Protein AF-A0A0J7K045-F1 (afdb_monomer_lite)

Secondary structure (DSSP, 8-state):
--GGGS-HHHHHHHHHHHHHHHHHHHHHHHHHH-HHHHTTEEEEEEE--TTTT----GGGTTT-EEEEEEEE-HHHHHHH--B-B-TTSPBPPTTPPPEEEEETTEEEEES-THHHH-SS-EEEEETTEEEEE-HHHHHHHH-HHHHHT---S-GGGTEEEETTEEEE-HHHHHHTT-EEETTTTEEE--HHHHHHHHHH-HHHHHHHHTT----------HHHHTTS-----------------------SS----TT---------HHHHHHHHHHHHHHTT----HHHHHHHHHHHGGGTGGG--------SSSTTSSTTSSSSSSTTTGGG----TTHHHHHHHHHHHHHHHHHHH-TT-TT----HHHHHHHHHHHHHHHHS-SS-S--B--HHHHHHHH-S-THHHHHHHHHHHHHHHHHHHTTS-TT--GGGT-TT---HHHHHHHHHHHHHHHHHHHHHHHHHHHHHHHHHHHHHHHHHHHHHHT--

InterPro domains:
  IPR007663 Baculoviridae p74 [PF04583] (315-430)
  IPR013613 Baculoviridae p74 N-terminal [PF08404] (12-98)

pLDDT: mean 71.39, std 24.17, range [26.16, 98.06]

Structure (mmCIF, N/CA/C/O backbone):
data_AF-A0A0J7K045-F1
#
_entry.id   AF-A0A0J7K045-F1
#
loop_
_atom_site.group_PDB
_atom_site.id
_atom_site.type_symbol
_atom_site.label_atom_id
_atom_site.label_alt_id
_atom_site.label_comp_id
_atom_site.label_asym_id
_atom_site.label_entity_id
_atom_site.label_seq_id
_atom_site.pdbx_PDB_ins_code
_atom_site.Cartn_x
_atom_site.Cartn_y
_atom_site.Cartn_z
_atom_site.occupancy
_atom_site.B_iso_or_equiv
_atom_site.auth_seq_id
_atom_site.auth_comp_id
_atom_site.auth_asym_id
_atom_site.auth_atom_id
_atom_site.pdbx_PDB_model_num
ATOM 1 N N . MET A 1 1 ? 31.722 3.099 -23.965 1.00 69.88 1 MET A N 1
ATOM 2 C CA . MET A 1 1 ? 31.176 4.437 -23.670 1.00 69.88 1 MET A CA 1
ATOM 3 C C . MET A 1 1 ? 31.045 4.581 -22.161 1.00 69.88 1 MET A C 1
ATOM 5 O O . MET A 1 1 ? 30.665 3.606 -21.520 1.00 69.88 1 MET A O 1
ATOM 9 N N . ARG A 1 2 ? 31.405 5.721 -21.565 1.00 79.38 2 ARG A N 1
ATOM 10 C CA . ARG A 1 2 ? 31.095 5.982 -20.143 1.00 79.38 2 ARG A CA 1
ATOM 11 C C . ARG A 1 2 ? 29.697 6.593 -20.050 1.00 79.38 2 ARG A C 1
ATOM 13 O O . ARG A 1 2 ? 29.350 7.416 -20.883 1.00 79.38 2 ARG A O 1
ATOM 20 N N . ILE A 1 3 ? 28.917 6.256 -19.019 1.00 79.62 3 ILE A N 1
ATOM 21 C CA . ILE A 1 3 ? 27.563 6.821 -18.803 1.00 79.62 3 ILE A CA 1
ATOM 22 C C . ILE A 1 3 ? 27.592 8.363 -18.779 1.00 79.62 3 ILE A C 1
ATOM 24 O O . ILE A 1 3 ? 26.658 9.019 -19.233 1.00 79.62 3 ILE A O 1
ATOM 28 N N . GLU A 1 4 ? 28.696 8.943 -18.305 1.00 86.31 4 GLU A N 1
ATOM 29 C CA . GLU A 1 4 ? 28.942 10.390 -18.260 1.00 86.31 4 GLU A CA 1
ATOM 30 C C . GLU A 1 4 ? 29.028 11.058 -19.645 1.00 86.31 4 GLU A C 1
ATOM 32 O O . GLU A 1 4 ? 28.893 12.276 -19.740 1.00 86.31 4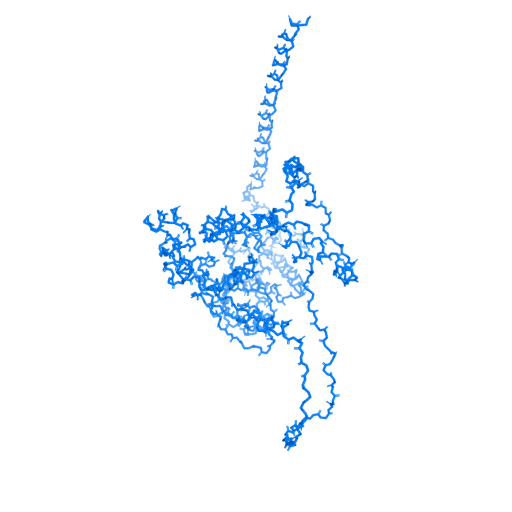 GLU A O 1
ATOM 37 N N . GLU A 1 5 ? 29.244 10.285 -20.713 1.00 88.50 5 GLU A N 1
ATOM 38 C CA . GLU A 1 5 ? 29.321 10.778 -22.095 1.00 88.50 5 GLU A CA 1
ATOM 39 C C . GLU A 1 5 ? 27.931 10.938 -22.734 1.00 88.50 5 GLU A C 1
ATOM 41 O O . GLU A 1 5 ? 27.800 11.648 -23.732 1.00 88.50 5 GLU A O 1
ATOM 46 N N . LEU A 1 6 ? 26.890 10.331 -22.148 1.00 88.00 6 LEU A N 1
ATOM 47 C CA . LEU A 1 6 ? 25.505 10.469 -22.598 1.00 88.00 6 LEU A CA 1
ATOM 48 C C . LEU A 1 6 ? 24.945 11.844 -22.223 1.00 88.00 6 LEU A C 1
ATOM 50 O O . LEU A 1 6 ? 25.118 12.328 -21.099 1.00 88.00 6 LEU A O 1
ATOM 54 N N . THR A 1 7 ? 24.191 12.451 -23.137 1.00 90.56 7 THR A N 1
ATOM 55 C CA . THR A 1 7 ? 23.413 13.657 -22.837 1.00 90.56 7 THR A CA 1
ATOM 56 C C . THR A 1 7 ? 22.345 13.363 -21.772 1.00 90.56 7 THR A C 1
ATOM 58 O O . THR A 1 7 ? 21.896 12.223 -21.644 1.00 90.56 7 THR A O 1
ATOM 61 N N . PRO A 1 8 ? 21.861 14.367 -21.014 1.00 90.94 8 PRO A N 1
ATOM 62 C CA . PRO A 1 8 ? 20.823 14.145 -20.001 1.00 90.94 8 PRO A CA 1
ATOM 63 C C . PRO A 1 8 ? 19.558 13.451 -20.533 1.00 90.94 8 PRO A C 1
ATOM 65 O O . PRO A 1 8 ? 18.974 12.630 -19.835 1.00 90.94 8 PRO A O 1
ATOM 68 N N . TYR A 1 9 ? 19.171 13.745 -21.778 1.00 88.88 9 TYR A N 1
ATOM 69 C CA . TYR A 1 9 ? 18.052 13.092 -22.462 1.00 88.88 9 TYR A CA 1
ATOM 70 C C . TYR A 1 9 ? 18.327 11.603 -22.711 1.00 88.88 9 TYR A C 1
ATOM 72 O O . TYR A 1 9 ? 17.506 10.748 -22.394 1.00 88.88 9 TYR A O 1
ATOM 80 N N . GLU A 1 10 ? 19.512 11.269 -23.226 1.00 91.25 10 GLU A N 1
ATOM 81 C CA . GLU A 1 10 ? 19.906 9.875 -23.448 1.00 91.25 10 GLU A CA 1
ATOM 82 C C . GLU A 1 10 ? 20.012 9.102 -22.129 1.00 91.25 10 GLU A C 1
ATOM 84 O O . GLU A 1 10 ? 19.608 7.945 -22.080 1.00 91.25 10 GLU A O 1
ATOM 89 N N . GLN A 1 11 ? 20.479 9.739 -21.049 1.00 92.44 11 GLN A N 1
ATOM 90 C CA . GLN A 1 11 ? 20.508 9.132 -19.714 1.00 92.44 11 GLN A CA 1
ATOM 91 C C . GLN A 1 11 ? 19.104 8.816 -19.188 1.00 92.44 11 GLN A C 1
ATOM 93 O O . GLN A 1 11 ? 18.902 7.764 -18.584 1.00 92.44 11 GLN A O 1
ATOM 98 N N . GLU A 1 12 ? 18.132 9.704 -19.402 1.00 94.38 12 GLU A N 1
ATOM 99 C CA . GLU A 1 12 ? 16.739 9.479 -19.007 1.00 94.38 12 GLU A CA 1
ATOM 100 C C . GLU A 1 12 ? 16.144 8.267 -19.737 1.00 94.38 12 GLU A C 1
ATOM 102 O O . GLU A 1 12 ? 15.612 7.358 -19.097 1.00 94.38 12 GLU A O 1
ATOM 107 N N . HIS A 1 13 ? 16.324 8.190 -21.057 1.00 95.25 13 HIS A N 1
ATOM 108 C CA . HIS A 1 13 ? 15.851 7.057 -21.853 1.00 95.25 13 HIS A CA 1
ATOM 109 C C . HIS A 1 13 ? 16.590 5.749 -21.545 1.00 95.25 13 HIS A C 1
ATOM 111 O O . HIS A 1 13 ? 15.953 4.699 -21.454 1.00 95.25 13 HIS A O 1
ATOM 117 N N . ALA A 1 14 ? 17.902 5.807 -21.299 1.00 95.94 14 ALA A N 1
ATOM 118 C CA . ALA A 1 14 ? 18.683 4.650 -20.869 1.00 95.94 14 ALA A CA 1
ATOM 119 C C . ALA A 1 14 ? 18.175 4.098 -19.530 1.00 95.94 14 ALA A C 1
ATOM 121 O O . ALA A 1 14 ? 18.025 2.887 -19.374 1.00 95.94 14 ALA A O 1
ATOM 122 N N . ARG A 1 15 ? 17.856 4.980 -18.571 1.00 96.31 15 ARG A N 1
ATOM 123 C CA . ARG A 1 15 ? 17.271 4.590 -17.279 1.00 96.31 15 ARG A CA 1
ATOM 124 C C . ARG A 1 15 ? 15.879 3.992 -17.446 1.00 96.31 15 ARG A C 1
ATOM 126 O O . ARG A 1 15 ? 15.588 2.992 -16.801 1.00 96.31 15 ARG A O 1
ATOM 133 N N . ALA A 1 16 ? 15.034 4.557 -18.308 1.00 96.19 16 ALA A N 1
ATOM 134 C CA . ALA A 1 16 ? 13.713 3.996 -18.595 1.00 96.19 16 ALA A CA 1
ATOM 135 C C . ALA A 1 16 ? 13.817 2.573 -19.177 1.00 96.19 16 ALA A C 1
ATOM 137 O O . ALA A 1 16 ? 13.195 1.646 -18.652 1.00 96.19 16 ALA A O 1
ATOM 138 N N . TYR A 1 17 ? 14.676 2.375 -20.185 1.00 97.31 17 TYR A N 1
ATOM 139 C CA . TYR A 1 17 ? 14.977 1.057 -20.752 1.00 97.31 17 TYR A CA 1
ATOM 140 C C . TYR A 1 17 ? 15.480 0.068 -19.692 1.00 97.31 17 TYR A C 1
ATOM 142 O O . TYR A 1 17 ? 14.975 -1.057 -19.587 1.00 97.31 17 TYR A O 1
ATOM 150 N N . ALA A 1 18 ? 16.456 0.491 -18.885 1.00 97.06 18 ALA A N 1
ATOM 151 C CA . ALA A 1 18 ? 17.042 -0.342 -17.847 1.00 97.06 18 ALA A CA 1
ATOM 152 C C . ALA A 1 18 ? 16.017 -0.718 -16.769 1.00 97.06 18 ALA A C 1
ATOM 154 O O . ALA A 1 18 ? 15.952 -1.881 -16.386 1.00 97.06 18 ALA A O 1
ATOM 155 N N . ASN A 1 19 ? 15.154 0.212 -16.354 1.00 96.75 19 ASN A N 1
ATOM 156 C CA . ASN A 1 19 ? 14.104 -0.040 -15.368 1.00 96.75 19 ASN A CA 1
ATOM 157 C C . ASN A 1 19 ? 13.070 -1.061 -15.858 1.00 96.75 19 ASN A C 1
ATOM 159 O O . ASN A 1 19 ? 12.736 -1.988 -15.123 1.00 96.75 19 ASN A O 1
ATOM 163 N N . HIS A 1 20 ? 12.572 -0.948 -17.095 1.00 97.31 20 HIS A N 1
ATOM 164 C CA . HIS A 1 20 ? 11.640 -1.951 -17.630 1.00 97.31 20 HIS A CA 1
ATOM 165 C C . HIS A 1 20 ? 12.305 -3.319 -17.801 1.00 97.31 20 HIS A C 1
ATOM 167 O O . HIS A 1 20 ? 11.707 -4.349 -17.478 1.00 97.31 20 HIS A O 1
ATOM 173 N N . SER A 1 21 ? 13.564 -3.329 -18.238 1.00 97.19 21 SER A N 1
ATOM 174 C CA . SER A 1 21 ? 14.359 -4.553 -18.329 1.00 97.19 21 SER A CA 1
ATOM 175 C C . SER A 1 21 ? 14.575 -5.196 -16.958 1.00 97.19 21 SER A C 1
ATOM 177 O O . SER A 1 21 ? 14.526 -6.422 -16.852 1.00 97.19 21 SER A O 1
ATOM 179 N N . LEU A 1 22 ? 14.815 -4.384 -15.922 1.00 96.31 22 LEU A N 1
ATOM 180 C CA . LEU A 1 22 ? 15.009 -4.826 -14.543 1.00 96.31 22 LEU A CA 1
ATOM 181 C C . LEU A 1 22 ? 13.713 -5.408 -13.981 1.00 96.31 22 LEU A C 1
ATOM 183 O O . LEU A 1 22 ? 13.735 -6.511 -13.453 1.00 96.31 22 LEU A O 1
ATOM 187 N N . ARG A 1 23 ? 12.569 -4.738 -14.172 1.00 96.56 23 ARG A N 1
ATOM 188 C CA . ARG A 1 23 ? 11.254 -5.252 -13.744 1.00 96.56 23 ARG A CA 1
ATOM 189 C C . ARG A 1 23 ? 10.963 -6.635 -14.316 1.00 96.56 23 ARG A C 1
ATOM 191 O O . ARG A 1 23 ? 10.557 -7.525 -13.576 1.00 96.56 23 ARG A O 1
ATOM 198 N N . LYS A 1 24 ? 11.214 -6.832 -15.616 1.00 97.25 24 LYS A N 1
ATOM 199 C CA . LYS A 1 24 ? 11.070 -8.148 -16.253 1.00 97.25 24 LYS A CA 1
ATOM 200 C C . LYS A 1 24 ? 12.034 -9.175 -15.653 1.00 97.25 24 LYS A C 1
ATOM 202 O O . LYS A 1 24 ? 11.608 -10.277 -15.330 1.00 97.25 24 LYS A O 1
ATOM 207 N N . TYR A 1 25 ? 13.311 -8.822 -15.503 1.00 96.94 25 TYR A N 1
ATOM 208 C CA . TYR A 1 25 ? 14.317 -9.712 -14.919 1.00 96.94 25 TYR A CA 1
ATOM 209 C C . TYR A 1 25 ? 13.951 -10.150 -13.499 1.00 96.94 25 TYR A C 1
ATOM 211 O O . TYR A 1 25 ? 13.992 -11.341 -13.195 1.00 96.94 25 TYR A O 1
ATOM 219 N N . LEU A 1 26 ? 13.545 -9.204 -12.650 1.00 96.06 26 LEU A N 1
ATOM 220 C CA . LEU A 1 26 ? 13.122 -9.490 -11.287 1.00 96.06 26 LEU A CA 1
ATOM 221 C C . LEU A 1 26 ? 11.875 -10.366 -11.281 1.00 96.06 26 LEU A C 1
ATOM 223 O O . LEU A 1 26 ? 11.870 -11.389 -10.603 1.00 96.06 26 LEU A O 1
ATOM 227 N N . PHE A 1 27 ? 10.866 -10.052 -12.093 1.00 96.81 27 PHE A N 1
ATOM 228 C CA . PHE A 1 27 ? 9.684 -10.901 -12.195 1.00 96.81 27 PHE A CA 1
ATOM 229 C C . PHE A 1 27 ? 10.041 -12.341 -12.603 1.00 96.81 27 PHE A C 1
ATOM 231 O O . PHE A 1 27 ? 9.611 -13.285 -11.940 1.00 96.81 27 PHE A O 1
ATOM 238 N N . ASP A 1 28 ? 10.881 -12.530 -13.625 1.00 97.00 28 ASP A N 1
ATOM 239 C CA . ASP A 1 28 ? 11.336 -13.855 -14.069 1.00 97.00 28 ASP A CA 1
ATOM 240 C C . ASP A 1 28 ? 12.111 -14.592 -12.946 1.00 97.00 28 ASP A C 1
ATOM 242 O O . ASP A 1 28 ? 11.863 -15.770 -12.677 1.00 97.00 28 ASP A O 1
ATOM 246 N N . LYS A 1 29 ? 13.006 -13.892 -12.229 1.00 95.81 29 LYS A N 1
ATOM 247 C CA . LYS A 1 29 ? 13.792 -14.427 -11.097 1.00 95.81 29 LYS A CA 1
ATOM 248 C C . LYS A 1 29 ? 12.892 -14.861 -9.933 1.00 95.81 29 LYS A C 1
ATOM 250 O O . LYS A 1 29 ? 13.032 -15.971 -9.412 1.00 95.81 29 LYS A O 1
ATOM 255 N N . TYR A 1 30 ? 11.970 -13.998 -9.514 1.00 95.06 30 TYR A N 1
ATOM 256 C CA . TYR A 1 30 ? 11.124 -14.217 -8.340 1.00 95.06 30 TYR A CA 1
ATOM 257 C C . TYR A 1 30 ? 9.970 -15.178 -8.604 1.00 95.06 30 TYR A C 1
ATOM 259 O O . TYR A 1 30 ? 9.670 -15.998 -7.737 1.00 95.06 30 TYR A O 1
ATOM 267 N N . SER A 1 31 ? 9.380 -15.160 -9.799 1.00 96.12 31 SER A N 1
ATOM 268 C CA . SER A 1 31 ? 8.350 -16.131 -10.179 1.00 96.12 31 SER A CA 1
ATOM 269 C C . SER A 1 31 ? 8.894 -17.559 -10.248 1.00 96.12 31 SER A C 1
ATOM 271 O O . SER A 1 31 ? 8.217 -18.492 -9.819 1.00 96.12 31 SER A O 1
ATOM 273 N N . ALA A 1 32 ? 10.146 -17.738 -10.685 1.00 96.44 32 ALA A N 1
ATOM 274 C CA . ALA A 1 32 ? 10.815 -19.035 -10.645 1.00 96.44 32 ALA A CA 1
ATOM 275 C C . ALA A 1 32 ? 11.120 -19.499 -9.209 1.00 96.44 32 ALA A C 1
ATOM 277 O O . ALA A 1 32 ? 11.005 -20.687 -8.902 1.00 96.44 32 ALA A O 1
ATOM 278 N N . ARG A 1 33 ? 11.508 -18.574 -8.320 1.00 94.38 33 ARG A N 1
ATOM 279 C CA . ARG A 1 33 ? 11.880 -18.885 -6.930 1.00 94.38 33 ARG A CA 1
ATOM 280 C C . ARG A 1 33 ? 10.673 -19.111 -6.014 1.00 94.38 33 ARG A C 1
ATOM 282 O O . ARG A 1 33 ? 10.738 -19.972 -5.139 1.00 94.38 33 ARG A O 1
ATOM 289 N N . TYR A 1 34 ? 9.591 -18.361 -6.213 1.00 93.56 34 TYR A N 1
ATOM 290 C CA . TYR A 1 34 ? 8.379 -18.384 -5.389 1.00 93.56 34 TYR A CA 1
ATOM 291 C C . TYR A 1 34 ? 7.119 -18.551 -6.257 1.00 93.56 34 TYR A C 1
ATOM 293 O O . TYR A 1 34 ? 6.263 -17.663 -6.293 1.00 93.56 34 TYR A O 1
ATOM 301 N N . PRO A 1 35 ? 6.964 -19.692 -6.951 1.00 94.62 35 PRO A N 1
ATOM 302 C CA . PRO A 1 35 ? 5.896 -19.875 -7.931 1.00 94.62 35 PRO A CA 1
ATOM 303 C C . PRO A 1 35 ? 4.499 -19.725 -7.325 1.00 94.62 35 PRO A C 1
ATOM 305 O O . PRO A 1 35 ? 3.609 -19.206 -7.987 1.00 94.62 35 PRO A O 1
ATOM 308 N N . SER A 1 36 ? 4.297 -20.108 -6.060 1.00 90.69 36 SER A N 1
ATOM 309 C CA . SER A 1 36 ? 3.005 -19.945 -5.383 1.00 90.69 36 SER A CA 1
ATOM 310 C C . SER A 1 36 ? 2.608 -18.480 -5.179 1.00 90.69 36 SER A C 1
ATOM 312 O O . SER A 1 36 ? 1.433 -18.160 -5.321 1.00 90.69 36 SER A O 1
ATOM 314 N N . LEU A 1 37 ? 3.563 -17.585 -4.898 1.00 90.44 37 LEU A N 1
ATOM 315 C CA . LEU A 1 37 ? 3.289 -16.160 -4.667 1.00 90.44 37 LEU A CA 1
ATOM 316 C C . LEU A 1 37 ? 3.034 -15.399 -5.975 1.00 90.44 37 LEU A C 1
ATOM 318 O O . LEU A 1 37 ? 2.211 -14.489 -6.008 1.00 90.44 37 LEU A O 1
ATOM 322 N N . PHE A 1 38 ? 3.719 -15.783 -7.055 1.00 95.69 38 PHE A N 1
ATOM 323 C CA . PHE A 1 38 ? 3.664 -15.081 -8.343 1.00 95.69 38 PHE A CA 1
ATOM 324 C C . PHE A 1 38 ? 2.751 -15.753 -9.383 1.00 95.69 38 PHE A C 1
ATOM 326 O O . PHE A 1 38 ? 2.586 -15.213 -10.474 1.00 95.69 38 PHE A O 1
ATOM 333 N N . ALA A 1 39 ? 2.116 -16.889 -9.062 1.00 95.62 39 ALA A N 1
ATOM 334 C CA . ALA A 1 39 ? 1.203 -17.599 -9.971 1.00 95.62 39 ALA A CA 1
ATOM 335 C C . ALA A 1 39 ? 0.018 -16.745 -10.448 1.00 95.62 39 ALA A C 1
ATOM 337 O O . ALA A 1 39 ? -0.501 -16.967 -11.537 1.00 95.62 39 ALA A O 1
ATOM 338 N N . ASN A 1 40 ? -0.400 -15.782 -9.627 1.00 96.62 40 ASN A N 1
ATOM 339 C CA . ASN A 1 40 ? -1.580 -14.948 -9.844 1.00 96.62 40 ASN A CA 1
ATOM 340 C C . ASN A 1 40 ? -1.193 -13.466 -10.036 1.00 96.62 40 ASN A C 1
ATOM 342 O O . ASN A 1 40 ? -1.850 -12.545 -9.540 1.00 96.62 40 ASN A O 1
ATOM 346 N N . VAL A 1 41 ? -0.056 -13.242 -10.701 1.00 97.56 41 VAL A N 1
ATOM 347 C CA . VAL A 1 41 ? 0.413 -11.917 -11.114 1.00 97.56 41 VAL A CA 1
ATOM 348 C C . VAL A 1 41 ? 0.059 -11.692 -12.577 1.00 97.56 41 VAL A C 1
ATOM 350 O O . VAL A 1 41 ? 0.415 -12.479 -13.452 1.00 97.56 41 VAL A O 1
ATOM 353 N N . ILE A 1 42 ? -0.604 -10.573 -12.845 1.00 97.81 42 ILE A N 1
ATOM 354 C CA . ILE A 1 42 ? -0.833 -10.059 -14.188 1.00 97.81 42 ILE A CA 1
ATOM 355 C C . ILE A 1 42 ? 0.458 -9.370 -14.628 1.00 97.81 42 ILE A C 1
ATOM 357 O O . ILE A 1 42 ? 0.776 -8.282 -14.147 1.00 97.81 42 ILE A O 1
ATOM 361 N N . PHE A 1 43 ? 1.201 -10.024 -15.520 1.00 97.81 43 PHE A N 1
ATOM 362 C CA . PHE A 1 43 ? 2.427 -9.501 -16.117 1.00 97.81 43 PHE A CA 1
ATOM 363 C C . PHE A 1 43 ? 2.242 -9.316 -17.622 1.00 97.81 43 PHE A C 1
ATOM 365 O O . PHE A 1 43 ? 2.336 -10.264 -18.403 1.00 97.81 43 PHE A O 1
ATOM 372 N N . GLU A 1 44 ? 1.964 -8.081 -18.029 1.00 98.06 44 GLU A N 1
ATOM 373 C CA . GLU A 1 44 ? 1.753 -7.723 -19.428 1.00 98.06 44 GLU A CA 1
ATOM 374 C C . GLU A 1 44 ? 2.940 -6.906 -19.930 1.00 98.06 44 GLU A C 1
ATOM 376 O O . GLU A 1 44 ? 3.353 -5.906 -19.333 1.00 98.06 44 GLU A O 1
ATOM 381 N N . THR A 1 45 ? 3.495 -7.343 -21.058 1.00 97.88 45 THR A N 1
ATOM 382 C CA . THR A 1 45 ? 4.588 -6.649 -21.734 1.00 97.88 45 THR A CA 1
ATOM 383 C C . THR A 1 45 ? 4.187 -6.303 -23.155 1.00 97.88 45 THR A C 1
ATOM 385 O O . THR A 1 45 ? 3.401 -7.007 -23.791 1.00 97.88 45 THR A O 1
ATOM 388 N N . ARG A 1 46 ? 4.752 -5.215 -23.668 1.00 97.38 46 ARG A N 1
ATOM 389 C CA . ARG A 1 46 ? 4.605 -4.802 -25.063 1.00 97.38 46 ARG A CA 1
ATOM 390 C C . ARG A 1 46 ? 5.936 -4.292 -25.613 1.00 97.38 46 ARG A C 1
ATOM 392 O O . ARG A 1 46 ? 6.786 -3.874 -24.826 1.00 97.38 46 ARG A O 1
ATOM 399 N N . PRO A 1 47 ? 6.138 -4.298 -26.940 1.00 97.75 47 PRO A N 1
ATOM 400 C CA . PRO A 1 47 ? 7.276 -3.615 -27.542 1.00 97.75 47 PRO A CA 1
ATOM 401 C C . PRO A 1 47 ? 7.288 -2.130 -27.156 1.00 97.75 47 PRO A C 1
ATOM 403 O O . PRO A 1 47 ? 6.227 -1.503 -27.071 1.00 97.75 47 PRO A O 1
ATOM 406 N N . ALA A 1 48 ? 8.479 -1.581 -26.923 1.00 97.12 48 ALA A N 1
ATOM 407 C CA . ALA A 1 48 ? 8.645 -0.160 -26.640 1.00 97.12 48 ALA A CA 1
ATOM 408 C C . ALA A 1 48 ? 8.366 0.694 -27.890 1.00 97.12 48 ALA A C 1
ATOM 410 O O . ALA A 1 48 ? 8.779 0.352 -29.002 1.00 97.12 48 ALA A O 1
ATOM 411 N N . ASP A 1 49 ? 7.688 1.819 -27.692 1.00 95.25 49 ASP A N 1
ATOM 412 C CA . ASP A 1 49 ? 7.365 2.805 -28.718 1.00 95.25 49 ASP A CA 1
ATOM 413 C C . ASP A 1 49 ? 8.158 4.096 -28.463 1.00 95.25 49 ASP A C 1
ATOM 415 O O . ASP A 1 49 ? 8.008 4.734 -27.418 1.00 95.25 49 ASP A O 1
ATOM 419 N N . THR A 1 50 ? 8.988 4.492 -29.435 1.00 92.69 50 THR A N 1
ATOM 420 C CA . THR A 1 50 ? 9.829 5.701 -29.370 1.00 92.69 50 THR A CA 1
ATOM 421 C C . THR A 1 50 ? 9.025 6.965 -29.076 1.00 92.69 50 THR A C 1
ATOM 423 O O . THR A 1 50 ? 9.536 7.866 -28.414 1.00 92.69 50 THR A O 1
ATOM 426 N N . ASP A 1 51 ? 7.779 7.033 -29.544 1.00 90.75 51 ASP A N 1
ATOM 427 C CA . ASP A 1 51 ? 6.957 8.234 -29.411 1.00 90.75 51 ASP A CA 1
ATOM 428 C C . ASP A 1 51 ? 6.228 8.314 -28.057 1.00 90.75 51 ASP A C 1
ATOM 430 O O . ASP A 1 51 ? 5.742 9.385 -27.689 1.00 90.75 51 ASP A O 1
ATOM 434 N N . LYS A 1 52 ? 6.130 7.200 -27.315 1.00 93.50 52 LYS A N 1
ATOM 435 C CA . LYS A 1 52 ? 5.328 7.107 -26.079 1.00 93.50 52 LYS A CA 1
ATOM 436 C C . LYS A 1 52 ? 6.132 6.791 -24.828 1.00 93.50 52 LYS A C 1
ATOM 438 O O . LYS A 1 52 ? 5.788 7.302 -23.768 1.00 93.50 52 LYS A O 1
ATOM 443 N N . ASP A 1 53 ? 7.151 5.943 -24.943 1.00 95.31 53 ASP A N 1
ATOM 444 C CA . ASP A 1 53 ? 7.836 5.364 -23.787 1.00 95.31 53 ASP A CA 1
ATOM 445 C C . ASP A 1 53 ? 9.210 6.000 -23.594 1.00 95.31 53 ASP A C 1
ATOM 447 O O . ASP A 1 53 ? 9.446 6.784 -22.677 1.00 95.31 53 ASP A O 1
ATOM 451 N N . PHE A 1 54 ? 10.135 5.659 -24.484 1.00 95.06 54 PHE A N 1
ATOM 452 C CA . PHE A 1 54 ? 11.487 6.179 -24.511 1.00 95.06 54 PHE A CA 1
ATOM 453 C C . PHE A 1 54 ? 12.086 5.974 -25.895 1.00 95.06 54 PHE A C 1
ATOM 455 O O . PHE A 1 54 ? 11.665 5.076 -26.618 1.00 95.06 54 PHE A O 1
ATOM 462 N N . PHE A 1 55 ? 13.083 6.779 -26.269 1.00 95.06 55 PHE A N 1
ATOM 463 C CA . PHE A 1 55 ? 13.763 6.603 -27.546 1.00 95.06 55 PHE A CA 1
ATOM 464 C C . PHE A 1 55 ? 14.335 5.185 -27.662 1.00 95.06 55 PHE A C 1
ATOM 466 O O . PHE A 1 55 ? 15.103 4.755 -26.809 1.00 95.06 55 PHE A O 1
ATOM 473 N N . VAL A 1 56 ? 13.962 4.454 -28.714 1.00 95.50 56 VAL A N 1
ATOM 474 C CA . VAL A 1 56 ? 14.424 3.079 -28.932 1.00 95.50 56 VAL A CA 1
ATOM 475 C C . VAL A 1 56 ? 15.484 3.059 -30.039 1.00 95.50 56 VAL A C 1
ATOM 477 O O . VAL A 1 56 ? 15.140 3.269 -31.210 1.00 95.50 56 VAL A O 1
ATOM 480 N N . PRO A 1 57 ? 16.766 2.784 -29.722 1.00 95.19 57 PRO A N 1
ATOM 481 C CA . PRO A 1 57 ? 17.794 2.569 -30.735 1.00 95.19 57 PRO A CA 1
ATOM 482 C C . PRO A 1 57 ? 17.393 1.442 -31.690 1.00 95.19 57 PRO A C 1
ATOM 484 O O . PRO A 1 57 ? 16.794 0.449 -31.269 1.00 95.19 57 PRO A O 1
ATOM 487 N N . LYS A 1 58 ? 17.734 1.558 -32.980 1.00 94.12 58 LYS A N 1
ATOM 488 C CA . LYS A 1 58 ? 17.298 0.573 -33.990 1.00 94.12 58 LYS A CA 1
ATOM 489 C C . LYS A 1 58 ? 17.756 -0.843 -33.645 1.00 94.12 58 LYS A C 1
ATOM 491 O O . LYS A 1 58 ? 16.993 -1.782 -33.838 1.00 94.12 58 LYS A O 1
ATOM 496 N N . ASP A 1 59 ? 18.947 -0.965 -33.069 1.00 95.56 59 ASP A N 1
ATOM 497 C CA . ASP A 1 59 ? 19.581 -2.238 -32.701 1.00 95.56 59 ASP A CA 1
ATOM 498 C C . ASP A 1 59 ? 18.919 -2.900 -31.478 1.00 95.56 59 ASP A C 1
ATOM 500 O O . ASP A 1 59 ? 19.119 -4.087 -31.205 1.00 95.56 59 ASP A O 1
ATOM 504 N N . LEU A 1 60 ? 18.118 -2.134 -30.731 1.00 96.12 60 LEU A N 1
ATOM 505 C CA . LEU A 1 60 ? 17.336 -2.613 -29.594 1.00 96.12 60 LEU A CA 1
ATOM 506 C C . LEU A 1 60 ? 15.845 -2.732 -29.900 1.00 96.12 60 LEU A C 1
ATOM 508 O O . LEU A 1 60 ? 15.106 -3.230 -29.057 1.00 96.12 60 LEU A O 1
ATOM 512 N N . LYS A 1 61 ? 15.388 -2.347 -31.096 1.00 94.62 61 LYS A N 1
ATOM 513 C CA . LYS A 1 61 ? 13.959 -2.275 -31.426 1.00 94.62 61 LYS A CA 1
ATOM 514 C C . LYS A 1 61 ? 13.193 -3.570 -31.146 1.00 94.62 61 LYS A C 1
ATOM 516 O O . LYS A 1 61 ? 12.099 -3.514 -30.597 1.00 94.62 61 LYS A O 1
ATOM 521 N N . ASP A 1 62 ? 13.787 -4.717 -31.461 1.00 95.00 62 ASP A N 1
ATOM 522 C CA . ASP A 1 62 ? 13.140 -6.024 -31.284 1.00 95.00 62 ASP A CA 1
ATOM 523 C C . ASP A 1 62 ? 13.308 -6.601 -29.865 1.00 95.00 62 ASP A C 1
ATOM 525 O O . ASP A 1 62 ? 12.705 -7.618 -29.530 1.00 95.00 62 ASP A O 1
ATOM 529 N N . ARG A 1 63 ? 14.143 -5.972 -29.025 1.00 94.62 63 ARG A N 1
ATOM 530 C CA . ARG A 1 63 ? 14.473 -6.425 -27.661 1.00 94.62 63 ARG A CA 1
ATOM 531 C C . ARG A 1 63 ? 13.919 -5.507 -26.572 1.00 94.62 63 ARG A C 1
ATOM 533 O O . ARG A 1 63 ? 13.764 -5.946 -25.435 1.00 94.62 63 ARG A O 1
ATOM 540 N N . CYS A 1 64 ? 13.615 -4.254 -26.904 1.00 95.94 64 CYS A N 1
ATOM 541 C CA . CYS A 1 64 ? 13.035 -3.294 -25.980 1.00 95.94 64 CYS A CA 1
ATOM 542 C C . CYS A 1 64 ? 11.586 -3.657 -25.665 1.00 95.94 64 CYS A C 1
ATOM 544 O O . CYS A 1 64 ? 10.696 -3.559 -26.512 1.00 95.94 64 CYS A O 1
ATOM 546 N N . VAL A 1 65 ? 11.360 -4.018 -24.408 1.00 96.75 65 VAL A N 1
ATOM 547 C CA . VAL A 1 65 ? 10.038 -4.303 -23.861 1.00 96.75 65 VAL A CA 1
ATOM 548 C C . VAL A 1 65 ? 9.695 -3.291 -22.782 1.00 96.75 65 VAL A C 1
ATOM 550 O O . VAL A 1 65 ? 10.540 -2.903 -21.977 1.00 96.75 65 VAL A O 1
ATOM 553 N N . VAL A 1 66 ? 8.434 -2.888 -22.766 1.00 97.94 66 VAL A N 1
ATOM 554 C CA . VAL A 1 66 ? 7.818 -2.107 -21.701 1.00 97.94 66 VAL A CA 1
ATOM 555 C C . VAL A 1 66 ? 6.930 -3.049 -20.910 1.00 97.94 66 VAL A C 1
ATOM 557 O O . VAL A 1 66 ? 6.105 -3.765 -21.478 1.00 97.94 66 VAL A O 1
ATOM 560 N N . VAL A 1 67 ? 7.127 -3.056 -19.596 1.00 97.56 67 VAL A N 1
ATOM 561 C CA . VAL A 1 67 ? 6.213 -3.697 -18.646 1.00 97.56 67 VAL A CA 1
ATOM 562 C C . VAL A 1 67 ? 5.045 -2.737 -18.447 1.00 97.56 67 VAL A C 1
ATOM 564 O O . VAL A 1 67 ? 5.200 -1.733 -17.754 1.00 97.56 67 VAL A O 1
ATOM 567 N N . ASP A 1 68 ? 3.930 -3.012 -19.123 1.00 96.44 68 ASP A N 1
ATOM 568 C CA . ASP A 1 68 ? 2.743 -2.146 -19.148 1.00 96.44 68 ASP A CA 1
ATOM 569 C C . ASP A 1 68 ? 1.915 -2.336 -17.876 1.00 96.44 68 ASP A C 1
ATOM 571 O O . ASP A 1 68 ? 1.430 -1.374 -17.280 1.00 96.44 68 ASP A O 1
ATOM 575 N N . ARG A 1 69 ? 1.825 -3.591 -17.419 1.00 96.56 69 ARG A N 1
ATOM 576 C CA . ARG A 1 69 ? 1.085 -3.971 -16.221 1.00 96.56 69 ARG A CA 1
ATOM 577 C C . ARG A 1 69 ? 1.843 -5.024 -15.426 1.00 96.56 69 ARG A C 1
ATOM 579 O O . ARG A 1 69 ? 2.275 -6.036 -15.976 1.00 96.56 69 ARG A O 1
ATOM 586 N N . LEU A 1 70 ? 1.994 -4.769 -14.130 1.00 97.06 70 LEU A N 1
ATOM 587 C CA . LEU A 1 70 ? 2.574 -5.692 -13.160 1.00 97.06 70 LEU A CA 1
ATOM 588 C C . LEU A 1 70 ? 1.790 -5.559 -11.852 1.00 97.06 70 LEU A C 1
ATOM 590 O O . LEU A 1 70 ? 2.074 -4.701 -11.023 1.00 97.06 70 LEU A O 1
ATOM 594 N N . GLU A 1 71 ? 0.744 -6.368 -11.707 1.00 97.56 71 GLU A N 1
ATOM 595 C CA . GLU A 1 71 ? -0.228 -6.262 -10.612 1.00 97.56 71 GLU A CA 1
ATOM 596 C C . GLU A 1 71 ? -0.658 -7.646 -10.122 1.00 97.56 71 GLU A C 1
ATOM 598 O O . GLU A 1 71 ? -0.661 -8.607 -10.886 1.00 97.56 71 GLU A O 1
ATOM 603 N N . PHE A 1 72 ? -1.073 -7.756 -8.861 1.00 97.00 72 PHE A N 1
ATOM 604 C CA . PHE A 1 72 ? -1.763 -8.954 -8.381 1.00 97.00 72 PHE A CA 1
ATOM 605 C C . PHE A 1 72 ? -3.236 -8.934 -8.800 1.00 97.00 72 PHE A C 1
ATOM 607 O O . PHE A 1 72 ? -3.909 -7.908 -8.656 1.00 97.00 72 PHE A O 1
ATOM 614 N N . ASP A 1 73 ? -3.754 -10.075 -9.262 1.00 96.75 73 ASP A N 1
ATOM 615 C CA . ASP A 1 73 ? -5.202 -10.270 -9.369 1.00 96.75 73 ASP A CA 1
ATOM 616 C C . ASP A 1 73 ? -5.838 -10.499 -7.977 1.00 96.75 73 ASP A C 1
ATOM 618 O O . ASP A 1 73 ? -5.163 -10.421 -6.948 1.00 96.75 73 ASP A O 1
ATOM 622 N N . GLU A 1 74 ? -7.144 -10.770 -7.913 1.00 95.44 74 GLU A N 1
ATOM 623 C CA . GLU A 1 74 ? -7.833 -11.031 -6.639 1.00 95.44 74 GLU A CA 1
ATOM 624 C C . GLU A 1 74 ? -7.227 -12.213 -5.861 1.00 95.44 74 GLU A C 1
ATOM 626 O O . GLU A 1 74 ? -7.060 -12.150 -4.640 1.00 95.44 74 GLU A O 1
ATOM 631 N N . THR A 1 75 ? -6.868 -13.290 -6.560 1.00 94.50 75 THR A N 1
ATOM 632 C CA . THR A 1 75 ? -6.280 -14.496 -5.966 1.00 94.50 75 THR A CA 1
ATOM 633 C C . THR A 1 75 ? -4.848 -14.230 -5.522 1.00 94.50 75 THR A C 1
ATOM 635 O O . THR A 1 75 ? -4.465 -14.607 -4.412 1.00 94.50 75 THR A O 1
ATOM 638 N N . GLY A 1 76 ? -4.063 -13.537 -6.347 1.00 94.31 76 GLY A N 1
ATOM 639 C CA . GLY A 1 76 ? -2.711 -13.103 -6.021 1.00 94.31 76 GLY A CA 1
ATOM 640 C C . GLY A 1 76 ? -2.706 -12.209 -4.799 1.00 94.31 76 GLY A C 1
ATOM 641 O O . GLY A 1 76 ? -1.944 -12.460 -3.871 1.00 94.31 76 GLY A O 1
ATOM 642 N N . CYS A 1 77 ? -3.638 -11.260 -4.736 1.00 94.62 77 CYS A N 1
ATOM 643 C CA . CYS A 1 77 ? -3.756 -10.345 -3.616 1.00 94.62 77 CYS A CA 1
ATOM 644 C C . CYS A 1 77 ? -4.005 -11.075 -2.297 1.00 94.62 77 CYS A C 1
ATOM 646 O O . CYS A 1 77 ? -3.338 -10.790 -1.308 1.00 94.62 77 CYS A O 1
ATOM 648 N N . ARG A 1 78 ? -4.906 -12.066 -2.289 1.00 90.88 78 ARG A N 1
ATOM 649 C CA . ARG A 1 78 ? -5.136 -12.919 -1.112 1.00 90.88 78 ARG A CA 1
ATOM 650 C C . ARG A 1 78 ? -3.921 -13.769 -0.757 1.00 90.88 78 ARG A C 1
ATOM 652 O O . ARG A 1 78 ? -3.613 -13.931 0.416 1.00 90.88 78 ARG A O 1
ATOM 659 N N . THR A 1 79 ? -3.222 -14.286 -1.766 1.00 90.00 79 THR A N 1
ATOM 660 C CA . THR A 1 79 ? -2.053 -15.159 -1.579 1.00 90.00 79 THR A CA 1
ATOM 661 C C . THR A 1 79 ? -0.885 -14.417 -0.931 1.00 90.00 79 THR A C 1
ATOM 663 O O . THR A 1 79 ? -0.174 -14.996 -0.112 1.00 90.00 79 THR A O 1
ATOM 666 N N . VAL A 1 80 ? -0.692 -13.141 -1.280 1.00 90.88 80 VAL A N 1
ATOM 667 C CA . VAL A 1 80 ? 0.366 -12.295 -0.706 1.00 90.88 80 VAL A CA 1
ATOM 668 C C . VAL A 1 80 ? -0.038 -11.625 0.604 1.00 90.88 80 VAL A C 1
ATOM 670 O O . VAL A 1 80 ? 0.823 -11.072 1.284 1.00 90.88 80 VAL A O 1
ATOM 673 N N . SER A 1 81 ? -1.320 -11.697 0.977 1.00 90.81 81 SER A N 1
ATOM 674 C CA . SER A 1 81 ? -1.795 -11.229 2.275 1.00 90.81 81 SER A CA 1
ATOM 675 C C . SER A 1 81 ? -1.199 -12.096 3.375 1.00 90.81 81 SER A C 1
ATOM 677 O O . SER A 1 81 ? -1.356 -13.314 3.400 1.00 90.81 81 SER A O 1
ATOM 679 N N . CYS A 1 82 ? -0.514 -11.466 4.309 1.00 85.75 82 CYS A N 1
ATOM 680 C CA . CYS A 1 82 ? -0.005 -12.058 5.520 1.00 85.75 82 CYS A CA 1
ATOM 681 C C . CYS A 1 82 ? -0.517 -11.304 6.746 1.00 85.75 82 CYS A C 1
ATOM 683 O O . CYS A 1 82 ? 0.050 -10.301 7.186 1.00 85.75 82 CYS A O 1
ATOM 685 N N . PHE A 1 83 ? -1.542 -11.871 7.374 1.00 86.69 83 PHE A N 1
ATOM 686 C CA . PHE A 1 83 ? -1.823 -11.577 8.768 1.00 86.69 83 PHE A CA 1
ATOM 687 C C . PHE A 1 83 ? -1.135 -12.617 9.673 1.00 86.69 83 PHE A C 1
ATOM 689 O O . PHE A 1 83 ? -1.480 -13.805 9.607 1.00 86.69 83 PHE A O 1
ATOM 696 N N . PRO A 1 84 ? -0.147 -12.217 10.503 1.00 83.69 84 PRO A N 1
ATOM 697 C CA . PRO A 1 84 ? 0.741 -13.158 11.186 1.00 83.69 84 PRO A CA 1
ATOM 698 C C . PRO A 1 84 ? 0.171 -13.716 12.498 1.00 83.69 84 PRO A C 1
ATOM 700 O O . PRO A 1 84 ? 0.897 -14.400 13.222 1.00 83.69 84 PRO A O 1
ATOM 703 N N . PHE A 1 85 ? -1.096 -13.448 12.822 1.00 85.38 85 PHE A N 1
ATOM 704 C CA . PHE A 1 85 ? -1.732 -13.895 14.062 1.00 85.38 85 PHE A CA 1
ATOM 705 C C . PHE A 1 85 ? -2.911 -14.830 13.794 1.00 85.38 85 PHE A C 1
ATOM 707 O O . PHE A 1 85 ? -3.627 -14.698 12.802 1.00 85.38 85 PHE A O 1
ATOM 714 N N . LYS A 1 86 ? -3.116 -15.777 14.709 1.00 87.75 86 LYS A N 1
ATOM 715 C CA . LYS A 1 86 ? -4.303 -16.638 14.774 1.00 87.75 86 LYS A CA 1
ATOM 716 C C . LYS A 1 86 ? -5.452 -15.935 15.503 1.00 87.75 86 LYS A C 1
ATOM 718 O O . LYS A 1 86 ? -5.282 -14.852 16.052 1.00 87.75 86 LYS A O 1
ATOM 723 N N . GLU A 1 87 ? -6.608 -16.600 15.563 1.00 82.94 87 GLU A N 1
ATOM 724 C CA . GLU A 1 87 ? -7.788 -16.131 16.311 1.00 82.94 87 GLU A CA 1
ATOM 725 C C . GLU A 1 87 ? -7.488 -15.918 17.802 1.00 82.94 87 GLU A C 1
ATOM 727 O O . GLU A 1 87 ? -8.025 -15.009 18.424 1.00 82.94 87 GLU A O 1
ATOM 732 N N . ASP A 1 88 ? -6.602 -16.743 18.367 1.00 82.44 88 ASP A N 1
ATOM 733 C CA . ASP A 1 88 ? -6.144 -16.660 19.757 1.00 82.44 88 ASP A CA 1
ATOM 734 C C . ASP A 1 88 ? -4.937 -15.728 19.945 1.00 82.44 88 ASP A C 1
ATOM 736 O O . ASP A 1 88 ? -4.350 -15.691 21.026 1.00 82.44 88 ASP A O 1
ATOM 740 N N . LEU A 1 89 ? -4.561 -14.986 18.895 1.00 77.31 89 LEU A N 1
ATOM 741 C CA . LEU A 1 89 ? -3.451 -14.029 18.861 1.00 77.31 89 LEU A CA 1
ATOM 742 C C . LEU A 1 89 ? -2.067 -14.647 18.998 1.00 77.31 89 LEU A C 1
ATOM 744 O O . LEU A 1 89 ? -1.064 -13.932 19.059 1.00 77.31 89 LEU A O 1
ATOM 748 N N . THR A 1 90 ? -1.975 -15.972 19.021 1.00 85.50 90 THR A N 1
ATOM 749 C CA . THR A 1 90 ? -0.675 -16.610 18.909 1.00 85.50 90 THR A CA 1
ATOM 750 C C . THR A 1 90 ? -0.143 -16.390 17.497 1.00 85.50 90 THR A C 1
ATOM 752 O O . THR A 1 90 ? -0.889 -16.403 16.512 1.00 85.50 90 THR A O 1
ATOM 755 N N . GLY A 1 91 ? 1.162 -16.138 17.391 1.00 85.19 91 GLY A N 1
ATOM 756 C CA . GLY A 1 91 ? 1.808 -15.989 16.092 1.00 85.19 91 GLY A CA 1
ATOM 757 C C . GLY A 1 91 ? 1.640 -17.255 15.250 1.00 85.19 91 GLY A C 1
ATOM 758 O O . GLY A 1 91 ? 1.658 -18.375 15.774 1.00 85.19 91 GLY A O 1
ATOM 759 N N . CYS A 1 92 ? 1.489 -17.086 13.941 1.00 87.38 92 CYS A N 1
ATOM 760 C CA . CYS A 1 92 ? 1.494 -18.202 13.007 1.00 87.38 92 CYS A CA 1
ATOM 761 C C . CYS A 1 92 ? 2.849 -18.926 13.069 1.00 87.38 92 CYS A C 1
ATOM 763 O O . CYS A 1 92 ? 3.915 -18.333 12.901 1.00 87.38 92 CYS A O 1
ATOM 765 N N . LEU A 1 93 ? 2.804 -20.229 13.316 1.00 88.81 93 LEU A N 1
ATOM 766 C CA . LEU A 1 93 ? 3.927 -21.145 13.207 1.00 88.81 93 LEU A CA 1
ATOM 767 C C . LEU A 1 93 ? 4.096 -21.563 11.746 1.00 88.81 93 LEU A C 1
ATOM 769 O O . LEU A 1 93 ? 3.151 -21.558 10.961 1.00 88.81 93 LEU A O 1
ATOM 773 N N . VAL A 1 94 ? 5.299 -22.022 11.399 1.00 84.88 94 VAL A N 1
ATOM 774 C CA . VAL A 1 94 ? 5.631 -22.463 10.033 1.00 84.88 94 VAL A CA 1
ATOM 775 C C . VAL A 1 94 ? 4.659 -23.533 9.519 1.00 84.88 94 VAL A C 1
ATOM 777 O O . VAL A 1 94 ? 4.311 -23.523 8.343 1.00 84.88 94 VAL A O 1
ATOM 780 N N . ASN A 1 95 ? 4.174 -24.414 10.397 1.00 88.81 95 ASN A N 1
ATOM 781 C CA . ASN A 1 95 ? 3.289 -25.524 10.035 1.00 88.81 95 ASN A CA 1
ATOM 782 C C . ASN A 1 95 ? 1.794 -25.200 10.164 1.00 88.81 95 ASN A C 1
ATOM 784 O O . ASN A 1 95 ? 0.972 -26.089 9.946 1.00 88.81 95 ASN A O 1
ATOM 788 N N . ASP A 1 96 ? 1.423 -23.977 10.556 1.00 89.19 96 ASP A N 1
ATOM 789 C CA . ASP A 1 96 ? 0.012 -23.601 10.559 1.00 89.19 96 ASP A CA 1
ATOM 790 C C . ASP A 1 96 ? -0.526 -23.561 9.126 1.00 89.19 96 ASP A C 1
ATOM 792 O O . ASP A 1 96 ? 0.165 -23.160 8.186 1.00 89.19 96 ASP A O 1
ATOM 796 N N . LEU A 1 97 ? -1.775 -24.001 8.978 1.00 89.75 97 LEU A N 1
ATOM 797 C CA . LEU A 1 97 ? -2.487 -23.922 7.713 1.00 89.75 97 LEU A CA 1
ATOM 798 C C . LEU A 1 97 ? -3.087 -22.519 7.529 1.00 89.75 97 LEU A C 1
ATOM 800 O O . LEU A 1 97 ? -3.565 -21.932 8.513 1.00 89.75 97 LEU A O 1
ATOM 804 N N . PRO A 1 98 ? -3.124 -22.023 6.279 1.00 89.25 98 PRO A N 1
ATOM 805 C CA . PRO A 1 98 ? -3.895 -20.847 5.909 1.00 89.25 98 PRO A CA 1
ATOM 806 C C . PRO A 1 98 ? -5.341 -20.953 6.400 1.00 89.25 98 PRO A C 1
ATOM 808 O O . PRO A 1 98 ? -5.992 -21.985 6.210 1.00 89.25 98 PRO A O 1
ATOM 811 N N . ARG A 1 99 ? -5.860 -19.901 7.036 1.00 89.69 99 ARG A N 1
ATOM 812 C CA . ARG A 1 99 ? -7.240 -19.872 7.546 1.00 89.69 99 ARG A CA 1
ATOM 813 C C . ARG A 1 99 ? -7.843 -18.477 7.435 1.00 89.69 99 ARG A C 1
ATOM 815 O O . ARG A 1 99 ? -7.111 -17.494 7.416 1.00 89.69 99 ARG A O 1
ATOM 822 N N . ARG A 1 100 ? -9.173 -18.394 7.426 1.00 89.06 100 ARG A N 1
ATOM 823 C CA . ARG A 1 100 ? -9.894 -17.120 7.513 1.00 89.06 100 ARG A CA 1
ATOM 824 C C . ARG A 1 100 ? -10.319 -16.839 8.939 1.00 89.06 100 ARG A C 1
ATOM 826 O O . ARG A 1 100 ? -10.950 -17.695 9.548 1.00 89.06 100 ARG A O 1
ATOM 833 N N . ILE A 1 101 ? -9.992 -15.650 9.426 1.00 86.50 101 ILE A N 1
ATOM 834 C CA . ILE A 1 101 ? -10.338 -15.182 10.766 1.00 86.50 101 ILE A CA 1
ATOM 835 C C . ILE A 1 101 ? -11.417 -14.101 10.640 1.00 86.50 101 ILE A C 1
ATOM 837 O O . ILE A 1 101 ? -11.253 -13.182 9.832 1.00 86.50 101 ILE A O 1
ATOM 841 N N . PRO A 1 102 ? -12.517 -14.183 11.404 1.00 84.31 102 PRO A N 1
ATOM 842 C CA . PRO A 1 102 ? -13.510 -13.118 11.449 1.00 84.31 102 PRO A CA 1
ATOM 843 C C . PRO A 1 102 ? -13.009 -11.914 12.256 1.00 84.31 102 PRO A C 1
ATOM 845 O O . PRO A 1 102 ? -12.511 -12.062 13.370 1.00 84.31 102 PRO A O 1
ATOM 848 N N . ILE A 1 103 ? -13.195 -10.717 11.701 1.00 80.62 103 ILE A N 1
ATOM 849 C CA . ILE A 1 103 ? -13.008 -9.421 12.362 1.00 80.62 103 ILE A CA 1
ATOM 850 C C . ILE A 1 103 ? -14.318 -8.656 12.218 1.00 80.62 103 ILE A C 1
ATOM 852 O O . ILE A 1 103 ? -14.572 -8.030 11.187 1.00 80.62 103 ILE A O 1
ATOM 856 N N . GLY A 1 104 ? -15.185 -8.783 13.222 1.00 78.19 104 GLY A N 1
ATOM 857 C CA . GLY A 1 104 ? -16.568 -8.329 13.107 1.00 78.19 104 GLY A CA 1
ATOM 858 C C . GLY A 1 104 ? -17.254 -8.971 11.891 1.00 78.19 104 GLY A C 1
ATOM 859 O O . GLY A 1 104 ? -17.382 -10.194 11.845 1.00 78.19 104 GLY A O 1
ATOM 860 N N . ASN A 1 105 ? -17.659 -8.174 10.897 1.00 76.69 105 ASN A N 1
ATOM 861 C CA . ASN A 1 105 ? -18.246 -8.663 9.635 1.00 76.69 105 ASN A CA 1
ATOM 862 C C . ASN A 1 105 ? -17.231 -8.910 8.501 1.00 76.69 105 ASN A C 1
ATOM 864 O O . ASN A 1 105 ? -17.609 -9.375 7.424 1.00 76.69 105 ASN A O 1
ATOM 868 N N . PHE A 1 106 ? -15.959 -8.583 8.717 1.00 79.56 106 PHE A N 1
ATOM 869 C CA . PHE A 1 106 ? -14.882 -8.758 7.747 1.00 79.56 106 PHE A CA 1
ATOM 870 C C . PHE A 1 106 ? -14.174 -10.110 7.946 1.00 79.56 106 PHE A C 1
ATOM 872 O O . PHE A 1 106 ? -14.143 -10.648 9.052 1.00 79.56 106 PHE A O 1
ATOM 879 N N . LEU A 1 107 ? -13.592 -10.673 6.883 1.00 83.88 107 LEU A N 1
ATOM 880 C CA . LEU A 1 107 ? -12.770 -11.887 6.952 1.00 83.88 107 LEU A CA 1
ATOM 881 C C . LEU A 1 107 ? -11.352 -11.565 6.502 1.00 83.88 107 LEU A C 1
ATOM 883 O O . LEU A 1 107 ? -11.159 -11.072 5.393 1.00 83.88 107 LEU A O 1
ATOM 887 N N . ILE A 1 108 ? -10.372 -11.915 7.331 1.00 85.44 108 ILE A N 1
ATOM 888 C CA . ILE A 1 108 ? -8.959 -11.793 6.985 1.00 85.44 108 ILE A CA 1
ATOM 889 C C . ILE A 1 108 ? -8.336 -13.161 6.731 1.00 85.44 108 ILE A C 1
ATOM 891 O O . ILE A 1 108 ? -8.585 -14.119 7.464 1.00 85.44 108 ILE A O 1
ATOM 895 N N . ASP A 1 109 ? -7.510 -13.249 5.697 1.00 87.19 109 ASP A N 1
ATOM 896 C CA . ASP A 1 109 ? -6.697 -14.422 5.407 1.00 87.19 109 ASP A CA 1
ATOM 897 C C . ASP A 1 109 ? -5.433 -14.390 6.297 1.00 87.19 109 ASP A C 1
ATOM 899 O O . ASP A 1 109 ? -4.587 -13.504 6.191 1.00 87.19 109 ASP A O 1
ATOM 903 N N . ALA A 1 110 ? -5.307 -15.359 7.203 1.00 87.88 110 ALA A N 1
ATOM 904 C CA . ALA A 1 110 ? -4.225 -15.460 8.180 1.00 87.88 110 ALA A CA 1
ATOM 905 C C . ALA A 1 110 ? -3.388 -16.726 7.983 1.00 87.88 110 ALA A C 1
ATOM 907 O O . ALA A 1 110 ? -3.862 -17.727 7.438 1.00 87.88 110 ALA A O 1
ATOM 908 N N . CYS A 1 111 ? -2.141 -16.688 8.459 1.00 88.38 111 CYS A N 1
ATOM 909 C CA . CYS A 1 111 ? -1.177 -17.788 8.339 1.00 88.38 111 CYS A CA 1
ATOM 910 C C . CYS A 1 111 ? -0.985 -18.297 6.895 1.00 88.38 111 CYS A C 1
ATOM 912 O O . CYS A 1 111 ? -0.779 -19.490 6.676 1.00 88.38 111 CYS A O 1
ATOM 914 N N . GLN A 1 112 ? -1.076 -17.400 5.907 1.00 88.31 112 GLN A N 1
ATOM 915 C CA . GLN A 1 112 ? -0.812 -17.718 4.502 1.00 88.31 112 GLN A CA 1
ATOM 916 C C . GLN A 1 112 ? 0.666 -18.076 4.292 1.00 88.31 112 GLN A C 1
ATOM 918 O O . GLN A 1 112 ? 1.526 -17.702 5.091 1.00 88.31 112 GLN A O 1
ATOM 923 N N . ASP A 1 113 ? 0.994 -18.747 3.186 1.00 81.19 113 ASP A N 1
ATOM 924 C CA . ASP A 1 113 ? 2.388 -19.073 2.852 1.00 81.19 113 ASP A CA 1
ATOM 925 C C . ASP A 1 113 ? 3.270 -17.815 2.763 1.00 81.19 113 ASP A C 1
ATOM 927 O O . ASP A 1 113 ? 4.432 -17.846 3.176 1.00 81.19 113 ASP A O 1
ATOM 931 N N . ALA A 1 114 ? 2.705 -16.682 2.326 1.00 84.44 114 ALA A N 1
ATOM 932 C CA . ALA A 1 114 ? 3.378 -15.385 2.338 1.00 84.44 114 ALA A CA 1
ATOM 933 C C . ALA A 1 114 ? 3.886 -14.983 3.731 1.00 84.44 114 ALA A C 1
ATOM 935 O O . ALA A 1 114 ? 4.938 -14.352 3.814 1.00 84.44 114 ALA A O 1
ATOM 936 N N . CYS A 1 115 ? 3.235 -15.420 4.817 1.00 83.12 115 CYS A N 1
ATOM 937 C CA . CYS A 1 115 ? 3.693 -15.172 6.187 1.00 83.12 115 CYS A CA 1
ATOM 938 C C . CYS A 1 115 ? 4.995 -15.864 6.563 1.00 83.12 115 CYS A C 1
ATOM 940 O O . CYS A 1 115 ? 5.667 -15.455 7.510 1.00 83.12 115 CYS A O 1
ATOM 942 N N . ARG A 1 116 ? 5.368 -16.923 5.840 1.00 80.81 116 ARG A N 1
ATOM 943 C CA . ARG A 1 116 ? 6.653 -17.597 6.053 1.00 80.81 116 ARG A CA 1
ATOM 944 C C . ARG A 1 116 ? 7.813 -16.797 5.469 1.00 80.81 116 ARG A C 1
ATOM 946 O O . ARG A 1 116 ? 8.940 -16.945 5.933 1.00 80.81 116 ARG A O 1
ATOM 953 N N . HIS A 1 117 ? 7.532 -15.980 4.456 1.00 78.69 117 HIS A N 1
ATOM 954 C CA . HIS A 1 117 ? 8.534 -15.267 3.667 1.00 78.69 117 HIS A CA 1
ATOM 955 C C . HIS A 1 117 ? 8.542 -13.757 3.929 1.00 78.69 117 HIS A C 1
ATOM 957 O O . HIS A 1 117 ? 9.587 -13.132 3.803 1.00 78.69 117 HIS A O 1
ATOM 963 N N . SER A 1 118 ? 7.409 -13.185 4.337 1.00 70.69 118 SER A N 1
ATOM 964 C CA . SER A 1 118 ? 7.233 -11.767 4.647 1.00 70.69 118 SER A CA 1
ATOM 965 C C . SER A 1 118 ? 6.394 -11.626 5.917 1.00 70.69 118 SER A C 1
ATOM 967 O O . SER A 1 118 ? 5.411 -12.340 6.091 1.00 70.69 118 SER A O 1
ATOM 969 N N . LYS A 1 119 ? 6.781 -10.736 6.833 1.00 67.94 119 LYS A N 1
ATOM 970 C CA . LYS A 1 119 ? 6.047 -10.523 8.095 1.00 67.94 119 LYS A CA 1
ATOM 971 C C . LYS A 1 119 ? 5.100 -9.322 8.054 1.00 67.94 119 LYS A C 1
ATOM 973 O O . LYS A 1 119 ? 4.506 -9.002 9.078 1.00 67.94 119 LYS A O 1
ATOM 978 N N . GLU A 1 120 ? 5.001 -8.632 6.918 1.00 71.88 120 GLU A N 1
ATOM 979 C CA . GLU A 1 120 ? 4.693 -7.197 6.953 1.00 71.88 120 GLU A CA 1
ATOM 980 C C . GLU A 1 120 ? 3.462 -6.768 6.159 1.00 71.88 120 GLU A C 1
ATOM 982 O O . GLU A 1 120 ? 2.930 -5.697 6.441 1.00 71.88 120 GLU A O 1
ATOM 987 N N . PHE A 1 121 ? 2.962 -7.579 5.224 1.00 85.94 121 PHE A N 1
ATOM 988 C CA . PHE A 1 121 ? 1.879 -7.145 4.340 1.00 85.94 121 PHE A CA 1
ATOM 989 C C . PHE A 1 121 ? 0.580 -7.801 4.723 1.00 85.94 121 PHE A C 1
ATOM 991 O O . PHE A 1 121 ? 0.421 -8.990 4.515 1.00 85.94 121 PHE A O 1
ATOM 998 N N . THR A 1 122 ? -0.386 -7.036 5.202 1.00 89.94 122 THR A N 1
ATOM 999 C CA . THR A 1 122 ? -1.782 -7.442 5.069 1.00 89.94 122 THR A CA 1
ATOM 1000 C C . THR A 1 122 ? -2.332 -6.766 3.824 1.00 89.94 122 THR A C 1
ATOM 1002 O O . THR A 1 122 ? -2.045 -5.597 3.594 1.00 89.94 122 THR A O 1
ATOM 1005 N N . THR A 1 123 ? -3.094 -7.476 3.000 1.00 92.44 123 THR A N 1
ATOM 1006 C CA . THR A 1 123 ? -3.667 -6.926 1.765 1.00 92.44 123 THR A CA 1
ATOM 1007 C C . THR A 1 123 ? -5.156 -7.215 1.636 1.00 92.44 123 THR A C 1
ATOM 1009 O O . THR A 1 123 ? -5.671 -8.196 2.179 1.00 92.44 123 THR A O 1
ATOM 1012 N N . GLU A 1 124 ? -5.839 -6.360 0.877 1.00 91.69 124 GLU A N 1
ATOM 1013 C CA . GLU A 1 124 ? -7.239 -6.493 0.475 1.00 91.69 124 GLU A CA 1
ATOM 1014 C C . GLU A 1 124 ? -7.379 -6.189 -1.021 1.00 91.69 124 GLU A C 1
ATOM 1016 O O . GLU A 1 124 ? -6.794 -5.232 -1.533 1.00 91.69 124 GLU A O 1
ATOM 1021 N N . TYR A 1 125 ? -8.171 -6.994 -1.733 1.00 92.62 125 TYR A N 1
ATOM 1022 C CA . TYR A 1 125 ? -8.504 -6.714 -3.127 1.00 92.62 125 TYR A CA 1
ATOM 1023 C C . TYR A 1 125 ? -9.753 -5.834 -3.202 1.00 92.62 125 TYR A C 1
ATOM 1025 O O . TYR A 1 125 ? -10.841 -6.266 -2.823 1.00 92.62 125 TYR A O 1
ATOM 1033 N N . ARG A 1 126 ? -9.599 -4.605 -3.698 1.00 92.06 126 ARG A N 1
ATOM 1034 C CA . ARG A 1 126 ? -10.661 -3.593 -3.749 1.00 92.06 126 ARG A CA 1
ATOM 1035 C C . ARG A 1 126 ? -10.499 -2.709 -4.983 1.00 92.06 126 ARG A C 1
ATOM 1037 O O . ARG A 1 126 ? -9.385 -2.364 -5.367 1.00 92.06 126 ARG A O 1
ATOM 1044 N N . ASP A 1 127 ? -11.616 -2.373 -5.626 1.00 93.19 127 ASP A N 1
ATOM 1045 C CA . ASP A 1 127 ? -11.669 -1.570 -6.860 1.00 93.19 127 ASP A CA 1
ATOM 1046 C C . ASP A 1 127 ? -10.769 -2.099 -7.997 1.00 93.19 127 ASP A C 1
ATOM 1048 O O . ASP A 1 127 ? -10.186 -1.335 -8.767 1.00 93.19 127 ASP A O 1
ATOM 1052 N N . GLY A 1 128 ? -10.620 -3.424 -8.098 1.00 94.19 128 GLY A N 1
ATOM 1053 C CA . GLY A 1 128 ? -9.779 -4.060 -9.115 1.00 94.19 128 GLY A CA 1
ATOM 1054 C C . GLY A 1 128 ? -8.271 -3.994 -8.839 1.00 94.19 128 GLY A C 1
ATOM 1055 O O . GLY A 1 128 ? -7.485 -4.336 -9.722 1.00 94.19 128 GLY A O 1
ATOM 1056 N N . ARG A 1 129 ? -7.853 -3.565 -7.640 1.00 95.56 129 ARG A N 1
ATOM 1057 C CA . ARG A 1 129 ? -6.445 -3.454 -7.238 1.00 95.56 129 ARG A CA 1
ATOM 1058 C C . ARG A 1 129 ? -6.185 -4.171 -5.921 1.00 95.56 129 ARG A C 1
ATOM 1060 O O . ARG A 1 129 ? -7.045 -4.222 -5.045 1.00 95.56 129 ARG A O 1
ATOM 1067 N N . CYS A 1 130 ? -4.966 -4.676 -5.764 1.00 95.50 130 CYS A N 1
ATOM 1068 C CA . CYS A 1 130 ? -4.493 -5.173 -4.481 1.00 95.50 130 CYS A CA 1
ATOM 1069 C C . CYS A 1 130 ? -3.962 -4.016 -3.638 1.00 95.50 130 CYS A C 1
ATOM 1071 O O . CYS A 1 130 ? -3.039 -3.331 -4.068 1.00 95.50 130 CYS A O 1
ATOM 1073 N N . ARG A 1 131 ? -4.538 -3.773 -2.464 1.00 94.31 131 ARG A N 1
ATOM 1074 C CA . ARG A 1 131 ? -4.181 -2.655 -1.581 1.00 94.31 131 ARG A CA 1
ATOM 1075 C C . ARG A 1 131 ? -3.597 -3.176 -0.281 1.00 94.31 131 ARG A C 1
ATOM 1077 O O . ARG A 1 131 ? -4.028 -4.217 0.210 1.00 94.31 131 ARG A O 1
ATOM 1084 N N . LEU A 1 132 ? -2.624 -2.456 0.262 1.00 92.69 132 LEU A N 1
ATOM 1085 C CA . LEU A 1 132 ? -2.075 -2.716 1.584 1.00 92.69 132 LEU A CA 1
ATOM 1086 C C . LEU A 1 132 ? -3.080 -2.280 2.649 1.00 92.69 132 LEU A C 1
ATOM 1088 O O . LEU A 1 132 ? -3.576 -1.156 2.650 1.00 92.69 132 LEU A O 1
ATOM 1092 N N . LEU A 1 133 ? -3.358 -3.187 3.573 1.00 91.38 133 LEU A N 1
ATOM 1093 C CA . LEU A 1 133 ? -4.051 -2.911 4.814 1.00 91.38 133 LEU A CA 1
ATOM 1094 C C . LEU A 1 133 ? -3.028 -2.677 5.912 1.00 91.38 133 LEU A C 1
ATOM 1096 O O . LEU A 1 133 ? -2.045 -3.404 6.046 1.00 91.38 133 LEU A O 1
ATOM 1100 N N . ASN A 1 134 ? -3.316 -1.693 6.749 1.00 89.50 134 ASN A N 1
ATOM 1101 C CA . ASN A 1 134 ? -2.518 -1.415 7.923 1.00 89.50 134 ASN A CA 1
ATOM 1102 C C . ASN A 1 134 ? -2.728 -2.520 8.980 1.00 89.50 134 ASN A C 1
ATOM 1104 O O . ASN A 1 134 ? -3.822 -2.613 9.553 1.00 89.50 134 ASN A O 1
ATOM 1108 N N . PRO A 1 135 ? -1.709 -3.342 9.293 1.00 86.94 135 PRO A N 1
ATOM 1109 C CA . PRO A 1 135 ? -1.856 -4.446 10.237 1.00 86.94 135 PRO A CA 1
ATOM 1110 C C . PRO A 1 135 ? -2.199 -3.964 11.654 1.00 86.94 135 PRO A C 1
ATOM 1112 O O . PRO A 1 135 ? -2.833 -4.702 12.407 1.00 86.94 135 PRO A O 1
ATOM 1115 N N . LEU A 1 136 ? -1.855 -2.720 12.019 1.00 85.81 136 LEU A N 1
ATOM 1116 C CA . LEU A 1 136 ? -2.229 -2.141 13.313 1.00 85.81 136 LEU A CA 1
ATOM 1117 C C . LEU A 1 136 ? -3.732 -1.882 13.404 1.00 85.81 136 LEU A C 1
ATOM 1119 O O . LEU A 1 136 ? -4.320 -2.127 14.454 1.00 85.81 136 LEU A O 1
ATOM 1123 N N . LYS A 1 137 ? -4.376 -1.460 12.308 1.00 89.81 137 LYS A N 1
ATOM 1124 C CA . LYS A 1 137 ? -5.839 -1.318 12.266 1.00 89.81 137 LYS A CA 1
ATOM 1125 C C . LYS A 1 137 ? -6.526 -2.662 12.405 1.00 89.81 137 LYS A C 1
ATOM 1127 O O . LYS A 1 137 ? -7.488 -2.787 13.149 1.00 89.81 137 LYS A O 1
ATOM 1132 N N . VAL A 1 138 ? -6.011 -3.669 11.710 1.00 87.69 138 VAL A N 1
ATOM 1133 C CA . VAL A 1 138 ? -6.507 -5.045 11.798 1.00 87.69 138 VAL A CA 1
ATOM 1134 C C . VAL A 1 138 ? -6.408 -5.556 13.231 1.00 87.69 138 VAL A C 1
ATOM 1136 O O . VAL A 1 138 ? -7.396 -6.037 13.781 1.00 87.69 138 VAL A O 1
ATOM 1139 N N . LEU A 1 139 ? -5.250 -5.376 13.867 1.00 84.88 139 LEU A N 1
ATOM 1140 C CA . LEU A 1 139 ? -5.043 -5.755 15.259 1.00 84.88 139 LEU A CA 1
ATOM 1141 C C . LEU A 1 139 ? -5.968 -4.977 16.209 1.00 84.88 139 LEU A C 1
ATOM 1143 O O . LEU A 1 139 ? -6.543 -5.561 17.126 1.00 84.88 139 LEU A O 1
ATOM 1147 N N . PHE A 1 140 ? -6.156 -3.678 15.967 1.00 84.81 140 PHE A N 1
ATOM 1148 C CA . PHE A 1 140 ? -7.063 -2.839 16.743 1.00 84.81 140 PHE A CA 1
ATOM 1149 C C . PHE A 1 140 ? -8.518 -3.264 16.601 1.00 84.81 140 PHE A C 1
ATOM 1151 O O . PHE A 1 140 ? -9.216 -3.346 17.604 1.00 84.81 140 PHE A O 1
ATOM 1158 N N . ALA A 1 141 ? -8.968 -3.599 15.393 1.00 85.38 141 ALA A N 1
ATOM 1159 C CA . ALA A 1 141 ? -10.311 -4.115 15.162 1.00 85.38 141 ALA A CA 1
ATOM 1160 C C . ALA A 1 141 ? -10.541 -5.457 15.876 1.00 85.38 141 ALA A C 1
ATOM 1162 O O . ALA A 1 141 ? -11.627 -5.686 16.405 1.00 85.38 141 ALA A O 1
ATOM 1163 N N . MET A 1 142 ? -9.517 -6.316 15.950 1.00 81.56 142 MET A N 1
ATOM 1164 C CA . MET A 1 142 ? -9.596 -7.578 16.693 1.00 81.56 142 MET A CA 1
ATOM 1165 C C . MET A 1 142 ? -9.660 -7.374 18.211 1.00 81.56 142 MET A C 1
ATOM 1167 O O . MET A 1 142 ? -10.389 -8.097 18.889 1.00 81.56 142 MET A O 1
ATOM 1171 N N . LEU A 1 143 ? -8.896 -6.423 18.764 1.00 76.25 143 LEU A N 1
ATOM 1172 C CA . LEU A 1 143 ? -8.719 -6.272 20.216 1.00 76.25 143 LEU A CA 1
ATOM 1173 C C . LEU A 1 143 ? -8.683 -4.813 20.685 1.00 76.25 143 LEU A C 1
ATOM 1175 O O . LEU A 1 143 ? -7.666 -4.354 21.227 1.00 76.25 143 LEU A O 1
ATOM 1179 N N . PRO A 1 144 ? -9.795 -4.074 20.587 1.00 72.62 144 PRO A N 1
ATOM 1180 C CA . PRO A 1 144 ? -9.794 -2.685 21.034 1.00 72.62 144 PRO A CA 1
ATOM 1181 C C . PRO A 1 144 ? -9.447 -2.582 22.528 1.00 72.62 144 PRO A C 1
ATOM 1183 O O . PRO A 1 144 ? -8.755 -1.668 22.957 1.00 72.62 144 PRO A O 1
ATOM 1186 N N . GLU A 1 145 ? -9.872 -3.569 23.319 1.00 71.25 145 GLU A N 1
ATOM 1187 C CA . GLU A 1 145 ? -9.715 -3.626 24.781 1.00 71.25 145 GLU A CA 1
ATOM 1188 C C . GLU A 1 145 ? -8.251 -3.746 25.193 1.00 71.25 145 GLU A C 1
ATOM 1190 O O . GLU A 1 145 ? -7.784 -3.010 26.059 1.00 71.25 145 GLU A O 1
ATOM 1195 N N . THR A 1 146 ? -7.513 -4.653 24.548 1.00 70.94 146 THR A N 1
ATOM 1196 C CA . THR A 1 146 ? -6.101 -4.898 24.854 1.00 70.94 146 THR A CA 1
ATOM 1197 C C . THR A 1 146 ? -5.245 -3.695 24.482 1.00 70.94 146 THR A C 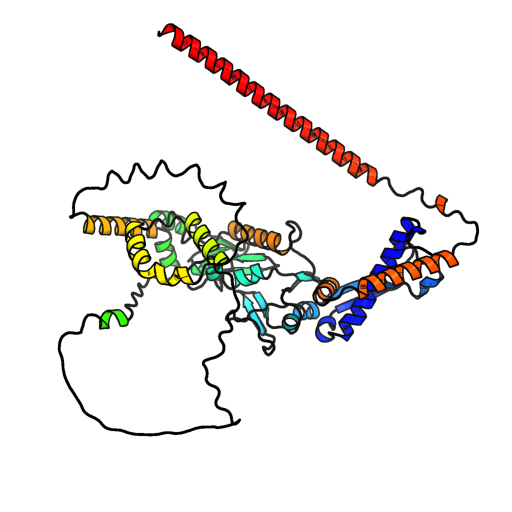1
ATOM 1199 O O . THR A 1 146 ? -4.362 -3.326 25.250 1.00 70.94 146 THR A O 1
ATOM 1202 N N . ILE A 1 147 ? -5.525 -3.058 23.341 1.00 67.69 147 ILE A N 1
ATOM 1203 C CA . ILE A 1 147 ? -4.753 -1.898 22.882 1.00 67.69 147 ILE A CA 1
ATOM 1204 C C . ILE A 1 147 ? -5.073 -0.651 23.713 1.00 67.69 147 ILE A C 1
ATOM 1206 O O . ILE A 1 147 ? -4.171 0.112 24.046 1.00 67.69 147 ILE A O 1
ATOM 1210 N N . LEU A 1 148 ? -6.340 -0.458 24.088 1.00 70.88 148 LEU A N 1
ATOM 1211 C CA . LEU A 1 148 ? -6.778 0.697 24.876 1.00 70.88 148 LEU A CA 1
ATOM 1212 C C . LEU A 1 148 ? -6.637 0.491 26.396 1.00 70.88 148 LEU A C 1
ATOM 1214 O O . LEU A 1 148 ? -6.947 1.401 27.161 1.00 70.88 148 LEU A O 1
ATOM 1218 N N . GLY A 1 149 ? -6.187 -0.684 26.851 1.00 67.12 149 GLY A N 1
ATOM 1219 C CA . GLY A 1 149 ? -6.035 -1.006 28.275 1.00 67.12 149 GLY A CA 1
ATOM 1220 C C . GLY A 1 149 ? -7.361 -1.114 29.039 1.00 67.12 149 GLY A C 1
ATOM 1221 O O . GLY A 1 149 ? -7.380 -1.015 30.267 1.00 67.12 149 GLY A O 1
ATOM 1222 N N . MET A 1 150 ? -8.475 -1.309 28.332 1.00 64.94 150 MET A N 1
ATOM 1223 C CA . MET A 1 150 ? -9.806 -1.399 28.926 1.00 64.94 150 MET A CA 1
ATOM 1224 C C . MET A 1 150 ? -10.129 -2.844 29.313 1.00 64.94 150 MET A C 1
ATOM 1226 O O . MET A 1 150 ? -9.883 -3.778 28.557 1.00 64.94 150 MET A O 1
ATOM 1230 N N . LYS A 1 151 ? -10.706 -3.048 30.503 1.00 60.69 151 LYS A N 1
ATOM 1231 C CA . LYS A 1 151 ? -11.281 -4.340 30.905 1.00 60.69 151 LYS A CA 1
ATOM 1232 C C . LYS A 1 151 ? -12.756 -4.352 30.549 1.00 60.69 151 LYS A C 1
ATOM 1234 O O . LYS A 1 151 ? -13.604 -4.020 31.372 1.00 60.69 151 LYS A O 1
ATOM 1239 N N . THR A 1 152 ? -13.059 -4.732 29.326 1.00 56.62 152 THR A N 1
ATOM 1240 C CA . THR A 1 152 ? -14.434 -4.939 28.872 1.00 56.62 152 THR A CA 1
ATOM 1241 C C . THR A 1 152 ? -14.557 -6.343 28.302 1.00 56.62 152 THR A C 1
ATOM 1243 O O . THR A 1 152 ? -13.558 -7.024 28.115 1.00 56.62 152 THR A O 1
ATOM 1246 N N . LEU A 1 153 ? -15.782 -6.848 28.175 1.00 53.94 153 LEU A N 1
ATOM 1247 C CA . LEU A 1 153 ? -16.004 -8.260 27.857 1.00 53.94 153 LEU A CA 1
ATOM 1248 C C . LEU A 1 153 ? -16.208 -8.535 26.354 1.00 53.94 153 LEU A C 1
ATOM 1250 O O . LEU A 1 153 ? -16.315 -9.704 25.986 1.00 53.94 153 LEU A O 1
ATOM 1254 N N . HIS A 1 154 ? -16.324 -7.522 25.480 1.00 56.81 154 HIS A N 1
ATOM 1255 C CA . HIS A 1 154 ? -16.993 -7.703 24.176 1.00 56.81 154 HIS A CA 1
ATOM 1256 C C . HIS A 1 154 ? -16.585 -6.785 23.004 1.00 56.81 154 HIS A C 1
ATOM 1258 O O . HIS A 1 154 ? -17.228 -6.856 21.957 1.00 56.81 154 HIS A O 1
ATOM 1264 N N . TYR A 1 155 ? -15.553 -5.943 23.087 1.00 61.47 155 TYR A N 1
ATOM 1265 C CA . TYR A 1 155 ? -15.224 -5.057 21.952 1.00 61.47 155 TYR A CA 1
ATOM 1266 C C . TYR A 1 155 ? -14.671 -5.786 20.722 1.00 61.47 155 TYR A C 1
ATOM 1268 O O . TYR A 1 155 ? -14.691 -5.209 19.639 1.00 61.47 155 TYR A O 1
ATOM 1276 N N . HIS A 1 156 ? -14.211 -7.033 20.850 1.00 60.38 156 HIS A N 1
ATOM 1277 C CA . HIS A 1 156 ? -13.669 -7.827 19.735 1.00 60.38 156 HIS A CA 1
ATOM 1278 C C . HIS A 1 156 ? -14.665 -8.037 18.577 1.00 60.38 156 HIS A C 1
ATOM 1280 O O . HIS A 1 156 ? -14.295 -8.530 17.517 1.00 60.38 156 HIS A O 1
ATOM 1286 N N . ARG A 1 157 ? -15.939 -7.665 18.764 1.00 69.12 157 ARG A N 1
ATOM 1287 C CA . ARG A 1 157 ? -16.973 -7.695 17.721 1.00 69.12 157 ARG A CA 1
ATOM 1288 C C . ARG A 1 157 ? -17.533 -6.329 17.361 1.00 69.12 157 ARG A C 1
ATOM 1290 O O . ARG A 1 157 ? -18.525 -6.269 16.654 1.00 69.12 157 ARG A O 1
ATOM 1297 N N . GLY A 1 158 ? -16.968 -5.243 17.881 1.00 80.25 158 GLY A N 1
ATOM 1298 C CA . GLY A 1 158 ? -17.559 -3.914 17.754 1.00 80.25 158 GLY A CA 1
ATOM 1299 C C . GLY A 1 158 ? -17.032 -3.064 16.595 1.00 80.25 158 GLY A C 1
ATOM 1300 O O . GLY A 1 158 ? -17.667 -2.093 16.177 1.00 80.25 158 GLY A O 1
ATOM 1301 N N . LEU A 1 159 ? -15.859 -3.405 16.076 1.00 87.19 159 LEU A N 1
ATOM 1302 C CA . LEU A 1 159 ? -15.231 -2.664 14.994 1.00 87.19 159 LEU A CA 1
ATOM 1303 C C . LEU A 1 159 ? -15.090 -3.567 13.776 1.00 87.19 159 LEU A C 1
ATOM 1305 O O . LEU A 1 159 ? -14.613 -4.693 13.881 1.00 87.19 159 LEU A O 1
ATOM 1309 N N . ASP A 1 160 ? -15.482 -3.035 12.626 1.00 87.31 160 ASP A N 1
ATOM 1310 C CA . ASP A 1 160 ? -15.277 -3.651 11.324 1.00 87.31 160 ASP A CA 1
ATOM 1311 C C . ASP A 1 160 ? -14.190 -2.880 10.571 1.00 87.31 160 ASP A C 1
ATOM 1313 O O . ASP A 1 160 ? -14.037 -1.664 10.733 1.00 87.31 160 ASP A O 1
ATOM 1317 N N . ILE A 1 161 ? -13.474 -3.576 9.691 1.00 88.38 161 ILE A N 1
ATOM 1318 C CA . ILE A 1 161 ? -12.725 -2.927 8.617 1.00 88.38 161 ILE A CA 1
ATOM 1319 C C . ILE A 1 161 ? -13.631 -2.909 7.404 1.00 88.38 161 ILE A C 1
ATOM 1321 O O . ILE A 1 161 ? -14.024 -3.957 6.896 1.00 88.38 161 ILE A O 1
ATOM 1325 N N . VAL A 1 162 ? -13.976 -1.710 6.949 1.00 87.56 162 VAL A N 1
ATOM 1326 C CA . VAL A 1 162 ? -14.747 -1.546 5.726 1.00 87.56 162 VAL A CA 1
ATOM 1327 C C . VAL A 1 162 ? -14.044 -0.543 4.846 1.00 87.56 162 VAL A C 1
ATOM 1329 O O . VAL A 1 162 ? -13.817 0.597 5.258 1.00 87.56 162 VAL A O 1
ATOM 1332 N N . ASP A 1 163 ? -13.704 -0.982 3.639 1.00 86.75 163 ASP A N 1
ATOM 1333 C CA . ASP A 1 163 ? -12.972 -0.175 2.674 1.00 86.75 163 ASP A CA 1
ATOM 1334 C C . ASP A 1 163 ? -11.637 0.320 3.271 1.00 86.75 163 ASP A C 1
ATOM 1336 O O . ASP A 1 163 ? -11.317 1.512 3.212 1.00 86.75 163 ASP A O 1
ATOM 1340 N N . GLY A 1 164 ? -10.865 -0.579 3.893 1.00 85.38 164 GLY A N 1
ATOM 1341 C CA . GLY A 1 164 ? -9.582 -0.256 4.532 1.00 85.38 164 GLY A CA 1
ATOM 1342 C C . GLY A 1 164 ? -9.653 0.697 5.736 1.00 85.38 164 GLY A C 1
ATOM 1343 O O . GLY A 1 164 ? -8.612 1.132 6.233 1.00 85.38 164 GLY A O 1
ATOM 1344 N N . ARG A 1 165 ? -10.858 1.037 6.216 1.00 88.88 165 ARG A N 1
ATOM 1345 C CA . ARG A 1 165 ? -11.065 1.951 7.347 1.00 88.88 165 ARG A CA 1
ATOM 1346 C C . ARG A 1 165 ? -11.740 1.267 8.518 1.00 88.88 165 ARG A C 1
ATOM 1348 O O . ARG A 1 165 ? -12.678 0.491 8.334 1.00 88.88 165 ARG A O 1
ATOM 1355 N N . LEU A 1 166 ? -11.316 1.630 9.722 1.00 89.94 166 LEU A N 1
ATOM 1356 C CA . LEU A 1 166 ? -11.985 1.255 10.960 1.00 89.94 166 LEU A CA 1
ATOM 1357 C C . LEU A 1 166 ? -13.367 1.908 11.027 1.00 89.94 166 LEU A C 1
ATOM 1359 O O . LEU A 1 166 ? -13.517 3.123 10.882 1.00 89.94 166 LEU A O 1
ATOM 1363 N N . ARG A 1 167 ? -14.397 1.095 11.251 1.00 91.50 167 ARG A N 1
ATOM 1364 C CA . ARG A 1 167 ? -15.787 1.537 11.369 1.00 91.50 167 ARG A CA 1
ATOM 1365 C C . ARG A 1 167 ? -16.460 0.867 12.552 1.00 91.50 167 ARG A C 1
ATOM 1367 O O . ARG A 1 167 ? -16.210 -0.294 12.850 1.00 91.50 167 ARG A O 1
ATOM 1374 N N . ILE A 1 168 ? -17.357 1.608 13.191 1.00 91.50 168 ILE A N 1
ATOM 1375 C CA . ILE A 1 168 ? -18.272 1.051 14.181 1.00 91.50 168 ILE A CA 1
ATOM 1376 C C . ILE A 1 168 ? -19.283 0.164 13.463 1.00 91.50 168 ILE A C 1
ATOM 1378 O O . ILE A 1 168 ? -19.802 0.547 12.411 1.00 91.50 168 ILE A O 1
ATOM 1382 N N . ASN A 1 169 ? -19.602 -0.983 14.056 1.00 90.94 169 ASN A N 1
ATOM 1383 C CA . ASN A 1 169 ? -20.683 -1.836 13.587 1.00 90.94 169 ASN A CA 1
ATOM 1384 C C . ASN A 1 169 ? -21.891 -1.833 14.542 1.00 90.94 169 ASN A C 1
ATOM 1386 O O . ASN A 1 169 ? -21.883 -1.250 15.628 1.00 90.94 169 ASN A O 1
ATOM 1390 N N . ASN A 1 170 ? -22.964 -2.503 14.130 1.00 92.44 170 ASN A N 1
ATOM 1391 C CA . ASN A 1 170 ? -24.203 -2.562 14.904 1.00 92.44 170 ASN A CA 1
ATOM 1392 C C . ASN A 1 170 ? -24.035 -3.302 16.245 1.00 92.44 170 ASN A C 1
ATOM 1394 O O . ASN A 1 170 ? -24.654 -2.932 17.243 1.00 92.44 170 ASN A O 1
ATOM 1398 N N . GLU A 1 171 ? -23.193 -4.339 16.290 1.00 89.44 171 GLU A N 1
ATOM 1399 C CA . GLU A 1 171 ? -22.960 -5.125 17.509 1.00 89.44 171 GLU A CA 1
ATOM 1400 C C . GLU A 1 171 ? -22.314 -4.268 18.603 1.00 89.44 171 GLU A C 1
ATOM 1402 O O . GLU A 1 171 ? -22.715 -4.357 19.767 1.00 89.44 171 GLU A O 1
ATOM 1407 N N . TYR A 1 172 ? -21.433 -3.339 18.221 1.00 88.50 172 TYR A N 1
ATOM 1408 C CA . TYR A 1 172 ? -20.887 -2.334 19.125 1.00 88.50 172 TYR A CA 1
ATOM 1409 C C . TYR A 1 172 ? -21.971 -1.489 19.778 1.00 88.50 172 TYR A C 1
ATOM 1411 O O . TYR A 1 172 ? -22.100 -1.508 21.000 1.00 88.50 172 TYR A O 1
ATOM 1419 N N . CYS A 1 173 ? -22.798 -0.793 18.993 1.00 90.25 173 CYS A N 1
ATOM 1420 C CA . CYS A 1 173 ? -23.820 0.094 19.550 1.00 90.25 173 CYS A CA 1
ATOM 1421 C C . CYS A 1 173 ? -24.823 -0.678 20.415 1.00 90.25 173 CYS A C 1
ATOM 1423 O O . CYS A 1 173 ? -25.192 -0.221 21.501 1.00 90.25 173 CYS A O 1
ATOM 1425 N N . ARG A 1 174 ? -25.193 -1.897 19.993 1.00 89.00 174 ARG A N 1
ATOM 1426 C CA . ARG A 1 174 ? -26.066 -2.792 20.764 1.00 89.00 174 ARG A CA 1
ATOM 1427 C C . ARG A 1 174 ? -25.460 -3.203 22.098 1.00 89.00 174 ARG A C 1
ATOM 1429 O O . ARG A 1 174 ? -26.198 -3.270 23.078 1.00 89.00 174 ARG A O 1
ATOM 1436 N N . SER A 1 175 ? -24.148 -3.436 22.168 1.00 84.94 175 SER A N 1
ATOM 1437 C CA . SER A 1 175 ? -23.473 -3.774 23.429 1.00 84.94 175 SER A CA 1
ATOM 1438 C C . SER A 1 175 ? -23.575 -2.653 24.474 1.00 84.94 175 SER A C 1
ATOM 1440 O O . SER A 1 175 ? -23.586 -2.934 25.671 1.00 84.94 175 SER A O 1
ATOM 1442 N N . TYR A 1 176 ? -23.768 -1.410 24.018 1.00 84.75 176 TYR A N 1
ATOM 1443 C CA . TYR A 1 176 ? -24.001 -0.228 24.850 1.00 84.75 176 TYR A CA 1
ATOM 1444 C C . TYR A 1 176 ? -25.477 0.155 25.007 1.00 84.75 176 TYR A C 1
ATOM 1446 O O . TYR A 1 176 ? -25.778 1.148 25.666 1.00 84.75 176 TYR A O 1
ATOM 1454 N N . GLY A 1 177 ? -26.414 -0.597 24.422 1.00 87.25 177 GLY A N 1
ATOM 1455 C CA . GLY A 1 177 ? -27.843 -0.271 24.482 1.00 87.25 177 GLY A CA 1
ATOM 1456 C C . GLY A 1 177 ? -28.208 0.993 23.698 1.00 87.25 177 GLY A C 1
ATOM 1457 O O . GLY A 1 177 ? -29.138 1.707 24.083 1.00 87.25 177 GLY A O 1
ATOM 1458 N N . ILE A 1 178 ? -27.456 1.276 22.631 1.00 91.00 178 ILE A N 1
ATOM 1459 C CA . ILE A 1 178 ? -27.615 2.428 21.738 1.00 91.00 178 ILE A CA 1
ATOM 1460 C C . ILE A 1 178 ? -28.008 1.931 20.337 1.00 91.00 178 ILE A C 1
ATOM 1462 O O . ILE A 1 178 ? -27.698 0.800 19.958 1.00 91.00 178 ILE A O 1
ATOM 1466 N N . ASN A 1 179 ? -28.708 2.764 19.560 1.00 93.50 179 ASN A N 1
ATOM 1467 C CA . ASN A 1 179 ? -29.074 2.425 18.185 1.00 93.50 179 ASN A CA 1
ATOM 1468 C C . ASN A 1 179 ? -27.897 2.660 17.233 1.00 93.50 179 ASN A C 1
ATOM 1470 O O . ASN A 1 179 ? -27.065 3.537 17.465 1.00 93.50 179 ASN A O 1
ATOM 1474 N N . PHE A 1 180 ? -27.850 1.882 16.156 1.00 94.69 180 PHE A N 1
ATOM 1475 C CA . PHE A 1 180 ? -26.872 2.026 15.083 1.00 94.69 180 PHE A CA 1
ATOM 1476 C C . PHE A 1 180 ? -27.525 2.695 13.877 1.00 94.69 180 PHE A C 1
ATOM 1478 O O . PHE A 1 180 ? -28.586 2.261 13.430 1.00 94.69 180 PHE A O 1
ATOM 1485 N N . ASP A 1 181 ? -26.901 3.752 13.372 1.00 94.06 181 ASP A N 1
ATOM 1486 C CA . ASP A 1 181 ? -27.270 4.397 12.117 1.00 94.06 181 ASP A CA 1
ATOM 1487 C C . ASP A 1 181 ? -26.510 3.708 10.977 1.00 94.06 181 ASP A C 1
ATOM 1489 O O . ASP A 1 181 ? -25.291 3.841 10.877 1.00 94.06 181 ASP A O 1
ATOM 1493 N N . GLU A 1 182 ? -27.214 2.952 10.132 1.00 92.06 182 GLU A N 1
ATOM 1494 C CA . GLU A 1 182 ? -26.601 2.220 9.014 1.00 92.06 182 GLU A CA 1
ATOM 1495 C C . GLU A 1 182 ? -26.012 3.149 7.942 1.00 92.06 182 GLU A C 1
ATOM 1497 O O . GLU A 1 182 ? -25.010 2.796 7.317 1.00 92.06 182 GLU A O 1
ATOM 1502 N N . GLU A 1 183 ? -26.592 4.338 7.748 1.00 91.50 183 GLU A N 1
ATOM 1503 C CA . GLU A 1 183 ? -26.151 5.305 6.739 1.00 91.50 183 GLU A CA 1
ATOM 1504 C C . GLU A 1 183 ? -24.863 5.998 7.192 1.00 91.50 183 GLU A C 1
ATOM 1506 O O . GLU A 1 183 ? -23.880 6.073 6.450 1.00 91.50 183 GLU A O 1
ATOM 1511 N N . ASN A 1 184 ? -24.834 6.452 8.447 1.00 90.38 184 ASN A N 1
ATOM 1512 C CA . ASN A 1 184 ? -23.666 7.130 9.008 1.00 90.38 184 ASN A CA 1
ATOM 1513 C C . ASN A 1 184 ? -22.629 6.181 9.620 1.00 90.38 184 ASN A C 1
ATOM 1515 O O . ASN A 1 184 ? -21.525 6.634 9.937 1.00 90.38 184 ASN A O 1
ATOM 1519 N N . ARG A 1 185 ? -22.962 4.896 9.780 1.00 89.50 185 ARG A N 1
ATOM 1520 C CA . ARG A 1 185 ? -22.170 3.897 10.513 1.00 89.50 185 ARG A CA 1
ATOM 1521 C C . ARG A 1 185 ? -21.696 4.420 11.871 1.00 89.50 185 ARG A C 1
ATOM 1523 O O . ARG A 1 185 ? -20.507 4.369 12.186 1.00 89.50 185 ARG A O 1
ATOM 1530 N N . ASP A 1 186 ? -22.626 4.981 12.638 1.00 91.75 186 ASP A N 1
ATOM 1531 C CA . ASP A 1 186 ? -22.359 5.592 13.945 1.00 91.75 186 ASP A CA 1
ATOM 1532 C C . ASP A 1 186 ? -23.425 5.186 14.969 1.00 91.75 186 ASP A C 1
ATOM 1534 O O . ASP A 1 186 ? -24.538 4.783 14.615 1.00 91.75 186 ASP A O 1
ATOM 1538 N N . CYS A 1 187 ? -23.088 5.288 16.252 1.00 91.62 187 CYS A N 1
ATOM 1539 C CA . CYS A 1 187 ? -24.045 5.053 17.326 1.00 91.62 187 CYS A CA 1
ATOM 1540 C C . CYS A 1 187 ? -24.811 6.338 17.644 1.00 91.62 187 CYS A C 1
ATOM 1542 O O . CYS A 1 187 ? -24.214 7.395 17.841 1.00 91.62 187 CYS A O 1
ATOM 1544 N N . TYR A 1 188 ? -26.132 6.244 17.790 1.00 93.19 188 TYR A N 1
ATOM 1545 C CA . TYR A 1 188 ? -26.962 7.383 18.172 1.00 93.19 188 TYR A CA 1
ATOM 1546 C C . TYR A 1 188 ? -28.000 7.031 19.238 1.00 93.19 188 TYR A C 1
ATOM 1548 O O . TYR A 1 188 ? -28.625 5.965 19.253 1.00 93.19 188 TYR A O 1
ATOM 1556 N N . VAL A 1 189 ? -28.216 7.982 20.142 1.00 90.00 189 VAL A N 1
ATOM 1557 C CA . VAL A 1 189 ? -29.213 7.881 21.206 1.00 90.00 189 VAL A CA 1
ATOM 1558 C C . VAL A 1 189 ? -30.488 8.588 20.744 1.00 90.00 189 VAL A C 1
ATOM 1560 O O . VAL A 1 189 ? -30.443 9.710 20.243 1.00 90.00 189 VAL A O 1
ATOM 1563 N N . THR A 1 190 ? -31.648 7.948 20.901 1.00 90.50 190 THR A N 1
ATOM 1564 C CA . THR A 1 190 ? -32.937 8.589 20.595 1.00 90.50 190 THR A CA 1
ATOM 1565 C C . THR A 1 190 ? -33.256 9.674 21.625 1.00 90.50 190 THR A C 1
ATOM 1567 O O . THR A 1 190 ? -32.848 9.583 22.781 1.00 90.50 190 THR A O 1
ATOM 1570 N N . GLY A 1 191 ? -34.016 10.705 21.237 1.00 88.62 191 GLY A N 1
ATOM 1571 C CA . GLY A 1 191 ? -34.250 11.881 22.092 1.00 88.62 191 GLY A CA 1
ATOM 1572 C C . GLY A 1 191 ? -34.801 11.562 23.491 1.00 88.62 191 GLY A C 1
ATOM 1573 O O . GLY A 1 191 ? -34.368 12.158 24.473 1.00 88.62 191 GLY A O 1
ATOM 1574 N N . LEU A 1 192 ? -35.693 10.570 23.605 1.00 86.56 192 LEU A N 1
ATOM 1575 C CA . LEU A 1 192 ? -36.202 10.101 24.901 1.00 86.56 192 LEU A CA 1
ATOM 1576 C C . LEU A 1 192 ? -35.122 9.411 25.741 1.00 86.56 192 LEU A C 1
ATOM 1578 O O . LEU A 1 192 ? -35.016 9.686 26.932 1.00 86.56 192 LEU A O 1
ATOM 1582 N N . ALA A 1 193 ? -34.303 8.551 25.133 1.00 84.69 193 ALA A N 1
ATOM 1583 C CA . ALA A 1 193 ? -33.206 7.895 25.837 1.00 84.69 193 ALA A CA 1
ATOM 1584 C C . ALA A 1 193 ? -32.165 8.920 26.309 1.00 84.69 193 ALA A C 1
ATOM 1586 O O . ALA A 1 193 ? -31.743 8.856 27.454 1.00 84.69 193 ALA A O 1
ATOM 1587 N N . SER A 1 194 ? -31.843 9.924 25.489 1.00 85.75 194 SER A N 1
ATOM 1588 C CA . SER A 1 194 ? -30.927 11.013 25.851 1.00 85.75 194 SER A CA 1
ATOM 1589 C C . SER A 1 194 ? -31.443 11.815 27.053 1.00 85.75 194 SER A C 1
ATOM 1591 O O . SER A 1 194 ? -30.700 12.075 27.997 1.00 85.75 194 SER A O 1
ATOM 1593 N N . PHE A 1 195 ? -32.742 12.130 27.077 1.00 83.50 195 PHE A N 1
ATOM 1594 C CA . PHE A 1 195 ? -33.381 12.778 28.223 1.00 83.50 195 PHE A CA 1
ATOM 1595 C C . PHE A 1 195 ? -33.272 11.939 29.505 1.00 83.50 195 PHE A C 1
ATOM 1597 O O . PHE A 1 195 ? -32.917 12.462 30.561 1.00 83.50 195 PHE A O 1
ATOM 1604 N N . PHE A 1 196 ? -33.530 10.633 29.422 1.00 84.06 196 PHE A N 1
ATOM 1605 C CA . PHE A 1 196 ? -33.408 9.752 30.581 1.00 84.06 196 PHE A CA 1
ATOM 1606 C C . PHE A 1 196 ? -31.956 9.514 31.006 1.00 84.06 196 PHE A C 1
ATOM 1608 O O . PHE A 1 196 ? -31.708 9.410 32.203 1.00 84.06 196 PHE A O 1
ATOM 1615 N N . GLU A 1 197 ? -30.994 9.482 30.080 1.00 83.31 197 GLU A N 1
ATOM 1616 C CA . GLU A 1 197 ? -29.565 9.402 30.408 1.00 83.31 197 GLU A CA 1
ATOM 1617 C C . GLU A 1 197 ? -29.110 10.624 31.225 1.00 83.31 197 GLU A C 1
ATOM 1619 O O . GLU A 1 197 ? -28.293 10.472 32.130 1.00 83.31 197 GLU A O 1
ATOM 1624 N N . ILE A 1 198 ? -29.671 11.814 30.964 1.00 79.75 198 ILE A N 1
ATOM 1625 C CA . ILE A 1 198 ? -29.390 13.039 31.737 1.00 79.75 198 ILE A CA 1
ATOM 1626 C C . ILE A 1 198 ? -29.957 12.949 33.162 1.00 79.75 198 ILE A C 1
ATOM 1628 O O . ILE A 1 198 ? -29.323 13.414 34.106 1.00 79.75 198 ILE A O 1
ATOM 1632 N N . ILE A 1 199 ? -31.155 12.379 33.326 1.00 77.75 199 ILE A N 1
ATOM 1633 C CA . ILE A 1 199 ? -31.861 12.364 34.619 1.00 77.75 199 ILE A CA 1
ATOM 1634 C C . ILE A 1 199 ? -31.421 11.198 35.503 1.00 77.75 199 ILE A C 1
ATOM 1636 O O . ILE A 1 199 ? -31.232 11.369 36.705 1.00 77.75 199 ILE A O 1
ATOM 1640 N N . LEU A 1 200 ? -31.321 10.005 34.922 1.00 80.62 200 LEU A N 1
ATOM 1641 C CA . LEU A 1 200 ? -31.116 8.746 35.638 1.00 80.62 200 LEU A CA 1
ATOM 1642 C C . LEU A 1 200 ? -29.674 8.235 35.527 1.00 80.62 200 LEU A C 1
ATOM 1644 O O . LEU A 1 200 ? -29.334 7.256 36.180 1.00 80.62 200 LEU A O 1
ATOM 1648 N N . GLY A 1 201 ? -28.826 8.891 34.732 1.00 77.88 201 GLY A N 1
ATOM 1649 C CA . GLY A 1 201 ? -27.457 8.462 34.461 1.00 77.88 201 GLY A CA 1
ATOM 1650 C C . GLY A 1 201 ? -27.370 7.470 33.296 1.00 77.88 201 GLY A C 1
ATOM 1651 O O . GLY A 1 201 ? -28.237 6.609 33.100 1.00 77.88 201 GLY A O 1
ATOM 1652 N N . ARG A 1 202 ? -26.288 7.575 32.512 1.00 81.44 202 ARG A N 1
ATOM 1653 C CA . ARG A 1 202 ? -26.042 6.744 31.317 1.00 81.44 202 ARG A CA 1
ATOM 1654 C C . ARG A 1 202 ? -25.992 5.258 31.655 1.00 81.44 202 ARG A C 1
ATOM 1656 O O . ARG A 1 202 ? -26.612 4.450 30.967 1.00 81.44 202 ARG A O 1
ATOM 1663 N N . THR A 1 203 ? -25.305 4.907 32.738 1.00 78.06 203 THR A N 1
ATOM 1664 C CA . THR A 1 203 ? -25.106 3.520 33.179 1.00 78.06 203 THR A CA 1
ATOM 1665 C C . THR A 1 203 ? -26.439 2.811 33.422 1.00 78.06 203 THR A C 1
ATOM 1667 O O . THR A 1 203 ? -26.660 1.706 32.926 1.00 78.06 203 THR A O 1
ATOM 1670 N N . ILE A 1 204 ? -27.373 3.473 34.115 1.00 79.31 204 ILE A N 1
ATOM 1671 C CA . ILE A 1 204 ? -28.679 2.896 34.451 1.00 79.31 204 ILE A CA 1
ATOM 1672 C C . ILE A 1 204 ? -29.510 2.686 33.183 1.00 79.31 204 ILE A C 1
ATOM 1674 O O . ILE A 1 204 ? -29.987 1.577 32.944 1.00 79.31 204 ILE A O 1
ATOM 1678 N N . ILE A 1 205 ? -29.637 3.700 32.326 1.00 84.94 205 ILE A N 1
ATOM 1679 C CA . ILE A 1 205 ? -30.457 3.593 31.108 1.00 84.94 205 ILE A CA 1
ATOM 1680 C C . ILE A 1 205 ? -29.913 2.555 30.133 1.00 84.94 205 ILE A C 1
ATOM 1682 O O . ILE A 1 205 ? -30.673 1.749 29.594 1.00 84.94 205 ILE A O 1
ATOM 1686 N N . ARG A 1 206 ? -28.595 2.510 29.949 1.00 84.12 206 ARG A N 1
ATOM 1687 C CA . ARG A 1 206 ? -27.961 1.530 29.064 1.00 84.12 206 ARG A CA 1
ATOM 1688 C C . ARG A 1 206 ? -28.065 0.107 29.607 1.00 84.12 206 ARG A C 1
ATOM 1690 O O . ARG A 1 206 ? -28.303 -0.814 28.828 1.00 84.12 206 ARG A O 1
ATOM 1697 N N . SER A 1 207 ? -27.989 -0.086 30.926 1.00 82.06 207 SER A N 1
ATOM 1698 C CA . SER A 1 207 ? -28.225 -1.400 31.553 1.00 82.06 207 SER A CA 1
ATOM 1699 C C . SER A 1 207 ? -29.652 -1.916 31.305 1.00 82.06 207 SER A C 1
ATOM 1701 O O . SER A 1 207 ? -29.855 -3.090 30.995 1.00 82.06 207 SER A O 1
ATOM 1703 N N . ILE A 1 208 ? -30.640 -1.013 31.330 1.00 85.06 208 ILE A N 1
ATOM 1704 C CA . ILE A 1 208 ? -32.042 -1.331 31.032 1.00 85.06 208 ILE A CA 1
ATOM 1705 C C . ILE A 1 208 ? -32.207 -1.679 29.548 1.00 85.06 208 ILE A C 1
ATOM 1707 O O . ILE A 1 208 ? -32.785 -2.716 29.227 1.00 85.06 208 ILE A O 1
ATOM 1711 N N . ASN A 1 209 ? -31.663 -0.861 28.641 1.00 85.31 209 ASN A N 1
ATOM 1712 C CA . ASN A 1 209 ? -31.785 -1.074 27.194 1.00 85.31 209 ASN A CA 1
ATOM 1713 C C . ASN A 1 209 ? -31.081 -2.348 26.712 1.00 85.31 209 ASN A C 1
ATOM 1715 O O . ASN A 1 209 ? -31.578 -3.029 25.819 1.00 85.31 209 ASN A O 1
ATOM 1719 N N . THR A 1 210 ? -29.930 -2.684 27.296 1.00 83.88 210 THR A N 1
ATOM 1720 C CA . THR A 1 210 ? -29.206 -3.925 26.977 1.00 83.88 210 THR A CA 1
ATOM 1721 C C . THR A 1 210 ? -29.866 -5.169 27.575 1.00 83.88 210 THR A C 1
ATOM 1723 O O . THR A 1 210 ? -29.462 -6.286 27.251 1.00 83.88 210 THR A O 1
ATOM 1726 N N . GLY A 1 211 ? -30.848 -5.007 28.473 1.00 81.56 211 GLY A N 1
ATOM 1727 C CA . GLY A 1 211 ? -31.415 -6.101 29.263 1.00 81.56 211 GLY A CA 1
ATOM 1728 C C . GLY A 1 211 ? -30.413 -6.722 30.245 1.00 81.56 211 GLY A C 1
ATOM 1729 O O . GLY A 1 211 ? -30.699 -7.760 30.843 1.00 81.56 211 GLY A O 1
ATOM 1730 N N . ARG A 1 212 ? -29.237 -6.105 30.416 1.00 71.56 212 ARG A N 1
ATOM 1731 C CA . ARG A 1 212 ? -28.196 -6.528 31.348 1.00 71.56 212 ARG A CA 1
ATOM 1732 C C . ARG A 1 212 ? -28.301 -5.654 32.584 1.00 71.56 212 ARG A C 1
ATOM 1734 O O . ARG A 1 212 ? -27.650 -4.620 32.684 1.00 71.56 212 ARG A O 1
ATOM 1741 N N . TYR A 1 213 ? -29.097 -6.086 33.556 1.00 57.31 213 TYR A N 1
ATOM 1742 C CA . TYR A 1 213 ? -28.886 -5.583 34.909 1.00 57.31 213 TYR A CA 1
ATOM 1743 C C . TYR A 1 213 ? -27.448 -5.916 35.319 1.00 57.31 213 TYR A C 1
ATOM 1745 O O . TYR A 1 213 ? -26.997 -7.026 35.008 1.00 57.31 213 TYR A O 1
ATOM 1753 N N . PRO A 1 214 ? -26.731 -5.015 36.013 1.00 50.00 214 PRO A N 1
ATOM 1754 C CA . PRO A 1 214 ? -25.500 -5.388 36.682 1.00 50.00 214 PRO A CA 1
ATOM 1755 C C . PRO A 1 214 ? -25.868 -6.453 37.716 1.00 50.00 214 PRO A C 1
ATOM 1757 O O . PRO A 1 214 ? -26.275 -6.159 38.837 1.00 50.00 214 PRO A O 1
ATOM 1760 N N . ARG A 1 215 ? -25.797 -7.727 37.322 1.00 44.28 215 ARG A N 1
ATOM 1761 C CA . ARG A 1 215 ? -25.590 -8.789 38.288 1.00 44.28 215 ARG A CA 1
ATOM 1762 C C . ARG A 1 215 ? -24.201 -8.514 38.810 1.00 44.28 215 ARG A C 1
ATOM 1764 O O . ARG A 1 215 ? -23.220 -8.722 38.106 1.00 44.28 215 ARG A O 1
ATOM 1771 N N . GLU A 1 216 ? -24.152 -7.984 40.020 1.00 43.12 216 GLU A N 1
ATOM 1772 C CA . GLU A 1 216 ? -23.005 -8.120 40.895 1.00 43.12 216 GLU A CA 1
ATOM 1773 C C . GLU A 1 216 ? -22.719 -9.629 40.987 1.00 43.12 216 GLU A C 1
ATOM 1775 O O . GLU A 1 216 ? -23.224 -10.342 41.853 1.00 43.12 216 GLU A O 1
ATOM 1780 N N . GLU A 1 217 ? -21.951 -10.164 40.039 1.00 38.12 217 GLU A N 1
ATOM 1781 C CA . GLU A 1 217 ? -21.168 -11.363 40.277 1.00 38.12 217 GLU A CA 1
ATOM 1782 C C . GLU A 1 217 ? -20.074 -10.933 41.246 1.00 38.12 217 GLU A C 1
ATOM 1784 O O . GLU A 1 217 ? -18.913 -10.731 40.902 1.00 38.12 217 GLU A O 1
ATOM 1789 N N . VAL A 1 218 ? -20.473 -10.771 42.510 1.00 36.28 218 VAL A N 1
ATOM 1790 C CA . VAL A 1 218 ? -19.563 -10.948 43.628 1.00 36.28 218 VAL A CA 1
ATOM 1791 C C . VAL A 1 218 ? -19.238 -12.437 43.629 1.00 36.28 218 VAL A C 1
ATOM 1793 O O . VAL A 1 218 ? -19.759 -13.224 44.419 1.00 36.28 218 VAL A O 1
ATOM 1796 N N . GLU A 1 219 ? -18.397 -12.851 42.685 1.00 36.78 219 GLU A N 1
ATOM 1797 C CA . GLU A 1 219 ? -17.659 -14.090 42.796 1.00 36.78 219 GLU A CA 1
ATOM 1798 C C . GLU A 1 219 ? -16.707 -13.876 43.975 1.00 36.78 219 GLU A C 1
ATOM 1800 O O . GLU A 1 219 ? -15.566 -13.433 43.844 1.00 36.78 219 GLU A O 1
ATOM 1805 N N . ILE A 1 220 ? -17.213 -14.135 45.185 1.00 34.50 220 ILE A N 1
ATOM 1806 C CA . ILE A 1 220 ? -16.367 -14.400 46.338 1.00 34.50 220 ILE A CA 1
ATOM 1807 C C . ILE A 1 220 ? -15.587 -15.641 45.935 1.00 34.50 220 ILE A C 1
ATOM 1809 O O . ILE A 1 220 ? -16.056 -16.770 46.092 1.00 34.50 220 ILE A O 1
ATOM 1813 N N . THR A 1 221 ? -14.405 -15.431 45.355 1.00 35.09 221 THR A N 1
ATOM 1814 C CA . THR A 1 221 ? -13.451 -16.499 45.099 1.00 35.09 221 THR A CA 1
ATOM 1815 C C . THR A 1 221 ? -13.371 -17.347 46.362 1.00 35.09 221 THR A C 1
ATOM 1817 O O . THR A 1 221 ? -13.054 -16.860 47.451 1.00 35.09 221 THR A O 1
ATOM 1820 N N . ARG A 1 222 ? -13.707 -18.630 46.211 1.00 33.25 222 ARG A N 1
ATOM 1821 C CA . ARG A 1 222 ? -13.791 -19.662 47.259 1.00 33.25 222 ARG A CA 1
ATOM 1822 C C . ARG A 1 222 ? -12.523 -19.763 48.130 1.00 33.25 222 ARG A C 1
ATOM 1824 O O . ARG A 1 222 ? -12.547 -20.389 49.183 1.00 33.25 222 ARG A O 1
ATOM 1831 N N . SER A 1 223 ? -11.432 -19.121 47.716 1.00 38.75 223 SER A N 1
ATOM 1832 C CA . SER A 1 223 ? -10.174 -18.953 48.443 1.00 38.75 223 SER A CA 1
ATOM 1833 C C . SER A 1 223 ? -10.242 -17.990 49.640 1.00 38.75 223 SER A C 1
ATOM 1835 O O . SER A 1 223 ? -9.424 -18.134 50.544 1.00 38.75 223 SER A O 1
ATOM 1837 N N . GLN A 1 224 ? -11.206 -17.062 49.722 1.00 34.06 224 GLN A N 1
ATOM 1838 C CA . GLN A 1 224 ? -11.351 -16.174 50.894 1.00 34.06 224 GLN A CA 1
ATOM 1839 C C . GLN A 1 224 ? -12.246 -16.754 52.002 1.00 34.06 224 GLN A C 1
ATOM 1841 O O . GLN A 1 224 ? -12.018 -16.472 53.176 1.00 34.06 224 GLN A O 1
ATOM 1846 N N . ALA A 1 225 ? -13.184 -17.647 51.670 1.00 32.78 225 ALA A N 1
ATOM 1847 C CA . ALA A 1 225 ? -13.986 -18.360 52.671 1.00 32.78 225 ALA A CA 1
ATOM 1848 C C . ALA A 1 225 ? -13.183 -19.441 53.426 1.00 32.78 225 ALA A C 1
ATOM 1850 O O . ALA A 1 225 ? -13.550 -19.819 54.536 1.00 32.78 225 ALA A O 1
ATOM 1851 N N . LEU A 1 226 ? -12.063 -19.913 52.862 1.00 33.62 226 LEU A N 1
ATOM 1852 C CA . LEU A 1 226 ? -11.211 -20.927 53.495 1.00 33.62 226 LEU A CA 1
ATOM 1853 C C . LEU A 1 226 ? -10.199 -20.356 54.507 1.00 33.62 226 LEU A C 1
ATOM 1855 O O . LEU A 1 226 ? -9.601 -21.118 55.259 1.00 33.62 226 LEU A O 1
ATOM 1859 N N . LEU A 1 227 ? -10.013 -19.032 54.555 1.00 31.16 227 LEU A N 1
ATOM 1860 C CA . LEU A 1 227 ? -9.066 -18.374 55.469 1.00 31.16 227 LEU A CA 1
ATOM 1861 C C . LEU A 1 227 ? -9.706 -17.872 56.775 1.00 31.16 227 LEU A C 1
ATOM 1863 O O . LEU A 1 227 ? -8.995 -17.350 57.628 1.00 31.16 227 LEU A O 1
ATOM 1867 N N . MET A 1 228 ? -11.018 -18.065 56.969 1.00 30.53 228 MET A N 1
ATOM 1868 C CA . MET A 1 228 ? -11.720 -17.708 58.216 1.00 30.53 228 MET A CA 1
ATOM 1869 C C . MET A 1 228 ? -12.248 -18.914 59.012 1.00 30.53 228 MET A C 1
ATOM 1871 O O . MET A 1 228 ? -13.046 -18.741 59.927 1.00 30.53 228 MET A O 1
ATOM 1875 N N . SER A 1 229 ? -11.782 -20.131 58.720 1.00 36.62 229 SER A N 1
ATOM 1876 C CA . SER A 1 229 ? -12.093 -21.319 59.526 1.00 36.62 229 SER A CA 1
ATOM 1877 C C . SER A 1 229 ? -10.862 -22.208 59.695 1.00 36.62 229 SER A C 1
ATOM 1879 O O . SER A 1 229 ? -10.775 -23.283 59.107 1.00 36.62 229 SER A O 1
ATOM 1881 N N . VAL A 1 230 ? -9.912 -21.767 60.520 1.00 32.59 230 VAL A N 1
ATOM 1882 C CA . VAL A 1 230 ? -8.936 -22.664 61.151 1.00 32.59 230 VAL A CA 1
ATOM 1883 C C . VAL A 1 230 ? -8.833 -22.286 62.625 1.00 32.59 230 VAL A C 1
ATOM 1885 O O . VAL A 1 230 ? -7.969 -21.518 63.024 1.00 32.59 230 VAL A O 1
ATOM 1888 N N . ASP A 1 231 ? -9.757 -22.826 63.411 1.00 32.84 231 ASP A N 1
ATOM 1889 C CA . ASP A 1 231 ? -9.531 -23.198 64.804 1.00 32.84 231 ASP A CA 1
ATOM 1890 C C . ASP A 1 231 ? -10.401 -24.430 65.076 1.00 32.84 231 ASP A C 1
ATOM 1892 O O . ASP A 1 231 ? -11.607 -24.415 64.834 1.00 32.84 231 ASP A O 1
ATOM 1896 N N . GLY A 1 232 ? -9.781 -25.515 65.540 1.00 30.98 232 GLY A N 1
ATOM 1897 C CA . GLY A 1 232 ? -10.481 -26.732 65.962 1.00 30.98 232 GLY A CA 1
ATOM 1898 C C . GLY A 1 232 ? -9.992 -27.992 65.259 1.00 30.98 232 GLY A C 1
ATOM 1899 O O . GLY A 1 232 ? -10.428 -28.325 64.163 1.00 30.98 232 GLY A O 1
ATOM 1900 N N . GLY A 1 233 ? -9.069 -28.692 65.918 1.00 32.44 233 GLY A N 1
ATOM 1901 C CA . GLY A 1 233 ? -8.469 -29.931 65.445 1.00 32.44 233 GLY A CA 1
ATOM 1902 C C . GLY A 1 233 ? -9.424 -31.123 65.351 1.00 32.44 233 GLY A C 1
ATOM 1903 O O . GLY A 1 233 ? -10.479 -31.177 65.976 1.00 32.44 233 GLY A O 1
ATOM 1904 N N . GLY A 1 234 ? -8.980 -32.122 64.594 1.00 27.39 234 GLY A N 1
ATOM 1905 C CA . GLY A 1 234 ? -9.621 -33.425 64.496 1.00 27.39 234 GLY A CA 1
ATOM 1906 C C . GLY A 1 234 ? -8.791 -34.364 63.633 1.00 27.39 234 GLY A C 1
ATOM 1907 O O . GLY A 1 234 ? -8.805 -34.271 62.411 1.00 27.39 234 GLY A O 1
ATOM 1908 N N . ILE A 1 235 ? -8.047 -35.250 64.291 1.00 32.16 235 ILE A N 1
ATOM 1909 C CA . ILE A 1 235 ? -7.389 -36.412 63.692 1.00 32.16 235 ILE A CA 1
ATOM 1910 C C . ILE A 1 235 ? -8.481 -37.370 63.211 1.00 32.16 235 ILE A C 1
ATOM 1912 O O . ILE A 1 235 ? -9.285 -37.806 64.032 1.00 32.16 235 ILE A O 1
ATOM 1916 N N . VAL A 1 236 ? -8.464 -37.755 61.934 1.00 29.80 236 VAL A N 1
ATOM 1917 C CA . VAL A 1 236 ? -9.040 -39.029 61.482 1.00 29.80 236 VAL A CA 1
ATOM 1918 C C . VAL A 1 236 ? -8.125 -39.633 60.422 1.00 29.80 236 VAL A C 1
ATOM 1920 O O . VAL A 1 236 ? -8.021 -39.150 59.298 1.00 29.80 236 VAL A O 1
ATOM 1923 N N . ASP A 1 237 ? -7.460 -40.701 60.841 1.00 37.53 237 ASP A N 1
ATOM 1924 C CA . ASP A 1 237 ? -6.791 -41.698 60.021 1.00 37.53 237 ASP A CA 1
ATOM 1925 C C . ASP A 1 237 ? -7.824 -42.770 59.645 1.00 37.53 237 ASP A C 1
ATOM 1927 O O . ASP A 1 237 ? -8.419 -43.371 60.539 1.00 37.53 237 ASP A O 1
ATOM 1931 N N . VAL A 1 238 ? -8.052 -42.997 58.348 1.00 32.41 238 VAL A N 1
ATOM 1932 C CA . VAL A 1 238 ? -8.571 -44.267 57.812 1.00 32.41 238 VAL A CA 1
ATOM 1933 C C . VAL A 1 238 ? -8.018 -44.441 56.402 1.00 32.41 238 VAL A C 1
ATOM 1935 O O . VAL A 1 238 ? -8.268 -43.638 55.504 1.00 32.41 238 VAL A O 1
ATOM 1938 N N . GLY A 1 239 ? -7.240 -45.503 56.227 1.00 30.56 239 GLY A N 1
ATOM 1939 C CA . GLY A 1 239 ? -6.554 -45.812 54.989 1.00 30.56 239 GLY A CA 1
ATOM 1940 C C . GLY A 1 239 ? -7.392 -46.530 53.936 1.00 30.56 239 GLY A C 1
ATOM 1941 O O . GLY A 1 239 ? -8.572 -46.826 54.097 1.00 30.56 239 GLY A O 1
ATOM 1942 N N . GLY A 1 240 ? -6.676 -46.913 52.881 1.00 30.20 240 GLY A N 1
ATOM 1943 C CA . GLY A 1 240 ? -7.015 -48.061 52.051 1.00 30.20 240 GLY A CA 1
ATOM 1944 C C . GLY A 1 240 ? -7.357 -47.714 50.609 1.00 30.20 240 GLY A C 1
ATOM 1945 O O . GLY A 1 240 ? -8.393 -47.129 50.327 1.00 30.20 240 GLY A O 1
ATOM 1946 N N . GLY A 1 241 ? -6.525 -48.196 49.681 1.00 28.42 241 GLY A N 1
ATOM 1947 C CA . GLY A 1 241 ? -7.000 -48.481 48.328 1.00 28.42 241 GLY A CA 1
ATOM 1948 C C . GLY A 1 241 ? -6.041 -48.132 47.206 1.00 28.42 241 GLY A C 1
ATOM 1949 O O . GLY A 1 241 ? -6.314 -47.245 46.410 1.00 28.42 241 GLY A O 1
ATOM 1950 N N . LYS A 1 242 ? -4.953 -48.900 47.085 1.00 32.53 242 LYS A N 1
ATOM 1951 C CA . LYS A 1 242 ? -4.219 -49.059 45.822 1.00 32.53 242 LYS A CA 1
ATOM 1952 C C . LYS A 1 242 ? -5.200 -49.407 44.696 1.00 32.53 242 LYS A C 1
ATOM 1954 O O . LYS A 1 242 ? -5.881 -50.427 44.794 1.00 32.53 242 LYS A O 1
ATOM 1959 N N . ARG A 1 243 ? -5.140 -48.685 43.577 1.00 28.47 243 ARG A N 1
ATOM 1960 C CA . ARG A 1 243 ? -5.242 -49.319 42.260 1.00 28.47 243 ARG A CA 1
ATOM 1961 C C . ARG A 1 243 ? -4.453 -48.536 41.212 1.00 28.47 243 ARG A C 1
ATOM 1963 O O . ARG A 1 243 ? -4.645 -47.346 41.008 1.00 28.47 243 ARG A O 1
ATOM 1970 N N . ARG A 1 244 ? -3.510 -49.278 40.642 1.00 29.34 244 ARG A N 1
ATOM 1971 C CA . ARG A 1 244 ? -2.563 -48.966 39.579 1.00 29.34 244 ARG A CA 1
ATOM 1972 C C . ARG A 1 244 ? -3.301 -49.171 38.253 1.00 29.34 244 ARG A C 1
ATOM 1974 O O . ARG A 1 244 ? -3.892 -50.234 38.086 1.00 29.34 244 ARG A O 1
ATOM 1981 N N . PHE A 1 245 ? -3.244 -48.204 37.350 1.00 28.05 245 PHE A N 1
ATOM 1982 C CA . PHE A 1 245 ? -3.345 -48.455 35.915 1.00 28.05 245 PHE A CA 1
ATOM 1983 C C . PHE A 1 245 ? -2.155 -47.741 35.279 1.00 28.05 245 PHE A C 1
ATOM 1985 O O . PHE A 1 245 ? -2.071 -46.516 35.281 1.00 28.05 245 PHE A O 1
ATOM 1992 N N . GLU A 1 246 ? -1.175 -48.561 34.910 1.00 32.09 246 GLU A N 1
ATOM 1993 C CA . GLU A 1 246 ? -0.063 -48.234 34.027 1.00 32.09 246 GLU A CA 1
ATOM 1994 C C . GLU A 1 246 ? -0.606 -48.321 32.599 1.00 32.09 246 GLU A C 1
ATOM 1996 O O . GLU A 1 246 ? -1.144 -49.361 32.241 1.00 32.09 246 GLU A O 1
ATOM 2001 N N . ASP A 1 247 ? -0.449 -47.257 31.817 1.00 29.34 247 ASP A N 1
ATOM 2002 C CA . ASP A 1 247 ? -0.374 -47.325 30.357 1.00 29.34 247 ASP A CA 1
ATOM 2003 C C . ASP A 1 247 ? 0.735 -46.354 29.933 1.00 29.34 247 ASP A C 1
ATOM 2005 O O . ASP A 1 247 ? 0.527 -45.154 29.759 1.00 29.34 247 ASP A O 1
ATOM 2009 N N . ASP A 1 248 ? 1.950 -46.896 29.840 1.00 28.66 248 ASP A N 1
ATOM 2010 C CA . ASP A 1 248 ? 3.109 -46.247 29.235 1.00 28.66 248 ASP A CA 1
ATOM 2011 C C . ASP A 1 248 ? 3.177 -46.661 27.758 1.00 28.66 248 ASP A C 1
ATOM 2013 O O . ASP A 1 248 ? 3.418 -47.827 27.438 1.00 28.66 248 ASP A O 1
ATOM 2017 N N . ALA A 1 249 ? 3.032 -45.702 26.842 1.00 26.16 249 ALA A N 1
ATOM 2018 C CA . ALA A 1 249 ? 3.471 -45.858 25.459 1.00 26.16 249 ALA A CA 1
ATOM 2019 C C . ALA A 1 249 ? 4.851 -45.203 25.300 1.00 26.16 249 ALA A C 1
ATOM 2021 O O . ALA A 1 249 ? 4.997 -43.983 25.366 1.00 26.16 249 ALA A O 1
ATOM 2022 N N . VAL A 1 250 ? 5.876 -46.034 25.097 1.00 30.48 250 VAL A N 1
ATOM 2023 C CA . VAL A 1 250 ? 7.264 -45.625 24.844 1.00 30.48 250 VAL A CA 1
ATOM 2024 C C . VAL A 1 250 ? 7.542 -45.688 23.345 1.00 30.48 250 VAL A C 1
ATOM 2026 O O . VAL A 1 250 ? 7.530 -46.766 22.756 1.00 30.48 250 VAL A O 1
ATOM 2029 N N . VAL A 1 251 ? 7.890 -44.549 22.743 1.00 30.03 251 VAL A N 1
ATOM 2030 C CA . VAL A 1 251 ? 8.568 -44.483 21.440 1.00 30.03 251 VAL A CA 1
ATOM 2031 C C . VAL A 1 251 ? 9.721 -43.481 21.555 1.00 30.03 251 VAL A C 1
ATOM 2033 O O . VAL A 1 251 ? 9.498 -42.317 21.867 1.00 30.03 251 VAL A O 1
ATOM 2036 N N . GLY A 1 252 ? 10.963 -43.927 21.315 1.00 35.41 252 GLY A N 1
ATOM 2037 C CA . GLY A 1 252 ? 12.085 -43.019 21.020 1.00 35.41 252 GLY A CA 1
ATOM 2038 C C . GLY A 1 252 ? 13.164 -42.780 22.089 1.00 35.41 252 GLY A C 1
ATOM 2039 O O . GLY A 1 252 ? 13.884 -41.798 21.979 1.00 35.41 252 GLY A O 1
ATOM 2040 N N . GLY A 1 253 ? 13.326 -43.654 23.088 1.00 37.94 253 GLY A N 1
ATOM 2041 C CA . GLY A 1 253 ? 14.611 -43.878 23.780 1.00 37.94 253 GLY A CA 1
ATOM 2042 C C . GLY A 1 253 ? 15.510 -42.663 24.091 1.00 37.94 253 GLY A C 1
ATOM 2043 O O . GLY A 1 253 ? 16.668 -42.667 23.688 1.00 37.94 253 GLY A O 1
ATOM 2044 N N . LYS A 1 254 ? 15.021 -41.657 24.831 1.00 31.06 254 LYS A N 1
ATOM 2045 C CA . LYS A 1 254 ? 15.828 -40.733 25.662 1.00 31.06 254 LYS A CA 1
ATOM 2046 C C . LYS A 1 254 ? 14.907 -39.942 26.603 1.00 31.06 254 LYS A C 1
ATOM 2048 O O . LYS A 1 254 ? 13.988 -39.273 26.151 1.00 31.06 254 LYS A O 1
ATOM 2053 N N . ARG A 1 255 ? 15.163 -39.996 27.919 1.00 27.78 255 ARG A N 1
ATOM 2054 C CA . ARG A 1 255 ? 14.559 -39.080 28.906 1.00 27.78 255 ARG A CA 1
ATOM 2055 C C . ARG A 1 255 ? 15.264 -37.728 28.804 1.00 27.78 255 ARG A C 1
ATOM 2057 O O . ARG A 1 255 ? 16.418 -37.625 29.211 1.00 27.78 255 ARG A O 1
ATOM 2064 N N . MET A 1 256 ? 14.574 -36.712 28.300 1.00 30.19 256 MET A N 1
ATOM 2065 C CA . MET A 1 256 ? 14.940 -35.308 28.508 1.00 30.19 256 MET A CA 1
ATOM 2066 C C . MET A 1 256 ? 14.051 -34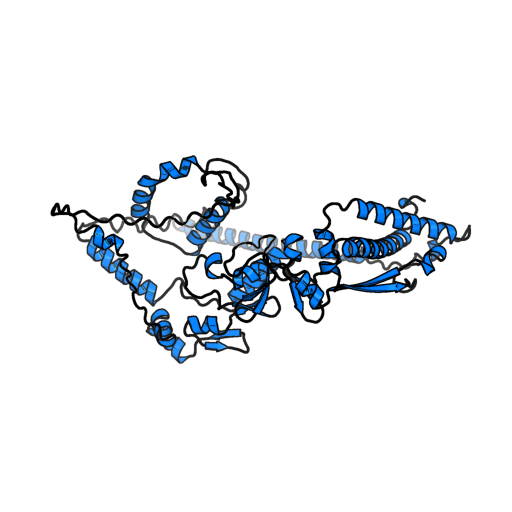.729 29.611 1.00 30.19 256 MET A C 1
ATOM 2068 O O . MET A 1 256 ? 12.851 -34.995 29.646 1.00 30.19 256 MET A O 1
ATOM 2072 N N . ARG A 1 257 ? 14.662 -34.000 30.554 1.00 29.08 257 ARG A N 1
ATOM 2073 C CA . ARG A 1 257 ? 13.947 -33.235 31.583 1.00 29.08 257 ARG A CA 1
ATOM 2074 C C . ARG A 1 257 ? 13.312 -32.008 30.939 1.00 29.08 257 ARG A C 1
ATOM 2076 O O . ARG A 1 257 ? 13.933 -31.361 30.104 1.00 29.08 257 ARG A O 1
ATOM 2083 N N . LEU A 1 258 ? 12.094 -31.706 31.364 1.00 29.91 258 LEU A N 1
ATOM 2084 C CA . LEU A 1 258 ? 11.273 -30.602 30.882 1.00 29.91 258 LEU A CA 1
ATOM 2085 C C . LEU A 1 258 ? 11.565 -29.306 31.665 1.00 29.91 258 LEU A C 1
ATOM 2087 O O . LEU A 1 258 ? 10.631 -28.643 32.093 1.00 29.91 258 LEU A O 1
ATOM 2091 N N . ASP A 1 259 ? 12.847 -28.982 31.878 1.00 33.62 259 ASP A N 1
ATOM 2092 C CA . ASP A 1 259 ? 13.266 -27.806 32.665 1.00 33.62 259 ASP A CA 1
ATOM 2093 C C . ASP A 1 259 ? 14.216 -26.846 31.915 1.00 33.62 259 ASP A C 1
ATOM 2095 O O . ASP A 1 259 ? 14.598 -25.829 32.477 1.00 33.62 259 ASP A O 1
ATOM 2099 N N . ASP A 1 260 ? 14.559 -27.096 30.646 1.00 32.34 260 ASP A N 1
ATOM 2100 C CA . ASP A 1 260 ? 15.472 -26.230 29.877 1.00 32.34 260 ASP A CA 1
ATOM 2101 C C . ASP A 1 260 ? 14.854 -25.813 28.532 1.00 32.34 260 ASP A C 1
ATOM 2103 O O . ASP A 1 260 ? 15.215 -26.339 27.485 1.00 32.34 260 ASP A O 1
ATOM 2107 N N . PHE A 1 261 ? 13.904 -24.874 28.550 1.00 26.64 261 PHE A N 1
ATOM 2108 C CA . PHE A 1 261 ? 13.549 -24.044 27.386 1.00 26.64 261 PHE A CA 1
ATOM 2109 C C . PHE A 1 261 ? 12.923 -22.726 27.868 1.00 26.64 261 PHE A C 1
ATOM 2111 O O . PHE A 1 261 ? 11.715 -22.512 27.809 1.00 26.64 261 PHE A O 1
ATOM 2118 N N . ASP A 1 262 ? 13.768 -21.825 28.367 1.00 35.91 262 ASP A N 1
ATOM 2119 C CA . ASP A 1 262 ? 13.397 -20.441 28.680 1.00 35.91 262 ASP A CA 1
ATOM 2120 C C . ASP A 1 262 ? 13.578 -19.588 27.408 1.00 35.91 262 ASP A C 1
ATOM 2122 O O . ASP A 1 262 ? 14.548 -18.856 27.225 1.00 35.91 262 ASP A O 1
ATOM 2126 N N . GLY A 1 263 ? 12.665 -19.765 26.452 1.00 30.59 263 GLY A N 1
ATOM 2127 C CA . GLY A 1 263 ? 12.627 -19.025 25.189 1.00 30.59 263 GLY A CA 1
ATOM 2128 C C . GLY A 1 263 ? 11.676 -17.836 25.270 1.00 30.59 263 GLY A C 1
ATOM 2129 O O . GLY A 1 263 ? 10.603 -17.870 24.672 1.00 30.59 263 GLY A O 1
ATOM 2130 N N . LYS A 1 264 ? 12.035 -16.796 26.028 1.00 31.23 264 LYS A N 1
ATOM 2131 C CA . LYS A 1 264 ? 11.281 -15.533 26.048 1.00 31.23 264 LYS A CA 1
ATOM 2132 C C . LYS A 1 264 ? 11.750 -14.623 24.917 1.00 31.23 264 LYS A C 1
ATOM 2134 O O . LYS A 1 264 ? 12.915 -14.246 24.854 1.00 31.23 264 LYS A O 1
ATOM 2139 N N . ILE A 1 265 ? 10.817 -14.258 24.045 1.00 28.30 265 ILE A N 1
ATOM 2140 C CA . ILE A 1 265 ? 10.962 -13.160 23.087 1.00 28.30 265 ILE A CA 1
ATOM 2141 C C . ILE A 1 265 ? 10.930 -11.851 23.898 1.00 28.30 265 ILE A C 1
ATOM 2143 O O . ILE A 1 265 ? 9.993 -11.675 24.681 1.00 28.30 265 ILE A O 1
ATOM 2147 N N . PRO A 1 266 ? 11.918 -10.946 23.774 1.00 33.69 266 PRO A N 1
ATOM 2148 C CA . PRO A 1 266 ? 11.927 -9.711 24.541 1.00 33.69 266 PRO A CA 1
ATOM 2149 C C . PRO A 1 266 ? 10.992 -8.692 23.879 1.00 33.69 266 PRO A C 1
ATOM 2151 O O . PRO A 1 266 ? 11.274 -8.183 22.798 1.00 33.69 266 PRO A O 1
ATOM 2154 N N . VAL A 1 267 ? 9.880 -8.386 24.542 1.00 36.66 267 VAL A N 1
ATOM 2155 C CA . VAL A 1 267 ? 9.198 -7.093 24.399 1.00 36.66 267 VAL A CA 1
ATOM 2156 C C . VAL A 1 267 ? 9.785 -6.217 25.501 1.00 36.66 267 VAL A C 1
ATOM 2158 O O . VAL A 1 267 ? 9.843 -6.661 26.647 1.00 36.66 267 VAL A O 1
ATOM 2161 N N . SER A 1 268 ? 10.312 -5.037 25.170 1.00 46.47 268 SER A N 1
ATOM 2162 C CA . SER A 1 268 ? 10.981 -4.204 26.170 1.00 46.47 268 SER A CA 1
ATOM 2163 C C . SER A 1 268 ? 9.974 -3.706 27.212 1.00 46.47 268 SER A C 1
ATOM 2165 O O . SER A 1 268 ? 8.955 -3.096 26.886 1.00 46.47 268 SER A O 1
ATOM 2167 N N . ASP A 1 269 ? 10.291 -3.948 28.486 1.00 41.00 269 ASP A N 1
ATOM 2168 C CA . ASP A 1 269 ? 9.503 -3.516 29.649 1.00 41.00 269 ASP A CA 1
ATOM 2169 C C . ASP A 1 269 ? 9.334 -1.979 29.716 1.00 41.00 269 ASP A C 1
ATOM 2171 O O . ASP A 1 269 ? 8.467 -1.476 30.426 1.00 41.00 269 ASP A O 1
ATOM 2175 N N . GLU A 1 270 ? 10.115 -1.220 28.939 1.00 40.69 270 GLU A N 1
ATOM 2176 C CA . GLU A 1 270 ? 10.039 0.242 28.838 1.00 40.69 270 GLU A CA 1
ATOM 2177 C C . GLU A 1 270 ? 8.768 0.716 28.100 1.00 40.69 270 GLU A C 1
ATOM 2179 O O . GLU A 1 270 ? 8.144 1.674 28.547 1.00 40.69 270 GLU A O 1
ATOM 2184 N N . ILE A 1 271 ? 8.284 -0.012 27.080 1.00 40.53 271 ILE A N 1
ATOM 2185 C CA . ILE A 1 271 ? 7.062 0.345 26.322 1.00 40.53 271 ILE A CA 1
ATOM 2186 C C . ILE A 1 271 ? 5.801 0.171 27.183 1.00 40.53 271 ILE A C 1
ATOM 2188 O O . ILE A 1 271 ? 4.901 1.008 27.170 1.00 40.53 271 ILE A O 1
ATOM 2192 N N . LEU A 1 272 ? 5.741 -0.901 27.978 1.00 37.78 272 LEU A N 1
ATOM 2193 C CA . LEU A 1 272 ? 4.597 -1.193 28.851 1.00 37.78 272 LEU A CA 1
ATOM 2194 C C . LEU A 1 272 ? 4.539 -0.260 30.072 1.00 37.78 272 LEU A C 1
ATOM 2196 O O . LEU A 1 272 ? 3.453 0.019 30.583 1.00 37.78 272 LEU A O 1
ATOM 2200 N N . ILE A 1 273 ? 5.687 0.253 30.524 1.00 41.88 273 ILE A N 1
ATOM 2201 C CA . ILE A 1 273 ? 5.763 1.247 31.602 1.00 41.88 273 ILE A CA 1
ATOM 2202 C C . ILE A 1 273 ? 5.437 2.651 31.075 1.00 41.88 273 ILE A C 1
ATOM 2204 O O . ILE A 1 273 ? 4.737 3.390 31.764 1.00 41.88 273 ILE A O 1
ATOM 2208 N N . GLU A 1 274 ? 5.872 3.005 29.863 1.00 40.19 274 GLU A N 1
ATOM 2209 C CA . GLU A 1 274 ? 5.563 4.289 29.220 1.00 40.19 274 GLU A CA 1
ATOM 2210 C C . GLU A 1 274 ? 4.071 4.385 28.850 1.00 40.19 274 GLU A C 1
ATOM 2212 O O . GLU A 1 274 ? 3.418 5.356 29.225 1.00 40.19 274 GLU A O 1
ATOM 2217 N N . MET A 1 275 ? 3.467 3.319 28.302 1.00 36.81 275 MET A N 1
ATOM 2218 C CA . MET A 1 275 ? 2.007 3.239 28.111 1.00 36.81 275 MET A CA 1
ATOM 2219 C C . MET A 1 275 ? 1.249 3.278 29.446 1.00 36.81 275 MET A C 1
ATOM 2221 O O . MET A 1 275 ? 0.211 3.926 29.555 1.00 36.81 275 MET A O 1
ATOM 2225 N N . GLY A 1 276 ? 1.775 2.633 30.492 1.00 41.22 276 GLY A N 1
ATOM 2226 C CA . GLY A 1 276 ? 1.185 2.683 31.832 1.00 41.22 276 GLY A CA 1
ATOM 2227 C C . GLY A 1 276 ? 1.232 4.076 32.476 1.00 41.22 276 GLY A C 1
ATOM 2228 O O . GLY A 1 276 ? 0.317 4.436 33.218 1.00 41.22 276 GLY A O 1
ATOM 2229 N N . GLN A 1 277 ? 2.268 4.873 32.191 1.00 42.06 277 GLN A N 1
ATOM 2230 C CA . GLN A 1 277 ? 2.419 6.244 32.694 1.00 42.06 277 GLN A CA 1
ATOM 2231 C C . GLN A 1 277 ? 1.622 7.260 31.866 1.00 42.06 277 GLN A C 1
ATOM 2233 O O . GLN A 1 277 ? 0.994 8.141 32.455 1.00 42.06 277 GLN A O 1
ATOM 2238 N N . ASP A 1 278 ? 1.552 7.090 30.546 1.00 36.50 278 ASP A N 1
ATOM 2239 C CA . ASP A 1 278 ? 0.703 7.900 29.667 1.00 36.50 278 ASP A CA 1
ATOM 2240 C C . ASP A 1 278 ? -0.789 7.670 29.952 1.00 36.50 278 ASP A C 1
ATOM 2242 O O . ASP A 1 278 ? -1.553 8.633 30.038 1.00 36.50 278 ASP A O 1
ATOM 2246 N N . LEU A 1 279 ? -1.215 6.429 30.230 1.00 37.38 279 LEU A N 1
ATOM 2247 C CA . LEU A 1 279 ? -2.584 6.162 30.690 1.00 37.38 279 LEU A CA 1
ATOM 2248 C C . LEU A 1 279 ? -2.855 6.746 32.087 1.00 37.38 279 LEU A C 1
ATOM 2250 O O . LEU A 1 279 ? -3.938 7.273 32.328 1.00 37.38 279 LEU A O 1
ATOM 2254 N N . ALA A 1 280 ? -1.891 6.717 33.010 1.00 38.31 280 ALA A N 1
ATOM 2255 C CA . ALA A 1 280 ? -2.085 7.282 34.349 1.00 38.31 280 ALA A CA 1
ATOM 2256 C C . ALA A 1 280 ? -2.251 8.817 34.340 1.00 38.31 280 ALA A C 1
ATOM 2258 O O . ALA A 1 280 ? -2.963 9.358 35.188 1.00 38.31 280 ALA A O 1
ATOM 2259 N N . VAL A 1 281 ? -1.631 9.512 33.376 1.00 40.47 281 VAL A N 1
ATOM 2260 C CA . VAL A 1 281 ? -1.731 10.973 33.198 1.00 40.47 281 VAL A CA 1
ATOM 2261 C C . VAL A 1 281 ? -2.968 11.371 32.383 1.00 40.47 281 VAL A C 1
ATOM 2263 O O . VAL A 1 281 ? -3.593 12.382 32.701 1.00 40.47 281 VAL A O 1
ATOM 2266 N N . VAL A 1 282 ? -3.362 10.580 31.378 1.00 34.44 282 VAL A N 1
ATOM 2267 C CA . VAL A 1 282 ? -4.559 10.848 30.556 1.00 34.44 282 VAL A CA 1
ATOM 2268 C C . VAL A 1 282 ? -5.860 10.515 31.297 1.00 34.44 282 VAL A C 1
ATOM 2270 O O . VAL A 1 282 ? -6.848 11.222 31.113 1.00 34.44 282 VAL A O 1
ATOM 2273 N N . TYR A 1 283 ? -5.865 9.507 32.179 1.00 37.00 283 TYR A N 1
ATOM 2274 C CA . TYR A 1 283 ? -7.079 9.045 32.872 1.00 37.00 283 TYR A CA 1
ATOM 2275 C C . TYR A 1 283 ? -7.211 9.487 34.337 1.00 37.00 283 TYR A C 1
ATOM 2277 O O . TYR A 1 283 ? -8.145 9.058 35.010 1.00 37.00 283 TYR A O 1
ATOM 2285 N N . GLY A 1 284 ? -6.318 10.348 34.843 1.00 35.31 284 GLY A N 1
ATOM 2286 C CA . GLY A 1 284 ? -6.506 11.023 36.134 1.00 35.31 284 GLY A CA 1
ATOM 2287 C C . GLY A 1 284 ? -6.799 10.079 37.308 1.00 35.31 284 GLY A C 1
ATOM 2288 O O . GLY A 1 284 ? -7.781 10.268 38.025 1.00 35.31 284 GLY A O 1
ATOM 2289 N N . VAL A 1 285 ? -5.972 9.048 37.511 1.00 38.16 285 VAL A N 1
ATOM 2290 C CA . VAL A 1 285 ? -6.155 8.101 38.624 1.00 38.16 285 VAL A CA 1
ATOM 2291 C C . VAL A 1 285 ? -5.679 8.731 39.938 1.00 38.16 285 VAL A C 1
ATOM 2293 O O . VAL A 1 285 ? -4.547 8.534 40.377 1.00 38.16 285 VAL A O 1
ATOM 2296 N N . ASP A 1 286 ? -6.575 9.465 40.594 1.00 44.47 286 ASP A N 1
ATOM 2297 C CA . ASP A 1 286 ? -6.448 9.853 41.999 1.00 44.47 286 ASP A CA 1
ATOM 2298 C C . ASP A 1 286 ? -6.945 8.707 42.899 1.00 44.47 286 ASP A C 1
ATOM 2300 O O . ASP A 1 286 ? -8.127 8.596 43.223 1.00 44.47 286 ASP A O 1
ATOM 2304 N N . VAL A 1 287 ? -6.029 7.847 43.357 1.00 37.31 287 VAL A N 1
ATOM 2305 C CA . VAL A 1 287 ? -6.279 6.954 44.503 1.00 37.31 287 VAL A CA 1
ATOM 2306 C C . VAL A 1 287 ? -5.154 7.121 45.521 1.00 37.31 287 VAL A C 1
ATOM 2308 O O . VAL A 1 287 ? -3.972 7.041 45.196 1.00 37.31 287 VAL A O 1
ATOM 2311 N N . GLY A 1 288 ? -5.545 7.380 46.774 1.00 42.78 288 GLY A N 1
ATOM 2312 C CA . GLY A 1 288 ? -4.707 7.854 47.878 1.00 42.78 288 GLY A CA 1
ATOM 2313 C C . GLY A 1 288 ? -3.293 7.263 47.949 1.00 42.78 288 GLY A C 1
ATOM 2314 O O . GLY A 1 288 ? -3.088 6.117 48.362 1.00 42.78 288 GLY A O 1
ATOM 2315 N N . LEU A 1 289 ? -2.312 8.118 47.640 1.00 39.41 289 LEU A N 1
ATOM 2316 C CA . LEU A 1 289 ? -0.867 7.852 47.624 1.00 39.41 289 LEU A CA 1
ATOM 2317 C C . LEU A 1 289 ? -0.324 7.148 48.884 1.00 39.41 289 LEU A C 1
ATOM 2319 O O . LEU A 1 289 ? 0.709 6.478 48.835 1.00 39.41 289 LEU A O 1
ATOM 2323 N N . GLU A 1 290 ? -0.996 7.272 50.027 1.00 42.38 290 GLU A N 1
ATOM 2324 C CA . GLU A 1 290 ? -0.493 6.781 51.310 1.00 42.38 290 GLU A CA 1
ATOM 2325 C C . GLU A 1 290 ? -0.728 5.272 51.539 1.00 42.38 290 GLU A C 1
ATOM 2327 O O . GLU A 1 290 ? 0.090 4.607 52.183 1.00 42.38 290 GLU A O 1
ATOM 2332 N N . ALA A 1 291 ? -1.776 4.691 50.942 1.00 37.53 291 ALA A N 1
ATOM 2333 C CA . ALA A 1 291 ? -2.054 3.250 51.010 1.00 37.53 291 ALA A CA 1
ATOM 2334 C C . ALA A 1 291 ? -1.223 2.448 49.987 1.00 37.53 291 ALA A C 1
ATOM 2336 O O . ALA A 1 291 ? -0.722 1.356 50.285 1.00 37.53 291 ALA A O 1
ATOM 2337 N N . LEU A 1 292 ? -0.995 3.034 48.807 1.00 38.34 292 LEU A N 1
ATOM 2338 C CA . LEU A 1 292 ? -0.158 2.459 47.753 1.00 38.34 292 LEU A CA 1
ATOM 2339 C C . LEU A 1 292 ? 1.329 2.455 48.160 1.00 38.34 292 LEU A C 1
ATOM 2341 O O . LEU A 1 292 ? 2.016 1.443 48.021 1.00 38.34 292 LEU A O 1
ATOM 2345 N N . SER A 1 293 ? 1.799 3.548 48.775 1.00 38.78 293 SER A N 1
ATOM 2346 C CA . SER A 1 293 ? 3.163 3.714 49.308 1.00 38.78 293 SER A CA 1
ATOM 2347 C C . SER A 1 293 ? 3.559 2.622 50.312 1.00 38.78 293 SER A C 1
ATOM 2349 O O . SER A 1 293 ? 4.656 2.057 50.239 1.00 38.78 293 SER A O 1
ATOM 2351 N N . LYS A 1 294 ? 2.651 2.266 51.230 1.00 40.66 294 LYS A N 1
ATOM 2352 C CA . LYS A 1 294 ? 2.897 1.219 52.237 1.00 40.66 294 LYS A CA 1
ATOM 2353 C C . LYS A 1 294 ? 2.943 -0.187 51.641 1.00 40.66 294 LYS A C 1
ATOM 2355 O O . LYS A 1 294 ? 3.713 -1.018 52.121 1.00 40.66 294 LYS A O 1
ATOM 2360 N N . THR A 1 295 ? 2.163 -0.440 50.595 1.00 38.28 295 THR A N 1
ATOM 2361 C CA . THR A 1 295 ? 2.098 -1.749 49.929 1.00 38.28 295 THR A CA 1
ATOM 2362 C C . THR A 1 295 ? 3.298 -1.959 49.003 1.00 38.28 295 THR A C 1
ATOM 2364 O O . THR A 1 295 ? 3.921 -3.022 49.021 1.00 38.28 295 THR A O 1
ATOM 2367 N N . LEU A 1 296 ? 3.710 -0.912 48.281 1.00 33.75 296 LEU A N 1
ATOM 2368 C CA . LEU A 1 296 ? 4.866 -0.944 47.385 1.00 33.75 296 LEU A CA 1
ATOM 2369 C C . LEU A 1 296 ? 6.193 -1.082 48.141 1.00 33.75 296 LEU A C 1
ATOM 2371 O O . LEU A 1 296 ? 7.005 -1.931 47.774 1.00 33.75 296 LEU A O 1
ATOM 2375 N N . ARG A 1 297 ? 6.400 -0.359 49.256 1.00 42.19 297 ARG A N 1
ATOM 2376 C CA . ARG A 1 297 ? 7.634 -0.463 50.073 1.00 42.19 297 ARG A CA 1
ATOM 2377 C C . ARG A 1 297 ? 7.924 -1.873 50.589 1.00 42.19 297 ARG A C 1
ATOM 2379 O O . ARG A 1 297 ? 9.077 -2.193 50.861 1.00 42.19 297 ARG A O 1
ATOM 2386 N N . LYS A 1 298 ? 6.898 -2.717 50.717 1.00 37.25 298 LYS A N 1
ATOM 2387 C CA . LYS A 1 298 ? 7.029 -4.080 51.239 1.00 37.25 298 LYS A CA 1
ATOM 2388 C C . LYS A 1 298 ? 7.500 -5.094 50.185 1.00 37.25 298 LYS A C 1
ATOM 2390 O O . LYS A 1 298 ? 8.055 -6.124 50.557 1.00 37.25 298 LYS A O 1
ATOM 2395 N N . HIS A 1 299 ? 7.328 -4.802 48.892 1.00 38.56 299 HIS A N 1
ATOM 2396 C CA . HIS A 1 299 ? 7.594 -5.755 47.801 1.00 38.56 299 HIS A CA 1
ATOM 2397 C C . HIS A 1 299 ? 8.615 -5.271 46.753 1.00 38.56 299 HIS A C 1
ATOM 2399 O O . HIS A 1 299 ? 9.130 -6.080 45.982 1.00 38.56 299 HIS A O 1
ATOM 2405 N N . PHE A 1 300 ? 8.982 -3.988 46.775 1.00 32.59 300 PHE A N 1
ATOM 2406 C CA . PHE A 1 300 ? 9.884 -3.342 45.811 1.00 32.59 300 PHE A CA 1
ATOM 2407 C C . PHE A 1 300 ? 11.328 -3.896 45.695 1.00 32.59 300 PHE A C 1
ATOM 2409 O O . PHE A 1 300 ? 11.853 -3.935 44.582 1.00 32.59 300 PHE A O 1
ATOM 2416 N N . PRO A 1 301 ? 12.006 -4.368 46.765 1.00 33.78 301 PRO A N 1
ATOM 2417 C CA . PRO A 1 301 ? 13.433 -4.712 46.670 1.00 33.78 301 PRO A CA 1
ATOM 2418 C C . PRO A 1 301 ? 13.762 -5.932 45.793 1.00 33.78 301 PRO A C 1
ATOM 2420 O O . PRO A 1 301 ? 14.913 -6.104 45.408 1.00 33.78 301 PRO A O 1
ATOM 2423 N N . ARG A 1 302 ? 12.777 -6.782 45.462 1.00 37.19 302 ARG A N 1
ATOM 2424 C CA . ARG A 1 302 ? 12.974 -7.966 44.598 1.00 37.19 302 ARG A CA 1
ATOM 2425 C C . ARG A 1 302 ? 12.782 -7.691 43.104 1.00 37.19 302 ARG A C 1
ATOM 2427 O O . ARG A 1 302 ? 13.174 -8.522 42.295 1.00 37.19 302 ARG A O 1
ATOM 2434 N N . VAL A 1 303 ? 12.188 -6.553 42.750 1.00 37.44 303 VAL A N 1
ATOM 2435 C CA . VAL A 1 303 ? 11.896 -6.166 41.358 1.00 37.44 303 VAL A CA 1
ATOM 2436 C C . VAL A 1 303 ? 13.026 -5.300 40.785 1.00 37.44 303 VAL A C 1
ATOM 2438 O O . VAL A 1 303 ? 13.360 -5.405 39.611 1.00 37.44 303 VAL A O 1
ATOM 2441 N N . ILE A 1 304 ? 13.698 -4.526 41.644 1.00 34.56 304 ILE A N 1
ATOM 2442 C CA . ILE A 1 304 ? 14.782 -3.605 41.267 1.00 34.56 304 ILE A CA 1
ATOM 2443 C C . ILE A 1 304 ? 16.058 -4.311 40.783 1.00 34.56 304 ILE A C 1
ATOM 2445 O O . ILE A 1 304 ? 16.792 -3.753 39.975 1.00 34.56 304 ILE A O 1
ATOM 2449 N N . THR A 1 305 ? 16.339 -5.541 41.214 1.00 35.19 305 THR A N 1
ATOM 2450 C CA . THR A 1 305 ? 17.583 -6.230 40.827 1.00 35.19 305 THR A CA 1
ATOM 2451 C C . THR A 1 305 ? 17.581 -6.782 39.399 1.00 35.19 305 THR A C 1
ATOM 2453 O O . THR A 1 305 ? 18.615 -7.271 38.957 1.00 35.19 305 THR A O 1
ATOM 2456 N N . ARG A 1 306 ? 16.460 -6.708 38.665 1.00 37.84 306 ARG A N 1
ATOM 2457 C CA . ARG A 1 306 ? 16.338 -7.252 37.298 1.00 37.84 306 ARG A CA 1
ATOM 2458 C C . ARG A 1 306 ? 16.252 -6.210 36.178 1.00 37.84 306 ARG A C 1
ATOM 2460 O O . ARG A 1 306 ? 16.246 -6.608 35.024 1.00 37.84 306 ARG A O 1
ATOM 2467 N N . LEU A 1 307 ? 16.204 -4.914 36.486 1.00 34.03 307 LEU A N 1
ATOM 2468 C CA . LEU A 1 307 ? 15.835 -3.866 35.515 1.00 34.03 307 LEU A CA 1
ATOM 2469 C C . LEU A 1 307 ? 16.927 -2.800 35.315 1.00 34.03 307 LEU A C 1
ATOM 2471 O O . LEU A 1 307 ? 16.633 -1.627 35.115 1.00 34.03 307 LEU A O 1
ATOM 2475 N N . ALA A 1 308 ? 18.199 -3.186 35.431 1.00 35.28 308 ALA A N 1
ATOM 2476 C CA . ALA A 1 308 ? 19.293 -2.232 35.596 1.00 35.28 308 ALA A CA 1
ATOM 2477 C C . ALA A 1 308 ? 20.052 -1.793 34.325 1.00 35.28 308 ALA A C 1
ATOM 2479 O O . ALA A 1 308 ? 20.928 -0.952 34.491 1.00 35.28 308 ALA A O 1
ATOM 2480 N N . ASP A 1 309 ? 19.754 -2.249 33.096 1.00 37.72 309 ASP A N 1
ATOM 2481 C CA . ASP A 1 309 ? 20.668 -1.979 31.963 1.00 37.72 309 ASP A CA 1
ATOM 2482 C C . ASP A 1 309 ? 20.043 -1.476 30.638 1.00 37.72 309 ASP A C 1
ATOM 2484 O O . ASP A 1 309 ? 19.262 -2.159 29.985 1.00 37.72 309 ASP A O 1
ATOM 2488 N N . SER A 1 310 ? 20.576 -0.320 30.199 1.00 41.47 310 SER A N 1
ATOM 2489 C CA . SER A 1 310 ? 20.537 0.367 28.882 1.00 41.47 310 SER A CA 1
ATOM 2490 C C . SER A 1 310 ? 19.246 1.126 28.514 1.00 41.47 310 SER A C 1
ATOM 2492 O O . SER A 1 310 ? 18.190 0.529 28.430 1.00 41.47 310 SER A O 1
ATOM 2494 N N . VAL A 1 311 ? 19.185 2.467 28.416 1.00 41.47 311 VAL A N 1
ATOM 2495 C CA . VAL A 1 311 ? 19.983 3.505 27.705 1.00 41.47 311 VAL A CA 1
ATOM 2496 C C . VAL A 1 311 ? 19.641 3.558 26.212 1.00 41.47 311 VAL A C 1
ATOM 2498 O O . VAL A 1 311 ? 20.377 2.980 25.433 1.00 41.47 311 VAL A O 1
ATOM 2501 N N . VAL A 1 312 ? 18.572 4.278 25.828 1.00 35.56 312 VAL A N 1
ATOM 2502 C CA . VAL A 1 312 ? 18.488 5.253 24.704 1.00 35.56 312 VAL A CA 1
ATOM 2503 C C . VAL A 1 312 ? 17.031 5.739 24.567 1.00 35.56 312 VAL A C 1
ATOM 2505 O O . VAL A 1 312 ? 16.236 5.058 23.945 1.00 35.56 312 VAL A O 1
ATOM 2508 N N . LEU A 1 313 ? 16.695 6.915 25.134 1.00 36.97 313 LEU A N 1
ATOM 2509 C CA . LEU A 1 313 ? 15.687 7.899 24.636 1.00 36.97 313 LEU A CA 1
ATOM 2510 C C . LEU A 1 313 ? 15.456 9.059 25.634 1.00 36.97 313 LEU A C 1
ATOM 2512 O O . LEU A 1 313 ? 14.356 9.518 25.917 1.00 36.97 313 LEU A O 1
ATOM 2516 N N . ARG A 1 314 ? 16.546 9.586 26.202 1.00 34.88 314 ARG A N 1
ATOM 2517 C CA . ARG A 1 314 ? 16.504 10.403 27.427 1.00 34.88 314 ARG A CA 1
ATOM 2518 C C . ARG A 1 314 ? 16.284 11.915 27.252 1.00 34.88 314 ARG A C 1
ATOM 2520 O O . ARG A 1 314 ? 16.564 12.639 28.204 1.00 34.88 314 ARG A O 1
ATOM 2527 N N . LYS A 1 315 ? 15.889 12.454 26.088 1.00 28.05 315 LYS A N 1
ATOM 2528 C CA . LYS A 1 315 ? 16.073 13.913 25.874 1.00 28.05 315 LYS A CA 1
ATOM 2529 C C . LYS A 1 315 ? 14.973 14.753 25.229 1.00 28.05 315 LYS A C 1
ATOM 2531 O O . LYS A 1 315 ? 15.168 15.963 25.174 1.00 28.05 315 LYS A O 1
ATOM 2536 N N . SER A 1 316 ? 13.826 14.202 24.843 1.00 31.06 316 SER A N 1
ATOM 2537 C CA . SER A 1 316 ? 12.846 15.001 24.079 1.00 31.06 316 SER A CA 1
ATOM 2538 C C . SER A 1 316 ? 11.541 15.318 24.814 1.00 31.06 316 SER A C 1
ATOM 2540 O O . SER A 1 316 ? 10.827 16.218 24.390 1.00 31.06 316 SER A O 1
ATOM 2542 N N . VAL A 1 317 ? 11.241 14.651 25.935 1.00 35.50 317 VAL A N 1
ATOM 2543 C CA . VAL A 1 317 ? 9.891 14.712 26.540 1.00 35.50 317 VAL A CA 1
ATOM 2544 C C . VAL A 1 317 ? 9.866 15.348 27.942 1.00 35.50 317 VAL A C 1
ATOM 2546 O O . VAL A 1 317 ? 8.851 15.892 28.367 1.00 35.50 317 VAL A O 1
ATOM 2549 N N . SER A 1 318 ? 10.998 15.432 28.648 1.00 31.78 318 SER A N 1
ATOM 2550 C CA . SER A 1 318 ? 11.031 15.940 30.034 1.00 31.78 318 SER A CA 1
ATOM 2551 C C . SER A 1 318 ? 10.924 17.464 30.186 1.00 31.78 318 SER A C 1
ATOM 2553 O O . SER A 1 318 ? 10.780 17.958 31.304 1.00 31.78 318 SER A O 1
ATOM 2555 N N . MET A 1 319 ? 10.969 18.233 29.094 1.00 35.03 319 MET A N 1
ATOM 2556 C CA . MET A 1 319 ? 11.005 19.700 29.174 1.00 35.03 319 MET A CA 1
ATOM 2557 C C . MET A 1 319 ? 9.628 20.375 29.095 1.00 35.03 319 MET A C 1
ATOM 2559 O O . MET A 1 319 ? 9.548 21.586 29.293 1.00 35.03 319 MET A O 1
ATOM 2563 N N . LEU A 1 320 ? 8.548 19.622 28.849 1.00 30.81 320 LEU A N 1
ATOM 2564 C CA . LEU A 1 320 ? 7.231 20.199 28.535 1.00 30.81 320 LEU A CA 1
ATOM 2565 C C . LEU A 1 320 ? 6.152 20.017 29.617 1.00 30.81 320 LEU A C 1
ATOM 2567 O O . LEU A 1 320 ? 5.095 20.628 29.510 1.00 30.81 320 LEU A O 1
ATOM 2571 N N . ILE A 1 321 ? 6.417 19.261 30.690 1.00 35.97 321 ILE A N 1
ATOM 2572 C CA . ILE A 1 321 ? 5.370 18.884 31.665 1.00 35.97 321 ILE A CA 1
ATOM 2573 C C . ILE A 1 321 ? 5.544 19.530 33.057 1.00 35.97 321 ILE A C 1
ATOM 2575 O O . ILE A 1 321 ? 4.599 19.606 33.836 1.00 35.97 321 ILE A O 1
ATOM 2579 N N . PHE A 1 322 ? 6.696 20.120 33.390 1.00 35.22 322 PHE A N 1
ATOM 2580 C CA . PHE A 1 322 ? 6.999 20.449 34.795 1.00 35.22 322 PHE A CA 1
ATOM 2581 C C . PHE A 1 322 ? 6.670 21.863 35.310 1.00 35.22 322 PHE A C 1
ATOM 2583 O O . PHE A 1 322 ? 7.213 22.253 36.342 1.00 35.22 322 PHE A O 1
ATOM 2590 N N . LYS A 1 323 ? 5.795 22.660 34.672 1.00 33.72 323 LYS A N 1
ATOM 2591 C CA . LYS A 1 323 ? 5.635 24.074 35.096 1.00 33.72 323 LYS A CA 1
ATOM 2592 C C . LYS A 1 323 ? 4.237 24.628 35.397 1.00 33.72 323 LYS A C 1
ATOM 2594 O O . LYS A 1 323 ? 4.165 25.832 35.615 1.00 33.72 323 LYS A O 1
ATOM 2599 N N . SER A 1 324 ? 3.150 23.849 35.482 1.00 36.03 324 SER A N 1
ATOM 2600 C CA . SER A 1 324 ? 1.834 24.481 35.763 1.00 36.03 324 SER A CA 1
ATOM 2601 C C . SER A 1 324 ? 0.927 23.891 36.850 1.00 36.03 324 SER A C 1
ATOM 2603 O O . SER A 1 324 ? -0.128 24.470 37.075 1.00 36.03 324 SER A O 1
ATOM 2605 N N . GLN A 1 325 ? 1.290 22.823 37.576 1.00 38.00 325 GLN A N 1
ATOM 2606 C CA . GLN A 1 325 ? 0.290 22.106 38.405 1.00 38.00 325 GLN A CA 1
ATOM 2607 C C . GLN A 1 325 ? 0.650 21.861 39.891 1.00 38.00 325 GLN A C 1
ATOM 2609 O O . GLN A 1 325 ? -0.094 21.180 40.587 1.00 38.00 325 GLN A O 1
ATOM 2614 N N . VAL A 1 326 ? 1.729 22.432 40.448 1.00 35.97 326 VAL A N 1
ATOM 2615 C CA . VAL A 1 326 ? 2.140 22.109 41.842 1.00 35.97 326 VAL A CA 1
ATOM 2616 C C . VAL A 1 326 ? 1.550 23.038 42.921 1.00 35.97 326 VAL A C 1
ATOM 2618 O O . VAL A 1 326 ? 1.497 22.662 44.090 1.00 35.97 326 VAL A O 1
ATOM 2621 N N . GLU A 1 327 ? 1.013 24.213 42.586 1.00 36.19 327 GLU A N 1
ATOM 2622 C CA . GLU A 1 327 ? 0.592 25.177 43.625 1.00 36.19 327 GLU A CA 1
ATOM 2623 C C . GLU A 1 327 ? -0.867 25.021 44.101 1.00 36.19 327 GLU A C 1
ATOM 2625 O O . GLU A 1 327 ? -1.208 25.475 45.192 1.00 36.19 327 GLU A O 1
ATOM 2630 N N . SER A 1 328 ? -1.718 24.302 43.361 1.00 37.31 328 SER A N 1
ATOM 2631 C CA . SER A 1 328 ? -3.145 24.138 43.700 1.00 37.31 328 SER A CA 1
ATOM 2632 C C . SER A 1 328 ? -3.424 23.039 44.739 1.00 37.31 328 SER A C 1
ATOM 2634 O O . SER A 1 328 ? -4.428 23.101 45.445 1.00 37.31 328 SER A O 1
ATOM 2636 N N . VAL A 1 329 ? -2.565 22.021 44.847 1.00 35.03 329 VAL A N 1
ATOM 2637 C CA . VAL A 1 329 ? -2.863 20.782 45.603 1.00 35.03 329 VAL A CA 1
ATOM 2638 C C . VAL A 1 329 ? -2.423 20.863 47.075 1.00 35.03 329 VAL A C 1
ATOM 2640 O O . VAL A 1 329 ? -2.966 20.185 47.950 1.00 35.03 329 VAL A O 1
ATOM 2643 N N . VAL A 1 330 ? -1.489 21.764 47.392 1.00 39.25 330 VAL A N 1
ATOM 2644 C CA . VAL A 1 330 ? -0.963 21.955 48.757 1.00 39.25 330 VAL A CA 1
ATOM 2645 C C . VAL A 1 330 ? -1.947 22.721 49.659 1.00 39.25 330 VAL A C 1
ATOM 2647 O O . VAL A 1 330 ? -1.880 22.622 50.886 1.00 39.25 330 VAL A O 1
ATOM 2650 N N . ALA A 1 331 ? -2.905 23.452 49.080 1.00 36.59 331 ALA A N 1
ATOM 2651 C CA . ALA A 1 331 ? -3.894 24.213 49.844 1.00 36.59 331 ALA A CA 1
ATOM 2652 C C . ALA A 1 331 ? -4.995 23.322 50.453 1.00 36.59 331 ALA A C 1
ATOM 2654 O O . ALA A 1 331 ? -5.463 23.584 51.561 1.00 36.59 331 ALA A O 1
ATOM 2655 N N . THR A 1 332 ? -5.369 22.234 49.777 1.00 35.41 332 THR A N 1
ATOM 2656 C CA . THR A 1 332 ? -6.526 21.402 50.152 1.00 35.41 332 THR A CA 1
ATOM 2657 C C . THR A 1 332 ? -6.196 20.381 51.247 1.00 35.41 332 THR A C 1
ATOM 2659 O O . THR A 1 332 ? -7.044 20.032 52.065 1.00 35.41 332 THR A O 1
ATOM 2662 N N . THR A 1 333 ? -4.938 19.942 51.336 1.00 35.69 333 THR A N 1
ATOM 2663 C CA . THR A 1 333 ? -4.488 18.898 52.277 1.00 35.69 333 THR A CA 1
ATOM 2664 C C . THR A 1 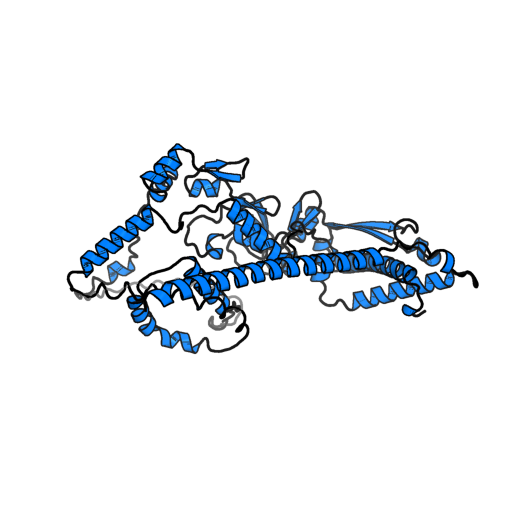333 ? -4.385 19.365 53.732 1.00 35.69 333 THR A C 1
ATOM 2666 O O . THR A 1 333 ? -4.402 18.538 54.641 1.00 35.69 333 THR A O 1
ATOM 2669 N N . ARG A 1 334 ? -4.346 20.677 54.003 1.00 40.06 334 ARG A N 1
ATOM 2670 C CA . ARG A 1 334 ? -4.283 21.205 55.382 1.00 40.06 334 ARG A CA 1
ATOM 2671 C C . ARG A 1 334 ? -5.632 21.249 56.108 1.00 40.06 334 ARG A C 1
ATOM 2673 O O . ARG A 1 334 ? -5.641 21.400 57.325 1.00 40.06 334 ARG A O 1
ATOM 2680 N N . LEU A 1 335 ? -6.754 21.088 55.404 1.00 36.81 335 LEU A N 1
ATOM 2681 C CA . LEU A 1 335 ? -8.098 21.213 55.989 1.00 36.81 335 LEU A CA 1
ATOM 2682 C C . LEU A 1 335 ? -8.669 19.910 56.579 1.00 36.81 335 LEU A C 1
ATOM 2684 O O . LEU A 1 335 ? -9.656 19.963 57.305 1.00 36.81 335 LEU A O 1
ATOM 2688 N N . LEU A 1 336 ? -8.053 18.751 56.327 1.00 39.16 336 LEU A N 1
ATOM 2689 C CA . LEU A 1 336 ? -8.638 17.435 56.650 1.00 39.16 336 LEU A CA 1
ATOM 2690 C C . LEU A 1 336 ? -8.036 16.733 57.881 1.00 39.16 336 LEU A C 1
ATOM 2692 O O . LEU A 1 336 ? -8.224 15.535 58.080 1.00 39.16 336 LEU A O 1
ATOM 2696 N N . GLY A 1 337 ? -7.319 17.461 58.734 1.00 39.44 337 GLY A N 1
ATOM 2697 C CA . GLY A 1 337 ? -6.602 16.881 59.867 1.00 39.44 337 GLY A CA 1
ATOM 2698 C C . GLY A 1 337 ? -7.279 17.031 61.229 1.00 39.44 337 GLY A C 1
ATOM 2699 O O . GLY A 1 337 ? -6.654 17.640 62.083 1.00 39.44 337 GLY A O 1
ATOM 2700 N N . MET A 1 338 ? -8.477 16.475 61.483 1.00 39.12 338 MET A N 1
ATOM 2701 C CA . MET A 1 338 ? -8.957 16.199 62.861 1.00 39.12 338 MET A CA 1
ATOM 2702 C C . MET A 1 338 ? -10.027 15.082 62.941 1.00 39.12 338 MET A C 1
ATOM 2704 O O . MET A 1 338 ? -11.131 15.233 62.429 1.00 39.12 338 MET A O 1
ATOM 2708 N N . GLY A 1 339 ? -9.746 14.016 63.710 1.00 38.84 339 GLY A N 1
ATOM 2709 C CA . GLY A 1 339 ? -10.764 13.230 64.435 1.00 38.84 339 GLY A CA 1
ATOM 2710 C C . GLY A 1 339 ? -11.073 11.805 63.939 1.00 38.84 339 GLY A C 1
ATOM 2711 O O . GLY A 1 339 ? -11.778 11.595 62.959 1.00 38.84 339 GLY A O 1
ATOM 2712 N N . VAL A 1 340 ? -10.664 10.802 64.723 1.00 41.56 340 VAL A N 1
ATOM 2713 C CA . VAL A 1 340 ? -10.740 9.337 64.484 1.00 41.56 340 VAL A CA 1
ATOM 2714 C C . VAL A 1 340 ? -12.175 8.741 64.440 1.00 41.56 340 VAL A C 1
ATOM 2716 O O . VAL A 1 340 ? -12.352 7.531 64.372 1.00 41.56 340 VAL A O 1
ATOM 2719 N N . LYS A 1 341 ? -13.235 9.557 64.363 1.00 42.00 341 LYS A N 1
ATOM 2720 C CA . LYS A 1 341 ? -14.576 9.102 63.916 1.00 42.00 341 LYS A CA 1
ATOM 2721 C C . LYS A 1 341 ? -14.767 9.207 62.395 1.00 42.00 341 LYS A C 1
ATOM 2723 O O . LYS A 1 341 ? -15.770 8.740 61.865 1.00 42.00 341 LYS A O 1
ATOM 2728 N N . GLY A 1 342 ? -13.787 9.778 61.695 1.00 43.62 342 GLY A N 1
ATOM 2729 C CA . GLY A 1 342 ? -13.837 10.044 60.265 1.00 43.62 342 GLY A CA 1
ATOM 2730 C C . GLY A 1 342 ? -13.687 8.829 59.355 1.00 43.62 342 GLY A C 1
ATOM 2731 O O . GLY A 1 342 ? -13.967 8.980 58.181 1.00 43.62 342 GLY A O 1
ATOM 2732 N N . LEU A 1 343 ? -13.300 7.635 59.828 1.00 42.22 343 LEU A N 1
ATOM 2733 C CA . LEU A 1 343 ? -13.052 6.519 58.900 1.00 42.22 343 LEU A CA 1
ATOM 2734 C C . LEU A 1 343 ? -14.346 5.981 58.264 1.00 42.22 343 LEU A C 1
ATOM 2736 O O . LEU A 1 343 ? -14.385 5.794 57.057 1.00 42.22 343 LEU A O 1
ATOM 2740 N N . SER A 1 344 ? -15.416 5.804 59.051 1.00 46.56 344 SER A N 1
ATOM 2741 C CA . SER A 1 344 ? -16.724 5.350 58.541 1.00 46.56 344 SER A CA 1
ATOM 2742 C C . SER A 1 344 ? -17.433 6.433 57.724 1.00 46.56 344 SER A C 1
ATOM 2744 O O . SER A 1 344 ? -18.078 6.131 56.723 1.00 46.56 344 SER A O 1
ATOM 2746 N N . PHE A 1 345 ? -17.289 7.703 58.109 1.00 51.28 345 PHE A N 1
ATOM 2747 C CA . PHE A 1 345 ? -17.841 8.809 57.331 1.00 51.28 345 PHE A CA 1
ATOM 2748 C C . PHE A 1 345 ? -17.058 9.020 56.033 1.00 51.28 345 PHE A C 1
ATOM 2750 O O . PHE A 1 345 ? -17.670 9.193 54.992 1.00 51.28 345 PHE A O 1
ATOM 2757 N N . ALA A 1 346 ? -15.727 8.920 56.059 1.00 51.19 346 ALA A N 1
ATOM 2758 C CA . ALA A 1 346 ? -14.896 9.012 54.865 1.00 51.19 346 ALA A CA 1
ATOM 2759 C C . ALA A 1 346 ? -15.160 7.851 53.907 1.00 51.19 346 ALA A C 1
ATOM 2761 O O . ALA A 1 346 ? -15.285 8.104 52.721 1.00 51.19 346 ALA A O 1
ATOM 2762 N N . THR A 1 347 ? -15.328 6.608 54.376 1.00 56.50 347 THR A N 1
ATOM 2763 C CA . THR A 1 347 ? -15.707 5.501 53.480 1.00 56.50 347 THR A CA 1
ATOM 2764 C C . THR A 1 347 ? -17.125 5.649 52.939 1.00 56.50 347 THR A C 1
ATOM 2766 O O . THR A 1 347 ? -17.354 5.316 51.784 1.00 56.50 347 THR A O 1
ATOM 2769 N N . THR A 1 348 ? -18.065 6.195 53.717 1.00 61.91 348 THR A N 1
ATOM 2770 C CA . THR A 1 348 ? -19.433 6.471 53.237 1.00 61.91 348 THR A CA 1
ATOM 2771 C C . THR A 1 348 ? -19.447 7.620 52.232 1.00 61.91 348 THR A C 1
ATOM 2773 O O . THR A 1 348 ? -20.106 7.522 51.209 1.00 61.91 348 THR A O 1
ATOM 2776 N N . VAL A 1 349 ? -18.689 8.690 52.473 1.00 59.47 349 VAL A N 1
ATOM 2777 C CA . VAL A 1 349 ? -18.542 9.816 51.541 1.00 59.47 349 VAL A CA 1
ATOM 2778 C C . VAL A 1 349 ? -17.790 9.382 50.289 1.00 59.47 349 VAL A C 1
ATOM 2780 O O . VAL A 1 349 ? -18.216 9.737 49.204 1.00 59.47 349 VAL A O 1
ATOM 2783 N N . VAL A 1 350 ? -16.738 8.569 50.405 1.00 59.34 350 VAL A N 1
ATOM 2784 C CA . VAL A 1 350 ? -16.046 7.968 49.255 1.00 59.34 350 VAL A CA 1
ATOM 2785 C C . VAL A 1 350 ? -16.970 7.012 48.504 1.00 59.34 350 VAL A C 1
ATOM 2787 O O . VAL A 1 350 ? -16.943 7.031 47.287 1.00 59.34 350 VAL A O 1
ATOM 2790 N N . GLY A 1 351 ? -17.823 6.241 49.183 1.00 65.94 351 GLY A N 1
ATOM 2791 C CA . GLY A 1 351 ? -18.814 5.371 48.541 1.00 65.94 351 GLY A CA 1
ATOM 2792 C C . GLY A 1 351 ? -19.949 6.144 47.865 1.00 65.94 351 GLY A C 1
ATOM 2793 O O . GLY A 1 351 ? -20.375 5.775 46.781 1.00 65.94 351 GLY A O 1
ATOM 2794 N N . ILE A 1 352 ? -20.403 7.256 48.450 1.00 63.00 352 ILE A N 1
ATOM 2795 C CA . ILE A 1 352 ? -21.359 8.171 47.814 1.00 63.00 352 ILE A CA 1
ATOM 2796 C C . ILE A 1 352 ? -20.689 8.847 46.620 1.00 63.00 352 ILE A C 1
ATOM 2798 O O . ILE A 1 352 ? -21.266 8.861 45.546 1.00 63.00 352 ILE A O 1
ATOM 2802 N N . ILE A 1 353 ? -19.467 9.362 46.766 1.00 59.91 353 ILE A N 1
ATOM 2803 C CA . ILE A 1 353 ? -18.720 9.973 45.664 1.00 59.91 353 ILE A CA 1
ATOM 2804 C C . ILE A 1 353 ? -18.456 8.941 44.571 1.00 59.91 353 ILE A C 1
ATOM 2806 O O . ILE A 1 353 ? -18.691 9.272 43.422 1.00 59.91 353 ILE A O 1
ATOM 2810 N N . SER A 1 354 ? -18.056 7.703 44.881 1.00 61.47 354 SER A N 1
ATOM 2811 C CA . SER A 1 354 ? -17.871 6.669 43.856 1.00 61.47 354 SER A CA 1
ATOM 2812 C C . SER A 1 354 ? -19.198 6.319 43.197 1.00 61.47 354 SER A C 1
ATOM 2814 O O . SER A 1 354 ? -19.255 6.314 41.985 1.00 61.47 354 SER A O 1
ATOM 2816 N N . MET A 1 355 ? -20.291 6.166 43.952 1.00 64.94 355 MET A N 1
ATOM 2817 C CA . MET A 1 355 ? -21.627 5.942 43.391 1.00 64.94 355 MET A CA 1
ATOM 2818 C C . MET A 1 355 ? -22.071 7.104 42.490 1.00 64.94 355 MET A C 1
ATOM 2820 O O . MET A 1 355 ? -22.628 6.876 41.423 1.00 64.94 355 MET A O 1
ATOM 2824 N N . PHE A 1 356 ? -21.808 8.354 42.877 1.00 64.38 356 PHE A N 1
ATOM 2825 C CA . PHE A 1 356 ? -22.078 9.524 42.040 1.00 64.38 356 PHE A CA 1
ATOM 2826 C C . PHE A 1 356 ? -21.153 9.563 40.817 1.00 64.38 356 PHE A C 1
ATOM 2828 O O . PHE A 1 356 ? -21.627 9.868 39.732 1.00 64.38 356 PHE A O 1
ATOM 2835 N N . LEU A 1 357 ? -19.871 9.222 40.949 1.00 58.47 357 LEU A N 1
ATOM 2836 C CA . LEU A 1 357 ? -18.931 9.132 39.830 1.00 58.47 357 LEU A CA 1
ATOM 2837 C C . LEU A 1 357 ? -19.283 7.975 38.881 1.00 58.47 357 LEU A C 1
ATOM 2839 O O . LEU A 1 357 ? -19.163 8.155 37.680 1.00 58.47 357 LEU A O 1
ATOM 2843 N N . ASP A 1 358 ? -19.805 6.854 39.377 1.00 57.59 358 ASP A N 1
ATOM 2844 C CA . ASP A 1 358 ? -20.248 5.698 38.584 1.00 57.59 358 ASP A CA 1
ATOM 2845 C C . ASP A 1 358 ? -21.588 5.971 37.868 1.00 57.59 358 ASP A C 1
ATOM 2847 O O . ASP A 1 358 ? -21.841 5.474 36.766 1.00 57.59 358 ASP A O 1
ATOM 2851 N N . ILE A 1 359 ? -22.468 6.773 38.486 1.00 58.94 359 ILE A N 1
ATOM 2852 C CA . ILE A 1 359 ? -23.760 7.184 37.907 1.00 58.94 359 ILE A CA 1
ATOM 2853 C C . ILE A 1 359 ? -23.579 8.301 36.876 1.00 58.94 359 ILE A C 1
ATOM 2855 O O . ILE A 1 359 ? -24.195 8.255 35.807 1.00 58.94 359 ILE A O 1
ATOM 2859 N N . PHE A 1 360 ? -22.775 9.316 37.200 1.00 56.47 360 PHE A N 1
ATOM 2860 C CA . PHE A 1 360 ? -22.586 10.488 36.346 1.00 56.47 360 PHE A CA 1
ATOM 2861 C C . PHE A 1 360 ? -21.461 10.315 35.327 1.00 56.47 360 PHE A C 1
ATOM 2863 O O . PHE A 1 360 ? -21.492 11.009 34.315 1.00 56.47 360 PHE A O 1
ATOM 2870 N N . ASP A 1 361 ? -20.509 9.410 35.577 1.00 55.62 361 ASP A N 1
ATOM 2871 C CA . ASP A 1 361 ? -19.326 9.150 34.751 1.00 55.62 361 ASP A CA 1
ATOM 2872 C C . ASP A 1 361 ? -18.725 10.434 34.142 1.00 55.62 361 ASP A C 1
ATOM 2874 O O . ASP A 1 361 ? -18.670 10.595 32.919 1.00 55.62 361 ASP A O 1
ATOM 2878 N N . PRO A 1 362 ? -18.307 11.406 34.980 1.00 47.28 362 PRO A N 1
ATOM 2879 C CA . PRO A 1 362 ? -17.814 12.700 34.499 1.00 47.28 362 PRO A CA 1
ATOM 2880 C C . PRO A 1 362 ? -16.494 12.591 33.723 1.00 47.28 362 PRO A C 1
ATOM 2882 O O . PRO A 1 362 ? -16.063 13.568 33.116 1.00 47.28 362 PRO A O 1
ATOM 2885 N N . PHE A 1 363 ? -15.860 11.418 33.765 1.00 47.03 363 PHE A N 1
ATOM 2886 C CA . PHE A 1 363 ? -14.614 11.089 33.083 1.00 47.03 363 PHE A CA 1
ATOM 2887 C C . PHE A 1 363 ? -14.829 10.259 31.811 1.00 47.03 363 PHE A C 1
ATOM 2889 O O . PHE A 1 363 ? -13.852 9.894 31.165 1.00 47.03 363 PHE A O 1
ATOM 2896 N N . GLU A 1 364 ? -16.085 9.994 31.429 1.00 56.75 364 GLU A N 1
ATOM 2897 C CA . GLU A 1 364 ? -16.431 9.320 30.176 1.00 56.75 364 GLU A CA 1
ATOM 2898 C C . GLU A 1 364 ? -15.865 7.889 30.037 1.00 56.75 364 GLU A C 1
ATOM 2900 O O . GLU A 1 364 ? -15.639 7.416 28.921 1.00 56.75 364 GLU A O 1
ATOM 2905 N N . PHE A 1 365 ? -15.693 7.148 31.137 1.00 50.78 365 PHE A N 1
ATOM 2906 C CA . PHE A 1 365 ? -15.240 5.749 31.112 1.00 50.78 365 PHE A CA 1
ATOM 2907 C C . PHE A 1 365 ? -16.224 4.802 30.393 1.00 50.78 365 PHE A C 1
ATOM 2909 O O . PHE A 1 365 ? -15.814 3.773 29.862 1.00 50.78 365 PHE A O 1
ATOM 2916 N N . ASN A 1 366 ? -17.507 5.166 30.317 1.00 59.50 366 ASN A N 1
ATOM 2917 C CA . ASN A 1 366 ? -18.559 4.525 29.521 1.00 59.50 366 ASN A CA 1
ATOM 2918 C C . ASN A 1 366 ? -18.853 5.287 28.213 1.00 59.50 366 ASN A C 1
ATOM 2920 O O . ASN A 1 366 ? -19.928 5.113 27.614 1.00 59.50 366 ASN A O 1
ATOM 2924 N N . SER A 1 367 ? -17.966 6.182 27.763 1.00 67.56 367 SER A N 1
ATOM 2925 C CA . SER A 1 367 ? -18.146 6.814 26.459 1.00 67.56 367 SER A CA 1
ATOM 2926 C C . SER A 1 367 ? -17.976 5.783 25.356 1.00 67.56 367 SER A C 1
ATOM 2928 O O . SER A 1 367 ? -16.962 5.109 25.203 1.00 67.56 367 SER A O 1
ATOM 2930 N N . VAL A 1 368 ? -19.038 5.656 24.573 1.00 74.75 368 VAL A N 1
ATOM 2931 C CA . VAL A 1 368 ? -18.992 4.928 23.317 1.00 74.75 368 VAL A CA 1
ATOM 2932 C C . VAL A 1 368 ? -18.067 5.716 22.406 1.00 74.75 368 VAL A C 1
ATOM 2934 O O . VAL A 1 368 ? -18.309 6.905 22.194 1.00 74.75 368 VAL A O 1
ATOM 2937 N N . LEU A 1 369 ? -17.017 5.063 21.894 1.00 81.81 369 LEU A N 1
ATOM 2938 C CA . LEU A 1 369 ? -16.176 5.636 20.841 1.00 81.81 369 LEU A CA 1
ATOM 2939 C C . LEU A 1 369 ? -17.061 6.296 19.786 1.00 81.81 369 LEU A C 1
ATOM 2941 O O . LEU A 1 369 ? -17.918 5.654 19.184 1.00 81.81 369 LEU A O 1
ATOM 2945 N N . THR A 1 370 ? -16.849 7.588 19.587 1.00 84.94 370 THR A N 1
ATOM 2946 C CA . THR A 1 370 ? -17.530 8.341 18.541 1.00 84.94 370 THR A CA 1
ATOM 2947 C C . THR A 1 370 ? -16.884 8.034 17.198 1.00 84.94 370 THR A C 1
ATOM 2949 O O . THR A 1 370 ? -15.669 7.814 17.117 1.00 84.94 370 THR A O 1
ATOM 2952 N N . ARG A 1 371 ? -17.654 8.127 16.109 1.00 86.81 371 ARG A N 1
ATOM 2953 C CA . ARG A 1 371 ? -17.099 8.037 14.752 1.00 86.81 371 ARG A CA 1
ATOM 2954 C C . ARG A 1 371 ? -15.901 8.965 14.535 1.00 86.81 371 ARG A C 1
ATOM 2956 O O . ARG A 1 371 ? -14.931 8.559 13.913 1.00 86.81 371 ARG A O 1
ATOM 2963 N N . ARG A 1 372 ? -15.917 10.180 15.097 1.00 87.06 372 ARG A N 1
ATOM 2964 C CA . ARG A 1 372 ? -14.791 11.128 14.991 1.00 87.06 372 ARG A CA 1
ATOM 2965 C C . ARG A 1 372 ? -13.518 10.632 15.673 1.00 87.06 372 ARG A C 1
ATOM 2967 O O . ARG A 1 372 ? -12.434 10.884 15.159 1.00 87.06 372 ARG A O 1
ATOM 2974 N N . GLN A 1 373 ? -13.636 9.973 16.826 1.00 86.56 373 GLN A N 1
ATOM 2975 C CA . GLN A 1 373 ? -12.483 9.377 17.502 1.00 86.56 373 GLN A CA 1
ATOM 2976 C C . GLN A 1 373 ? -11.922 8.225 16.672 1.00 86.56 373 GLN A C 1
ATOM 2978 O O . GLN A 1 373 ? -10.716 8.177 16.467 1.00 86.56 373 GLN A O 1
ATOM 2983 N N . ILE A 1 374 ? -12.783 7.359 16.132 1.00 88.44 374 ILE A N 1
ATOM 2984 C CA . ILE A 1 374 ? -12.349 6.242 15.281 1.00 88.44 374 ILE A CA 1
ATOM 2985 C C . ILE A 1 374 ? -11.735 6.734 13.975 1.00 88.44 374 ILE A C 1
ATOM 2987 O O . ILE A 1 374 ? -10.655 6.279 13.635 1.00 88.44 374 ILE A O 1
ATOM 2991 N N . ASP A 1 375 ? -12.345 7.705 13.293 1.00 89.62 375 ASP A N 1
ATOM 2992 C CA . ASP A 1 375 ? -11.776 8.307 12.081 1.00 89.62 375 ASP A CA 1
ATOM 2993 C C . ASP A 1 375 ? -10.406 8.956 12.378 1.00 89.62 375 ASP A C 1
ATOM 2995 O O . ASP A 1 375 ? -9.506 8.922 11.541 1.00 89.62 375 ASP A O 1
ATOM 2999 N N . LYS A 1 376 ? -10.216 9.528 13.577 1.00 88.94 376 LYS A N 1
ATOM 3000 C CA . LYS A 1 376 ? -8.916 10.061 14.007 1.00 88.94 376 LYS A CA 1
ATOM 3001 C C . LYS A 1 376 ? -7.896 8.946 14.258 1.00 88.94 376 LYS A C 1
ATOM 3003 O O . LYS A 1 376 ? -6.775 9.063 13.784 1.00 88.94 376 LYS A O 1
ATOM 3008 N N . PHE A 1 377 ? -8.271 7.879 14.964 1.00 87.31 377 PHE A N 1
ATOM 3009 C CA . PHE A 1 377 ? -7.390 6.726 15.171 1.00 87.31 377 PHE A CA 1
ATOM 3010 C C . PHE A 1 377 ? -7.001 6.076 13.843 1.00 87.31 377 PHE A C 1
ATOM 3012 O O . PHE A 1 377 ? -5.829 5.807 13.612 1.00 87.31 377 PHE A O 1
ATOM 3019 N N . ASP A 1 378 ? -7.977 5.872 12.961 1.00 89.38 378 ASP A N 1
ATOM 3020 C CA . ASP A 1 378 ? -7.800 5.333 11.615 1.00 89.38 378 ASP A CA 1
ATOM 3021 C C . ASP A 1 378 ? -6.752 6.134 10.829 1.00 89.38 378 ASP A C 1
ATOM 3023 O O . ASP A 1 378 ? -5.797 5.566 10.300 1.00 89.38 378 ASP A O 1
ATOM 3027 N N . LEU A 1 379 ? -6.891 7.462 10.846 1.00 89.69 379 LEU A N 1
ATOM 3028 C CA . LEU A 1 379 ? -5.950 8.399 10.245 1.00 89.69 379 LEU A CA 1
ATOM 3029 C C . LEU A 1 379 ? -4.553 8.326 10.877 1.00 89.69 379 LEU A C 1
ATOM 3031 O O . LEU A 1 379 ? -3.558 8.251 10.159 1.00 89.69 379 LEU A O 1
ATOM 3035 N N . ASP A 1 380 ? -4.471 8.373 12.206 1.00 87.50 380 ASP A N 1
ATOM 3036 C CA . ASP A 1 380 ? -3.199 8.389 12.930 1.00 87.50 380 ASP A CA 1
ATOM 3037 C C . ASP A 1 380 ? -2.412 7.086 12.685 1.00 87.50 380 ASP A C 1
ATOM 3039 O O . ASP A 1 380 ? -1.196 7.130 12.488 1.00 87.50 380 ASP A O 1
ATOM 3043 N N . TYR A 1 381 ? -3.097 5.938 12.600 1.00 87.81 381 TYR A N 1
ATOM 3044 C CA . TYR A 1 381 ? -2.477 4.658 12.253 1.00 87.81 381 TYR A CA 1
ATOM 3045 C C . TYR A 1 381 ? -1.924 4.639 10.827 1.00 87.81 381 TYR A C 1
ATOM 3047 O O . TYR A 1 381 ? -0.821 4.129 10.623 1.00 87.81 381 TYR A O 1
ATOM 3055 N N . ASP A 1 382 ? -2.650 5.176 9.846 1.00 88.31 382 ASP A N 1
ATOM 3056 C CA . ASP A 1 382 ? -2.166 5.219 8.461 1.00 88.31 382 ASP A CA 1
ATOM 3057 C C . ASP A 1 382 ? -0.993 6.171 8.286 1.00 88.31 382 ASP A C 1
ATOM 3059 O O . ASP A 1 382 ? -0.008 5.808 7.649 1.00 88.31 382 ASP A O 1
ATOM 3063 N N . VAL A 1 383 ? -1.045 7.347 8.914 1.00 87.88 383 VAL A N 1
ATOM 3064 C CA . VAL A 1 383 ? 0.087 8.283 8.917 1.00 87.88 383 VAL A CA 1
ATOM 3065 C C . VAL A 1 383 ? 1.316 7.631 9.541 1.00 87.88 383 VAL A C 1
ATOM 3067 O O . VAL A 1 383 ? 2.422 7.801 9.032 1.00 87.88 383 VAL A O 1
ATOM 3070 N N . TYR A 1 384 ? 1.132 6.878 10.626 1.00 86.31 384 TYR A N 1
ATOM 3071 C CA . TYR A 1 384 ? 2.220 6.171 11.288 1.00 86.31 384 TYR A CA 1
ATOM 3072 C C . TYR A 1 384 ? 2.814 5.058 10.415 1.00 86.31 384 TYR A C 1
ATOM 3074 O O . TYR A 1 384 ? 4.034 4.954 10.315 1.00 86.31 384 TYR A O 1
ATOM 3082 N N . TYR A 1 385 ? 1.970 4.238 9.783 1.00 85.50 385 TYR A N 1
ATOM 3083 C CA . TYR A 1 385 ? 2.412 3.059 9.035 1.00 85.50 385 TYR A CA 1
ATOM 3084 C C . TYR A 1 385 ? 2.920 3.400 7.626 1.00 85.50 385 TYR A C 1
ATOM 3086 O O . TYR A 1 385 ? 4.001 2.964 7.242 1.00 85.50 385 TYR A O 1
ATOM 3094 N N . PHE A 1 386 ? 2.181 4.209 6.863 1.00 86.00 386 PHE A N 1
ATOM 3095 C CA . PHE A 1 386 ? 2.544 4.573 5.488 1.00 86.00 386 PHE A CA 1
ATOM 3096 C C . PHE A 1 386 ? 3.443 5.813 5.407 1.00 86.00 386 PHE A C 1
ATOM 3098 O O . PHE A 1 386 ? 3.977 6.123 4.343 1.00 86.00 386 PHE A O 1
ATOM 3105 N N . GLY A 1 387 ? 3.608 6.558 6.505 1.00 86.12 387 GLY A N 1
ATOM 3106 C CA . GLY A 1 387 ? 4.424 7.776 6.543 1.00 86.12 387 GLY A CA 1
ATOM 3107 C C . GLY A 1 387 ? 3.846 8.947 5.739 1.00 86.12 387 GLY A C 1
ATOM 3108 O O . GLY A 1 387 ? 4.491 9.991 5.628 1.00 86.12 387 GLY A O 1
ATOM 3109 N N . ASN A 1 388 ? 2.642 8.797 5.179 1.00 82.62 388 ASN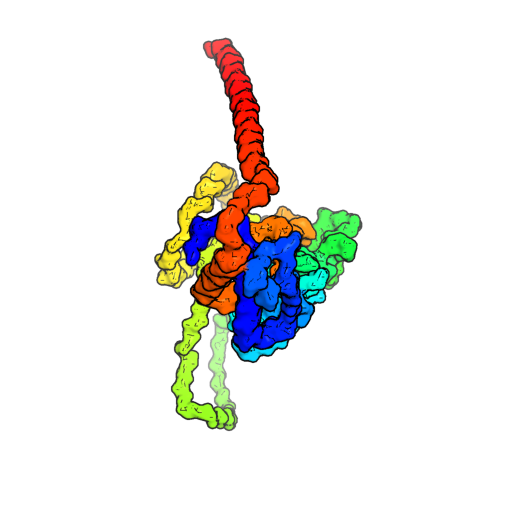 A N 1
ATOM 3110 C CA . ASN A 1 388 ? 1.984 9.805 4.361 1.00 82.62 388 ASN A CA 1
ATOM 3111 C C . ASN A 1 388 ? 0.524 9.982 4.792 1.00 82.62 388 ASN A C 1
ATOM 3113 O O . ASN A 1 388 ? -0.205 9.016 4.992 1.00 82.62 388 ASN A O 1
ATOM 3117 N N . ARG A 1 389 ? 0.094 11.240 4.918 1.00 83.50 389 ARG A N 1
ATOM 3118 C CA . ARG A 1 389 ? -1.275 11.597 5.305 1.00 83.50 389 ARG A CA 1
ATOM 3119 C C . ARG A 1 389 ? -2.255 11.534 4.144 1.00 83.50 389 ARG A C 1
ATOM 3121 O O . ARG A 1 389 ? -3.449 11.539 4.392 1.00 83.50 389 ARG A O 1
ATOM 3128 N N . ASP A 1 390 ? -1.788 11.503 2.905 1.00 82.88 390 ASP A N 1
ATOM 3129 C CA . ASP A 1 390 ? -2.684 11.571 1.747 1.00 82.88 390 ASP A CA 1
ATOM 3130 C C . ASP A 1 390 ? -2.809 10.232 1.004 1.00 82.88 390 ASP A C 1
ATOM 3132 O O . ASP A 1 390 ? -3.642 10.112 0.108 1.00 82.88 390 ASP A O 1
ATOM 3136 N N . ASP A 1 391 ? -2.030 9.217 1.392 1.00 78.31 391 ASP A N 1
ATOM 3137 C CA . ASP A 1 391 ? -1.967 7.923 0.706 1.00 78.31 391 ASP A CA 1
ATOM 3138 C C . ASP A 1 391 ? -2.461 6.779 1.604 1.00 78.31 391 ASP A C 1
ATOM 3140 O O . ASP A 1 391 ? -1.691 6.023 2.190 1.00 78.31 391 ASP A O 1
ATOM 3144 N N . TYR A 1 392 ? -3.785 6.692 1.735 1.00 73.81 392 TYR A N 1
ATOM 3145 C CA . TYR A 1 392 ? -4.485 5.642 2.494 1.00 73.81 392 TYR A CA 1
ATOM 3146 C C . TYR A 1 392 ? -4.706 4.359 1.686 1.00 73.81 392 TYR A C 1
ATOM 3148 O O . TYR A 1 392 ? -5.428 3.463 2.122 1.00 73.81 392 TYR A O 1
ATOM 3156 N N . ASP A 1 393 ? -4.211 4.325 0.451 1.00 83.88 393 ASP A N 1
ATOM 3157 C CA . ASP A 1 393 ? -4.639 3.362 -0.555 1.00 83.88 393 ASP A CA 1
ATOM 3158 C C . ASP A 1 393 ? -3.452 2.820 -1.342 1.00 83.88 393 ASP A C 1
ATOM 3160 O O . ASP A 1 393 ? -3.518 2.616 -2.557 1.00 83.88 393 ASP A O 1
ATOM 3164 N N . MET A 1 394 ? -2.351 2.600 -0.621 1.00 90.38 394 MET A N 1
ATOM 3165 C CA . MET A 1 394 ? -1.117 2.114 -1.205 1.00 90.38 394 MET A CA 1
ATOM 3166 C C . MET A 1 394 ? -1.376 0.761 -1.871 1.00 90.38 394 MET A C 1
ATOM 3168 O O . MET A 1 394 ? -1.749 -0.224 -1.229 1.00 90.38 394 MET A O 1
ATOM 3172 N N . GLN A 1 395 ? -1.204 0.724 -3.187 1.00 93.31 395 GLN A N 1
ATOM 3173 C CA . GLN A 1 395 ? -1.345 -0.496 -3.967 1.00 93.31 395 GLN A CA 1
ATOM 3174 C C . GLN A 1 395 ? -0.165 -1.414 -3.660 1.00 93.31 395 GLN A C 1
ATOM 3176 O O . GLN A 1 395 ? 0.973 -0.983 -3.805 1.00 93.31 395 GLN A O 1
ATOM 3181 N N . MET A 1 396 ? -0.447 -2.666 -3.291 1.00 94.56 396 MET A N 1
ATOM 3182 C CA . MET A 1 396 ? 0.557 -3.720 -3.200 1.00 94.56 396 MET A CA 1
ATOM 3183 C C . MET A 1 396 ? 0.904 -4.193 -4.611 1.00 94.56 396 MET A C 1
ATOM 3185 O O . MET A 1 396 ? 0.090 -4.862 -5.259 1.00 94.56 396 MET A O 1
ATOM 3189 N N . THR A 1 397 ? 2.095 -3.852 -5.103 1.00 95.62 397 THR A N 1
ATOM 3190 C CA . THR A 1 397 ? 2.587 -4.348 -6.398 1.00 95.62 397 THR A CA 1
ATOM 3191 C C . THR A 1 397 ? 3.545 -5.524 -6.208 1.00 95.62 397 THR A C 1
ATOM 3193 O O . THR A 1 397 ? 4.195 -5.647 -5.164 1.00 95.62 397 THR A O 1
ATOM 3196 N N . PRO A 1 398 ? 3.694 -6.403 -7.214 1.00 95.56 398 PRO A N 1
ATOM 3197 C CA . PRO A 1 398 ? 4.733 -7.425 -7.193 1.00 95.56 398 PRO A CA 1
ATOM 3198 C C . PRO A 1 398 ? 6.135 -6.843 -6.981 1.00 95.56 398 PRO A C 1
ATOM 3200 O O . PRO A 1 398 ? 6.967 -7.506 -6.380 1.00 95.56 398 PRO A O 1
ATOM 3203 N N . GLU A 1 399 ? 6.404 -5.607 -7.415 1.00 94.00 399 GLU A N 1
ATOM 3204 C CA . GLU A 1 399 ? 7.702 -4.945 -7.205 1.00 94.00 399 GLU A CA 1
ATOM 3205 C C . GLU A 1 399 ? 7.970 -4.669 -5.727 1.00 94.00 399 GLU A C 1
ATOM 3207 O O . GLU A 1 399 ? 9.065 -4.947 -5.249 1.00 94.00 399 GLU A O 1
ATOM 3212 N N . GLN A 1 400 ? 6.965 -4.191 -4.991 1.00 92.88 400 GLN A N 1
ATOM 3213 C CA . GLN A 1 400 ? 7.082 -4.002 -3.545 1.00 92.88 400 GLN A CA 1
ATOM 3214 C C . GLN A 1 400 ? 7.290 -5.334 -2.822 1.00 92.88 400 GLN A C 1
ATOM 3216 O O . GLN A 1 400 ? 8.122 -5.415 -1.921 1.00 92.88 400 GLN A O 1
ATOM 3221 N N . LEU A 1 401 ? 6.591 -6.397 -3.247 1.00 92.38 401 LEU A N 1
ATOM 3222 C CA . LEU A 1 401 ? 6.822 -7.732 -2.696 1.00 92.38 401 LEU A CA 1
ATOM 3223 C C . LEU A 1 401 ? 8.255 -8.206 -2.966 1.00 92.38 401 LEU A C 1
ATOM 3225 O O . LEU A 1 401 ? 8.916 -8.693 -2.054 1.00 92.38 401 LEU A O 1
ATOM 3229 N N . MET A 1 402 ? 8.739 -8.064 -4.203 1.00 92.81 402 MET A N 1
ATOM 3230 C CA . MET A 1 402 ? 10.102 -8.448 -4.583 1.00 92.81 402 MET A CA 1
ATOM 3231 C C . MET A 1 402 ? 11.142 -7.684 -3.766 1.00 92.81 402 MET A C 1
ATOM 3233 O O . MET A 1 402 ? 12.061 -8.313 -3.258 1.00 92.81 402 MET A O 1
ATOM 3237 N N . ALA A 1 403 ? 10.953 -6.379 -3.557 1.00 90.38 403 ALA A N 1
ATOM 3238 C CA . ALA A 1 403 ? 11.858 -5.556 -2.758 1.00 90.38 403 ALA A CA 1
ATOM 3239 C C . ALA A 1 403 ? 11.992 -6.035 -1.303 1.00 90.38 403 ALA A C 1
ATOM 3241 O O . ALA A 1 403 ? 13.024 -5.815 -0.684 1.00 90.38 403 ALA A O 1
ATOM 3242 N N . VAL A 1 404 ? 10.966 -6.696 -0.759 1.00 88.38 404 VAL A N 1
ATOM 3243 C CA . VAL A 1 404 ? 10.983 -7.220 0.619 1.00 88.38 404 VAL A CA 1
ATOM 3244 C C . VAL A 1 404 ? 11.438 -8.673 0.684 1.00 88.38 404 VAL A C 1
ATOM 3246 O O . VAL A 1 404 ? 11.989 -9.113 1.691 1.00 88.38 404 VAL A O 1
ATOM 3249 N N . LEU A 1 405 ? 11.226 -9.432 -0.391 1.00 87.81 405 LEU A N 1
ATOM 3250 C CA . LEU A 1 405 ? 11.787 -10.773 -0.536 1.00 87.81 405 LEU A CA 1
ATOM 3251 C C . LEU A 1 405 ? 13.285 -10.744 -0.861 1.00 87.81 405 LEU A C 1
ATOM 3253 O O . LEU A 1 405 ? 13.960 -11.753 -0.622 1.00 87.81 405 LEU A O 1
ATOM 3257 N N . ASP A 1 406 ? 13.791 -9.641 -1.418 1.00 82.44 406 ASP A N 1
ATOM 3258 C CA . ASP A 1 406 ? 15.211 -9.473 -1.687 1.00 82.44 406 ASP A CA 1
ATOM 3259 C C . ASP A 1 406 ? 15.969 -9.063 -0.429 1.00 82.44 406 ASP A C 1
ATOM 3261 O O . ASP A 1 406 ? 15.651 -8.084 0.238 1.00 82.44 406 ASP A O 1
ATOM 3265 N N . ILE A 1 407 ? 17.004 -9.831 -0.115 1.00 76.06 407 ILE A N 1
ATOM 3266 C CA . ILE A 1 407 ? 17.951 -9.505 0.955 1.00 76.06 407 ILE A CA 1
ATOM 3267 C C . ILE A 1 407 ? 19.219 -8.892 0.336 1.00 76.06 407 ILE A C 1
ATOM 3269 O O . ILE A 1 407 ? 20.007 -8.265 1.044 1.00 76.06 407 ILE A O 1
ATOM 3273 N N . ASP A 1 408 ? 19.422 -9.053 -0.978 1.00 87.06 408 ASP A N 1
ATOM 3274 C CA . ASP A 1 408 ? 20.636 -8.671 -1.688 1.00 87.06 408 ASP A CA 1
ATOM 3275 C C . ASP A 1 408 ? 20.332 -7.981 -3.029 1.00 87.06 408 ASP A C 1
ATOM 3277 O O . ASP A 1 408 ? 20.237 -8.604 -4.086 1.00 87.06 408 ASP A O 1
ATOM 3281 N N . HIS A 1 409 ? 20.260 -6.649 -2.987 1.00 89.19 409 HIS A N 1
ATOM 3282 C CA . HIS A 1 409 ? 20.054 -5.807 -4.169 1.00 89.19 409 HIS A CA 1
ATOM 3283 C C . HIS A 1 409 ? 21.311 -5.639 -5.050 1.00 89.19 409 HIS A C 1
ATOM 3285 O O . HIS A 1 409 ? 21.311 -4.802 -5.956 1.00 89.19 409 HIS A O 1
ATOM 3291 N N . SER A 1 410 ? 22.409 -6.366 -4.800 1.00 91.12 410 SER A N 1
ATOM 3292 C CA . SER A 1 410 ? 23.631 -6.231 -5.612 1.00 91.12 410 SER A CA 1
ATOM 3293 C C . SER A 1 410 ? 23.399 -6.608 -7.080 1.00 91.12 410 SER A C 1
ATOM 3295 O O . SER A 1 410 ? 23.786 -5.848 -7.972 1.00 91.12 410 SER A O 1
ATOM 3297 N N . ASP A 1 411 ? 22.663 -7.696 -7.323 1.00 91.50 411 ASP A N 1
ATOM 3298 C CA . ASP A 1 411 ? 22.263 -8.137 -8.664 1.00 91.50 411 ASP A CA 1
ATOM 3299 C C . ASP A 1 411 ? 21.457 -7.061 -9.415 1.00 91.50 411 ASP A C 1
ATOM 3301 O O . ASP A 1 411 ? 21.554 -6.945 -10.636 1.00 91.50 411 ASP A O 1
ATOM 3305 N N . GLU A 1 412 ? 20.632 -6.281 -8.705 1.00 93.56 412 GLU A N 1
ATOM 3306 C CA . GLU A 1 412 ? 19.796 -5.240 -9.314 1.00 93.56 412 GLU A CA 1
ATOM 3307 C C . GLU A 1 412 ? 20.643 -4.099 -9.866 1.00 93.56 412 GLU A C 1
ATOM 3309 O O . GLU A 1 412 ? 20.433 -3.661 -11.000 1.00 93.56 412 GLU A O 1
ATOM 3314 N N . ALA A 1 413 ? 21.612 -3.633 -9.074 1.00 94.19 413 ALA A N 1
ATOM 3315 C CA . ALA A 1 413 ? 22.506 -2.553 -9.464 1.00 94.19 413 ALA A CA 1
ATOM 3316 C C . ALA A 1 413 ? 23.382 -2.963 -10.656 1.00 94.19 413 ALA A C 1
ATOM 3318 O O . ALA A 1 413 ? 23.476 -2.210 -11.627 1.00 94.19 413 ALA A O 1
ATOM 3319 N N . GLU A 1 414 ? 23.953 -4.171 -10.618 1.00 95.25 414 GLU A N 1
ATOM 3320 C CA . GLU A 1 414 ? 24.769 -4.709 -11.712 1.00 95.25 414 GLU A CA 1
ATOM 3321 C C . GLU A 1 414 ? 23.943 -4.887 -12.994 1.00 95.25 414 GLU A C 1
ATOM 3323 O O . GLU A 1 414 ? 24.371 -4.494 -14.086 1.00 95.25 414 GLU A O 1
ATOM 3328 N N . TYR A 1 415 ? 22.725 -5.427 -12.879 1.00 96.00 415 TYR A N 1
ATOM 3329 C CA . TYR A 1 415 ? 21.837 -5.598 -14.025 1.00 96.00 415 TYR A CA 1
ATOM 3330 C C . TYR A 1 415 ? 21.425 -4.248 -14.627 1.00 96.00 415 TYR A C 1
ATOM 3332 O O . TYR A 1 415 ? 21.434 -4.081 -15.849 1.00 96.00 415 TYR A O 1
ATOM 3340 N N . LEU A 1 416 ? 21.097 -3.263 -13.786 1.00 95.88 416 LEU A N 1
ATOM 3341 C CA . LEU A 1 416 ? 20.718 -1.923 -14.224 1.00 95.88 416 LEU A CA 1
ATOM 3342 C C . LEU A 1 416 ? 21.882 -1.206 -14.921 1.00 95.88 416 LEU A C 1
ATOM 3344 O O . LEU A 1 416 ? 21.687 -0.654 -16.004 1.00 95.88 416 LEU A O 1
ATOM 3348 N N . GLU A 1 417 ? 23.093 -1.267 -14.361 1.00 95.38 417 GLU A N 1
ATOM 3349 C CA . GLU A 1 417 ? 24.304 -0.725 -14.990 1.00 95.38 417 GLU A CA 1
ATOM 3350 C C . GLU A 1 417 ? 24.564 -1.383 -16.350 1.00 95.38 417 GLU A C 1
ATOM 3352 O O . GLU A 1 417 ? 24.731 -0.687 -17.356 1.00 95.38 417 GLU A O 1
ATOM 3357 N N . THR A 1 418 ? 24.489 -2.715 -16.413 1.00 96.75 418 THR A N 1
ATOM 3358 C CA . THR A 1 418 ? 24.665 -3.481 -17.655 1.00 96.75 418 THR A CA 1
ATOM 3359 C C . THR A 1 418 ? 23.664 -3.051 -18.730 1.00 96.75 418 THR A C 1
ATOM 3361 O O . THR A 1 418 ? 24.029 -2.900 -19.898 1.00 96.75 418 THR A O 1
ATOM 3364 N N . LYS A 1 419 ? 22.401 -2.802 -18.360 1.00 97.25 419 LYS A N 1
ATOM 3365 C CA . LYS A 1 419 ? 21.360 -2.365 -19.304 1.00 97.25 419 LYS A CA 1
ATOM 3366 C C . LYS A 1 419 ? 21.535 -0.923 -19.767 1.00 97.25 419 LYS A C 1
ATOM 3368 O O . LYS A 1 419 ? 21.251 -0.627 -20.927 1.00 97.25 419 LYS A O 1
ATOM 3373 N N . ILE A 1 420 ? 22.034 -0.036 -18.909 1.00 95.88 420 ILE A N 1
ATOM 3374 C CA . ILE A 1 420 ? 22.383 1.332 -19.312 1.00 95.88 420 ILE A CA 1
ATOM 3375 C C . ILE A 1 420 ? 23.552 1.315 -20.307 1.00 95.88 420 ILE A C 1
ATOM 3377 O O . ILE A 1 420 ? 23.502 2.028 -21.310 1.00 95.88 420 ILE A O 1
ATOM 3381 N N . LEU A 1 421 ? 24.577 0.489 -20.070 1.00 95.00 421 LEU A N 1
ATOM 3382 C CA . LEU A 1 421 ? 25.715 0.346 -20.983 1.00 95.00 421 LEU A CA 1
ATOM 3383 C C . LEU A 1 421 ? 25.291 -0.237 -22.339 1.00 95.00 421 LEU A C 1
ATOM 3385 O O . LEU A 1 421 ? 25.648 0.328 -23.370 1.00 95.00 421 LEU A O 1
ATOM 3389 N N . GLU A 1 422 ? 24.461 -1.286 -22.345 1.00 95.88 422 GLU A N 1
ATOM 3390 C CA . GLU A 1 422 ? 23.886 -1.860 -23.574 1.00 95.88 422 GLU A CA 1
ATOM 3391 C C . GLU A 1 422 ? 23.127 -0.804 -24.396 1.00 95.88 422 GLU A C 1
ATOM 3393 O O . GLU A 1 422 ? 23.248 -0.749 -25.622 1.00 95.88 422 GLU A O 1
ATOM 3398 N N . TYR A 1 423 ? 22.359 0.059 -23.727 1.00 95.94 423 TYR A N 1
ATOM 3399 C CA . TYR A 1 423 ? 21.642 1.149 -24.381 1.00 95.94 423 TYR A CA 1
ATOM 3400 C C . TYR A 1 423 ? 22.589 2.198 -24.980 1.00 95.94 423 TYR A C 1
ATOM 3402 O O . TYR A 1 423 ? 22.380 2.629 -26.115 1.00 95.94 423 TYR A O 1
ATOM 3410 N N . GLY A 1 424 ? 23.646 2.581 -24.256 1.00 94.31 424 GLY A N 1
ATOM 3411 C CA . GLY A 1 424 ? 24.666 3.511 -24.751 1.00 94.31 424 GLY A CA 1
ATOM 3412 C C . GLY A 1 424 ? 25.401 2.982 -25.987 1.00 94.31 424 GLY A C 1
ATOM 3413 O O . GLY A 1 424 ? 25.533 3.691 -26.981 1.00 94.31 424 GLY A O 1
ATOM 3414 N N . GLU A 1 425 ? 25.793 1.707 -25.980 1.00 94.38 425 GLU A N 1
ATOM 3415 C CA . GLU A 1 425 ? 26.436 1.064 -27.136 1.00 94.38 425 GLU A CA 1
ATOM 3416 C C . GLU A 1 425 ? 25.522 1.031 -28.372 1.00 94.38 425 GLU A C 1
ATOM 3418 O O . GLU A 1 425 ? 25.974 1.273 -29.493 1.00 94.38 425 GLU A O 1
ATOM 3423 N N . ALA A 1 426 ? 24.223 0.788 -28.173 1.00 94.62 426 ALA A N 1
ATOM 3424 C CA . ALA A 1 426 ? 23.239 0.796 -29.253 1.00 94.62 426 ALA A CA 1
ATOM 3425 C C . ALA A 1 426 ? 22.936 2.203 -29.800 1.00 94.62 426 ALA A C 1
ATOM 3427 O O . ALA A 1 426 ? 22.478 2.339 -30.939 1.00 94.62 426 ALA A O 1
ATOM 3428 N N . LEU A 1 427 ? 23.158 3.258 -29.012 1.00 91.81 427 LEU A N 1
ATOM 3429 C CA . LEU A 1 427 ? 23.088 4.635 -29.500 1.00 91.81 427 LEU A CA 1
ATOM 3430 C C . LEU A 1 427 ? 24.281 4.960 -30.400 1.00 91.81 427 LEU A C 1
ATOM 3432 O O . LEU A 1 427 ? 24.082 5.481 -31.499 1.00 91.81 427 LEU A O 1
ATOM 3436 N N . ASP A 1 428 ? 25.492 4.599 -29.972 1.00 86.62 428 ASP A N 1
ATOM 3437 C CA . ASP A 1 428 ? 26.731 4.872 -30.707 1.00 86.62 428 ASP A CA 1
ATOM 3438 C C . ASP A 1 428 ? 26.734 4.239 -32.107 1.00 86.62 428 ASP A C 1
ATOM 3440 O O . ASP A 1 428 ? 27.171 4.865 -33.076 1.00 86.62 428 ASP A O 1
ATOM 3444 N N . SER A 1 429 ? 26.184 3.030 -32.254 1.00 83.88 429 SER A N 1
ATOM 3445 C CA . SER A 1 429 ? 26.066 2.355 -33.555 1.00 83.88 429 SER A CA 1
ATOM 3446 C C . SER A 1 429 ? 25.094 3.048 -34.523 1.00 83.88 429 SER A C 1
ATOM 3448 O O . SER A 1 429 ? 25.194 2.878 -35.742 1.00 83.88 429 SER A O 1
ATOM 3450 N N . ASN A 1 430 ? 24.158 3.846 -34.001 1.00 74.00 430 ASN A N 1
ATOM 3451 C CA . ASN A 1 430 ? 23.045 4.425 -34.751 1.00 74.00 430 ASN A CA 1
ATOM 3452 C C . ASN A 1 430 ? 23.238 5.898 -35.143 1.00 74.00 430 ASN A C 1
ATOM 3454 O O . ASN A 1 430 ? 22.457 6.425 -35.947 1.00 74.00 430 ASN A O 1
ATOM 3458 N N . ILE A 1 431 ? 24.275 6.567 -34.630 1.00 68.25 431 ILE A N 1
ATOM 3459 C CA . ILE A 1 431 ? 24.594 7.955 -34.975 1.00 68.25 431 ILE A CA 1
ATOM 3460 C C . ILE A 1 431 ? 25.521 7.961 -36.204 1.00 68.25 431 ILE A C 1
ATOM 3462 O O . ILE A 1 431 ? 26.694 7.605 -36.093 1.00 68.25 431 ILE A O 1
ATOM 3466 N N . PRO A 1 432 ? 25.057 8.380 -37.402 1.00 58.38 432 PRO A N 1
ATOM 3467 C CA . PRO A 1 432 ? 25.957 8.544 -38.535 1.00 58.38 432 PRO A CA 1
ATOM 3468 C C . PRO A 1 432 ? 27.019 9.601 -38.186 1.00 58.38 432 PRO A C 1
ATOM 3470 O O . PRO A 1 432 ? 26.659 10.661 -37.654 1.00 58.38 432 PRO A O 1
ATOM 3473 N N . PRO A 1 433 ? 28.308 9.360 -38.492 1.00 53.28 433 PRO A N 1
ATOM 3474 C CA . PRO A 1 433 ? 29.382 10.277 -38.131 1.00 53.28 433 PRO A CA 1
ATOM 3475 C C . PRO A 1 433 ? 29.094 11.671 -38.707 1.00 53.28 433 PRO A C 1
ATOM 3477 O O . PRO A 1 433 ? 29.001 11.847 -39.921 1.00 53.28 433 PRO A O 1
ATOM 3480 N N . GLY A 1 434 ? 28.909 12.661 -37.826 1.00 53.00 434 GLY A N 1
ATOM 3481 C CA . GLY A 1 434 ? 28.718 14.069 -38.196 1.00 53.00 434 GLY A CA 1
ATOM 3482 C C . GLY A 1 434 ? 27.319 14.669 -37.992 1.00 53.00 434 GLY A C 1
ATOM 3483 O O . GLY A 1 434 ? 27.145 15.854 -38.281 1.00 53.00 434 GLY A O 1
ATOM 3484 N N . ARG A 1 435 ? 26.318 13.938 -37.471 1.00 51.16 435 ARG A N 1
ATOM 3485 C CA . ARG A 1 435 ? 25.048 14.570 -37.053 1.00 51.16 435 ARG A CA 1
ATOM 3486 C C . ARG A 1 435 ? 25.139 15.123 -35.636 1.00 51.16 435 ARG A C 1
ATOM 3488 O O . ARG A 1 435 ? 25.120 14.390 -34.657 1.00 51.16 435 ARG A O 1
ATOM 3495 N N . ASN A 1 436 ? 25.191 16.447 -35.545 1.00 52.97 436 ASN A N 1
ATOM 3496 C CA . ASN A 1 436 ? 25.122 17.181 -34.292 1.00 52.97 436 ASN A CA 1
ATOM 3497 C C . ASN A 1 436 ? 23.673 17.149 -33.762 1.00 52.97 436 ASN A C 1
ATOM 3499 O O . ASN A 1 436 ? 22.797 17.846 -34.268 1.00 52.97 436 ASN A O 1
ATOM 3503 N N . ILE A 1 437 ? 23.397 16.304 -32.768 1.00 57.50 437 ILE A N 1
ATOM 3504 C CA . ILE A 1 437 ? 22.044 16.080 -32.217 1.00 57.50 437 ILE A CA 1
ATOM 3505 C C . ILE A 1 437 ? 21.570 17.289 -31.376 1.00 57.50 437 ILE A C 1
ATOM 3507 O O . ILE A 1 437 ? 20.388 17.422 -31.066 1.00 57.50 437 ILE A O 1
ATOM 3511 N N . ASN A 1 438 ? 22.459 18.260 -31.114 1.00 56.06 438 ASN A N 1
ATOM 3512 C CA . ASN A 1 438 ? 22.199 19.495 -30.359 1.00 56.06 438 ASN A CA 1
ATOM 3513 C C . ASN A 1 438 ? 20.996 20.327 -30.844 1.00 56.06 438 ASN A C 1
ATOM 3515 O O . ASN A 1 438 ? 20.512 21.189 -30.112 1.00 56.06 438 ASN A O 1
ATOM 3519 N N . HIS A 1 439 ? 20.491 20.095 -32.057 1.00 56.69 439 HIS A N 1
ATOM 3520 C CA . HIS A 1 439 ? 19.367 20.845 -32.618 1.00 56.69 439 HIS A CA 1
ATOM 3521 C C . HIS A 1 439 ? 17.986 20.352 -32.146 1.00 56.69 439 HIS A C 1
ATOM 3523 O O . HIS A 1 439 ? 17.055 21.155 -32.137 1.00 56.69 439 HIS A O 1
ATOM 3529 N N . LEU A 1 440 ? 17.842 19.087 -31.721 1.00 51.09 440 LEU A N 1
ATOM 3530 C CA . LEU A 1 440 ? 16.567 18.564 -31.195 1.00 51.09 440 LEU A CA 1
ATOM 3531 C C . LEU A 1 440 ? 16.339 18.898 -29.708 1.00 51.09 440 LEU A C 1
ATOM 3533 O O . LEU A 1 440 ? 15.220 18.790 -29.220 1.00 51.09 440 LEU A O 1
ATOM 3537 N N . TYR A 1 441 ? 17.363 19.374 -28.995 1.00 53.75 441 TYR A N 1
ATOM 3538 C CA . TYR A 1 441 ? 17.337 19.533 -27.534 1.00 53.75 441 TYR A CA 1
ATOM 3539 C C . TYR A 1 441 ? 16.888 20.911 -27.024 1.00 53.75 441 TYR A C 1
ATOM 3541 O O . TYR A 1 441 ? 17.043 21.220 -25.843 1.00 53.75 441 TYR A O 1
ATOM 3549 N N . ARG A 1 442 ? 16.331 21.780 -27.879 1.00 49.00 442 ARG A N 1
ATOM 3550 C CA . ARG A 1 442 ? 16.032 23.172 -27.486 1.00 49.00 442 ARG A CA 1
ATOM 3551 C C . ARG A 1 442 ? 14.640 23.417 -26.896 1.00 49.00 442 ARG A C 1
ATOM 3553 O O . ARG A 1 442 ? 14.321 24.566 -26.603 1.00 49.00 442 ARG A O 1
ATOM 3560 N N . THR A 1 443 ? 13.825 22.387 -26.681 1.00 48.91 443 THR A N 1
ATOM 3561 C CA . THR A 1 443 ? 12.459 22.553 -26.149 1.00 48.91 443 THR A CA 1
ATOM 3562 C C . THR A 1 443 ? 12.184 21.710 -24.910 1.00 48.91 443 THR A C 1
ATOM 3564 O O . THR A 1 443 ? 11.074 21.218 -24.745 1.00 48.91 443 THR A O 1
ATOM 3567 N N . VAL A 1 444 ? 13.154 21.572 -24.002 1.00 48.59 444 VAL A N 1
ATOM 3568 C CA . VAL A 1 444 ? 12.811 21.199 -22.622 1.00 48.59 444 VAL A CA 1
ATOM 3569 C C . VAL A 1 444 ? 12.108 22.413 -21.999 1.00 48.59 444 VAL A C 1
ATOM 3571 O O . VAL A 1 444 ? 12.719 23.488 -21.919 1.00 48.59 444 VAL A O 1
ATOM 3574 N N . PRO A 1 445 ? 10.820 22.316 -21.622 1.00 50.16 445 PRO A N 1
ATOM 3575 C CA . PRO A 1 445 ? 10.126 23.422 -20.989 1.00 50.16 445 PRO A CA 1
ATOM 3576 C C . PRO A 1 445 ? 10.854 23.800 -19.698 1.00 50.16 445 PRO A C 1
ATOM 3578 O O . PRO A 1 445 ? 11.394 22.968 -18.975 1.00 50.16 445 PRO A O 1
ATOM 3581 N N . LYS A 1 446 ? 10.904 25.105 -19.445 1.00 52.59 446 LYS A N 1
ATOM 3582 C CA . LYS A 1 446 ? 11.666 25.806 -18.400 1.00 52.59 446 LYS A CA 1
ATOM 3583 C C . LYS A 1 446 ? 11.153 25.514 -16.974 1.00 52.59 446 LYS A C 1
ATOM 3585 O O . LYS A 1 446 ? 10.993 26.422 -16.168 1.00 52.59 446 LYS A O 1
ATOM 3590 N N . GLU A 1 447 ? 10.871 24.262 -16.639 1.00 53.12 447 GLU A N 1
ATOM 3591 C CA . GLU A 1 447 ? 10.214 23.855 -15.393 1.00 53.12 447 GLU A CA 1
ATOM 3592 C C . GLU A 1 447 ? 11.091 24.107 -14.156 1.00 53.12 447 GLU A C 1
ATOM 3594 O O . GLU A 1 447 ? 10.592 24.449 -13.085 1.00 53.12 447 GLU A O 1
ATOM 3599 N N . ARG A 1 448 ? 12.418 24.137 -14.342 1.00 53.84 448 ARG A N 1
ATOM 3600 C CA . ARG A 1 448 ? 13.377 24.567 -13.313 1.00 53.84 448 ARG A CA 1
ATOM 3601 C C . ARG A 1 448 ? 13.201 26.034 -12.881 1.00 53.84 448 ARG A C 1
ATOM 3603 O O . ARG A 1 448 ? 13.635 26.379 -11.786 1.00 53.84 448 ARG A O 1
ATOM 3610 N N . SER A 1 449 ? 12.557 26.895 -13.684 1.00 59.59 449 SER A N 1
ATOM 3611 C CA . SER A 1 449 ? 12.265 28.278 -13.261 1.00 59.59 449 SER A CA 1
ATOM 3612 C C . SER A 1 449 ? 11.096 28.344 -12.280 1.00 59.59 449 SER A C 1
ATOM 3614 O O . SER A 1 449 ? 11.161 29.116 -11.332 1.00 59.59 449 SER A O 1
ATOM 3616 N N . ARG A 1 450 ? 10.079 27.482 -12.419 1.00 67.38 450 ARG A N 1
ATOM 3617 C CA . ARG A 1 450 ? 8.886 27.530 -11.558 1.00 67.38 450 ARG A CA 1
ATOM 3618 C C . ARG A 1 450 ? 9.198 27.222 -10.095 1.00 67.38 450 ARG A C 1
ATOM 3620 O O . ARG A 1 450 ? 8.615 27.840 -9.212 1.00 67.38 450 ARG A O 1
ATOM 3627 N N . ILE A 1 451 ? 10.144 26.318 -9.830 1.00 73.50 451 ILE A N 1
ATOM 3628 C CA . ILE A 1 451 ? 10.579 26.005 -8.458 1.00 73.50 451 ILE A CA 1
ATOM 3629 C C . ILE A 1 451 ? 11.326 27.199 -7.846 1.00 73.50 451 ILE A C 1
ATOM 3631 O O . ILE A 1 451 ? 11.099 27.542 -6.688 1.00 73.50 451 ILE A O 1
ATOM 3635 N N . SER A 1 452 ? 12.165 27.883 -8.631 1.00 76.00 452 SER A N 1
ATOM 3636 C CA . SER A 1 452 ? 12.849 29.105 -8.186 1.00 76.00 452 SER A CA 1
ATOM 3637 C C . SER A 1 452 ? 11.854 30.227 -7.871 1.00 76.00 452 SER A C 1
ATOM 3639 O O . SER A 1 452 ? 11.977 30.888 -6.840 1.00 76.00 452 SER A O 1
ATOM 3641 N N . ASP A 1 453 ? 10.838 30.404 -8.717 1.00 77.56 453 ASP A N 1
ATOM 3642 C CA . ASP A 1 453 ? 9.811 31.435 -8.544 1.00 77.56 453 ASP A CA 1
ATOM 3643 C C . ASP A 1 453 ? 8.913 31.134 -7.325 1.00 77.56 453 ASP A C 1
ATOM 3645 O O . ASP A 1 453 ? 8.559 32.038 -6.561 1.00 77.56 453 ASP A O 1
ATOM 3649 N N . ALA A 1 454 ? 8.606 29.856 -7.071 1.00 78.88 454 ALA A N 1
ATOM 3650 C CA . ALA A 1 454 ? 7.859 29.419 -5.891 1.00 78.88 454 ALA A CA 1
ATOM 3651 C C . ALA A 1 454 ? 8.639 29.654 -4.585 1.00 78.88 454 ALA A C 1
ATOM 3653 O O . ALA A 1 454 ? 8.077 30.171 -3.617 1.00 78.88 454 ALA A O 1
ATOM 3654 N N . ILE A 1 455 ? 9.943 29.348 -4.567 1.00 81.75 455 ILE A N 1
ATOM 3655 C CA . ILE A 1 455 ? 10.813 29.592 -3.404 1.00 81.75 455 ILE A CA 1
ATOM 3656 C C . ILE A 1 455 ? 10.935 31.096 -3.125 1.00 81.75 455 ILE A C 1
ATOM 3658 O O . ILE A 1 455 ? 10.818 31.510 -1.970 1.00 81.75 455 ILE A O 1
ATOM 3662 N N . GLN A 1 456 ? 11.110 31.928 -4.159 1.00 83.19 456 GLN A N 1
ATOM 3663 C CA . GLN A 1 456 ? 11.142 33.386 -3.995 1.00 83.19 456 GLN A CA 1
ATOM 3664 C C . GLN A 1 456 ? 9.817 33.933 -3.452 1.00 83.19 456 GLN A C 1
ATOM 3666 O O . GLN A 1 456 ? 9.820 34.762 -2.540 1.00 83.19 456 GLN A O 1
ATOM 3671 N N . THR A 1 457 ? 8.685 33.434 -3.952 1.00 87.00 457 THR A N 1
ATOM 3672 C CA . THR A 1 457 ? 7.355 33.863 -3.496 1.00 87.00 457 THR A CA 1
ATOM 3673 C C . THR A 1 457 ? 7.112 33.485 -2.030 1.00 87.00 457 THR A C 1
ATOM 3675 O O . THR A 1 457 ? 6.659 34.323 -1.249 1.00 87.00 457 THR A O 1
ATOM 3678 N N . ALA A 1 458 ? 7.481 32.266 -1.618 1.00 88.88 458 ALA A N 1
ATOM 3679 C CA . ALA A 1 458 ? 7.372 31.825 -0.225 1.00 88.88 458 ALA A CA 1
ATOM 3680 C C . ALA A 1 458 ? 8.227 32.686 0.725 1.00 88.88 458 ALA A C 1
ATOM 3682 O O . ALA A 1 458 ? 7.765 33.073 1.800 1.00 88.88 458 ALA A O 1
ATOM 3683 N N . TRP A 1 459 ? 9.443 33.054 0.303 1.00 91.38 459 TRP A N 1
ATOM 3684 C CA . TRP A 1 459 ? 10.333 33.926 1.074 1.00 91.38 459 TRP A CA 1
ATOM 3685 C C . TRP A 1 459 ? 9.755 35.333 1.277 1.00 91.38 459 TRP A C 1
ATOM 3687 O O . TRP A 1 459 ? 9.818 35.878 2.380 1.00 91.38 459 TRP A O 1
ATOM 3697 N N . ILE A 1 460 ? 9.144 35.913 0.239 1.00 92.50 460 ILE A N 1
ATOM 3698 C CA . ILE A 1 460 ? 8.501 37.233 0.324 1.00 92.50 460 ILE A CA 1
ATOM 3699 C C . ILE A 1 460 ? 7.312 37.197 1.295 1.00 92.50 460 ILE A C 1
ATOM 3701 O O . ILE A 1 460 ? 7.188 38.079 2.147 1.00 92.50 460 ILE A O 1
ATOM 3705 N N . VAL A 1 461 ? 6.464 36.165 1.219 1.00 91.75 461 VAL A N 1
ATOM 3706 C CA . VAL A 1 461 ? 5.307 36.006 2.120 1.00 91.75 461 VAL A CA 1
ATOM 3707 C C . VAL A 1 461 ? 5.749 35.830 3.575 1.00 91.75 461 VAL A C 1
ATOM 3709 O O . VAL A 1 461 ? 5.172 36.452 4.469 1.00 91.75 461 VAL A O 1
ATOM 3712 N N . PHE A 1 462 ? 6.804 35.049 3.821 1.00 91.31 462 PHE A N 1
ATOM 3713 C CA . PHE A 1 462 ? 7.375 34.877 5.158 1.00 91.31 462 PHE A CA 1
ATOM 3714 C C . PHE A 1 462 ? 7.882 36.205 5.742 1.00 91.31 462 PHE A C 1
ATOM 3716 O O . PHE A 1 462 ? 7.538 36.557 6.871 1.00 91.31 462 PHE A O 1
ATOM 3723 N N . MET A 1 463 ? 8.624 36.992 4.955 1.00 91.62 463 MET A N 1
ATOM 3724 C CA . MET A 1 463 ? 9.127 38.300 5.392 1.00 91.62 463 MET A CA 1
ATOM 3725 C C . MET A 1 463 ? 7.993 39.290 5.694 1.00 91.62 463 MET A C 1
ATOM 3727 O O . MET A 1 463 ? 8.057 40.018 6.689 1.00 91.62 463 MET A O 1
ATOM 3731 N N . LEU A 1 464 ? 6.920 39.281 4.894 1.00 90.62 464 LEU A N 1
ATOM 3732 C CA . LEU A 1 464 ? 5.726 40.088 5.157 1.00 90.62 464 LEU A CA 1
ATOM 3733 C C . LEU A 1 464 ? 5.032 39.669 6.463 1.00 90.62 464 LEU A C 1
ATOM 3735 O O . LEU A 1 464 ? 4.742 40.533 7.292 1.00 90.62 464 LEU A O 1
ATOM 3739 N N . LEU A 1 465 ? 4.842 38.370 6.714 1.00 88.50 465 LEU A N 1
ATOM 3740 C CA . LEU A 1 465 ? 4.272 37.874 7.976 1.00 88.50 465 LEU A CA 1
ATOM 3741 C C . LEU A 1 465 ? 5.117 38.275 9.193 1.00 88.50 465 LEU A C 1
ATOM 3743 O O . LEU A 1 465 ? 4.570 38.781 10.176 1.00 88.50 465 LEU A O 1
ATOM 3747 N N . CYS A 1 466 ? 6.443 38.130 9.118 1.00 85.94 466 CYS A N 1
ATOM 3748 C CA . CYS A 1 466 ? 7.348 38.564 10.183 1.00 85.94 466 CYS A CA 1
ATOM 3749 C C . CYS A 1 466 ? 7.235 40.072 10.452 1.00 85.94 466 CYS A C 1
ATOM 3751 O O . CYS A 1 466 ? 7.167 40.480 11.612 1.00 85.94 466 CYS A O 1
ATOM 3753 N N . SER A 1 467 ? 7.149 40.903 9.406 1.00 89.75 467 SER A N 1
ATOM 3754 C CA . SER A 1 467 ? 6.972 42.351 9.571 1.00 89.75 467 SER A CA 1
ATOM 3755 C C . SER A 1 467 ? 5.643 42.719 10.240 1.00 89.75 467 SER A C 1
ATOM 3757 O O . SER A 1 467 ? 5.634 43.544 11.152 1.00 89.75 467 SER A O 1
ATOM 3759 N N . VAL A 1 468 ? 4.533 42.060 9.882 1.00 89.50 468 VAL A N 1
ATOM 3760 C CA . VAL A 1 468 ? 3.219 42.284 10.511 1.00 89.50 468 VAL A CA 1
ATOM 3761 C C . VAL A 1 468 ? 3.244 41.894 11.991 1.00 89.50 468 VAL A C 1
ATOM 3763 O O . VAL A 1 468 ? 2.724 42.630 12.832 1.00 89.50 468 VAL A O 1
ATOM 3766 N N . ILE A 1 469 ? 3.882 40.770 12.330 1.00 86.56 469 ILE A N 1
ATOM 3767 C CA . ILE A 1 469 ? 4.039 40.327 13.721 1.00 86.56 469 ILE A CA 1
ATOM 3768 C C . ILE A 1 469 ? 4.863 41.349 14.515 1.00 86.56 469 ILE A C 1
ATOM 3770 O O . ILE A 1 469 ? 4.429 41.774 15.587 1.00 86.56 469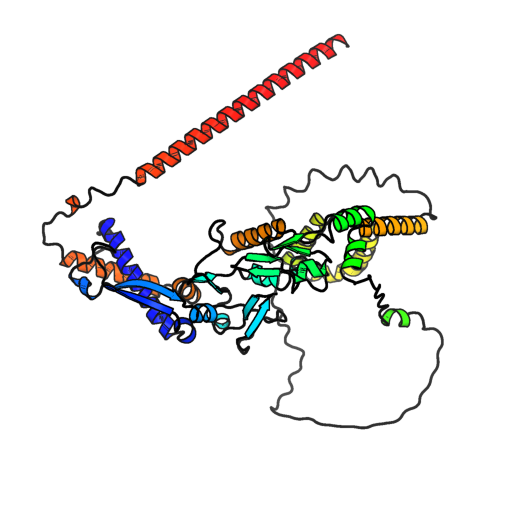 ILE A O 1
ATOM 3774 N N . LEU A 1 470 ? 5.999 41.807 13.978 1.00 88.50 470 LEU A N 1
ATOM 3775 C CA . LEU A 1 470 ? 6.852 42.808 14.629 1.00 88.50 470 LEU A CA 1
ATOM 3776 C C . LEU A 1 470 ? 6.131 44.146 14.846 1.00 88.50 470 LEU A C 1
ATOM 3778 O O . LEU A 1 470 ? 6.247 44.723 15.926 1.00 88.50 470 LEU A O 1
ATOM 3782 N N . ILE A 1 471 ? 5.340 44.607 13.870 1.00 91.12 471 ILE A N 1
ATOM 3783 C CA . ILE A 1 471 ? 4.505 45.812 14.006 1.00 91.12 471 ILE A CA 1
ATOM 3784 C C . ILE A 1 471 ? 3.460 45.623 15.113 1.00 91.12 471 ILE A C 1
ATOM 3786 O O . ILE A 1 471 ? 3.226 46.518 15.922 1.00 91.12 471 ILE A O 1
ATOM 3790 N N . ARG A 1 472 ? 2.832 44.447 15.204 1.00 87.81 472 ARG A N 1
ATOM 3791 C CA . ARG A 1 472 ? 1.829 44.187 16.243 1.00 87.81 472 ARG A CA 1
ATOM 3792 C C . ARG A 1 472 ? 2.456 44.156 17.641 1.00 87.81 472 ARG A C 1
ATOM 3794 O O . ARG A 1 472 ? 1.895 44.733 18.571 1.00 87.81 472 ARG A O 1
ATOM 3801 N N . TYR A 1 473 ? 3.631 43.543 17.788 1.00 89.00 473 TYR A N 1
ATOM 3802 C CA . TYR A 1 473 ? 4.377 43.540 19.050 1.00 89.00 473 TYR A CA 1
ATOM 3803 C C . TYR A 1 473 ? 4.872 44.932 19.451 1.00 89.00 473 TYR A C 1
ATOM 3805 O O . TYR A 1 473 ? 4.804 45.267 20.633 1.00 89.00 473 TYR A O 1
ATOM 3813 N N . SER A 1 474 ? 5.310 45.764 18.501 1.00 87.69 474 SER A N 1
ATOM 3814 C CA . SER A 1 474 ? 5.724 47.136 18.811 1.00 87.69 474 SER A CA 1
ATOM 3815 C C . SER A 1 474 ? 4.547 47.993 19.284 1.00 87.69 474 SER A C 1
ATOM 3817 O O . SER A 1 474 ? 4.698 48.738 20.250 1.00 87.69 474 SER A O 1
ATOM 3819 N N . ILE A 1 475 ? 3.349 47.815 18.712 1.00 91.50 475 ILE A N 1
ATOM 3820 C CA . ILE A 1 475 ? 2.122 48.470 19.196 1.00 91.50 475 ILE A CA 1
ATOM 3821 C C . ILE A 1 475 ? 1.803 48.046 20.637 1.00 91.50 475 ILE A C 1
ATOM 3823 O O . ILE A 1 475 ? 1.554 48.908 21.481 1.00 91.50 475 ILE A O 1
ATOM 3827 N N . TYR A 1 476 ? 1.842 46.745 20.951 1.00 89.12 476 TYR A N 1
ATOM 3828 C CA . TYR A 1 476 ? 1.608 46.272 22.322 1.00 89.12 476 TYR A CA 1
ATOM 3829 C C . TYR A 1 476 ? 2.653 46.804 23.307 1.00 89.12 476 TYR A C 1
ATOM 3831 O O . TYR A 1 476 ? 2.305 47.189 24.422 1.00 89.12 476 TYR A O 1
ATOM 3839 N N . PHE A 1 477 ? 3.918 46.878 22.891 1.00 88.81 477 PHE A N 1
ATOM 3840 C CA . PHE A 1 477 ? 4.993 47.445 23.698 1.00 88.81 477 PHE A CA 1
ATOM 3841 C C . PHE A 1 477 ? 4.781 48.944 23.968 1.00 88.81 477 PHE A C 1
ATOM 3843 O O . PHE A 1 477 ? 4.878 49.383 25.113 1.00 88.81 477 PHE A O 1
ATOM 3850 N N . CYS A 1 478 ? 4.402 49.726 22.951 1.00 91.25 478 CYS A N 1
ATOM 3851 C CA . CYS A 1 478 ? 4.044 51.135 23.119 1.00 91.25 478 CYS A CA 1
ATOM 3852 C C . CYS A 1 478 ? 2.836 51.317 24.052 1.00 91.25 478 CYS A C 1
ATOM 3854 O O . CYS A 1 478 ? 2.877 52.176 24.931 1.00 91.25 478 CYS A O 1
ATOM 3856 N N . LEU A 1 479 ? 1.790 50.493 23.918 1.00 90.62 479 LEU A N 1
ATOM 3857 C CA . LEU A 1 479 ? 0.629 50.521 24.816 1.00 90.62 479 LEU A CA 1
ATOM 3858 C C . LEU A 1 479 ? 1.016 50.194 26.263 1.00 90.62 479 LEU A C 1
ATOM 3860 O O . LEU A 1 479 ? 0.568 50.882 27.177 1.00 90.62 479 LEU A O 1
ATOM 3864 N N . ALA A 1 480 ? 1.880 49.200 26.478 1.00 89.12 480 ALA A N 1
ATOM 3865 C CA . ALA A 1 480 ? 2.380 48.857 27.806 1.00 89.12 480 ALA A CA 1
ATOM 3866 C C . ALA A 1 480 ? 3.158 50.021 28.443 1.00 89.12 480 ALA A C 1
ATOM 3868 O O . ALA A 1 480 ? 2.957 50.312 29.622 1.00 89.12 480 ALA A O 1
ATOM 3869 N N . ILE A 1 481 ? 3.981 50.735 27.665 1.00 92.38 481 ILE A N 1
ATOM 3870 C CA . ILE A 1 481 ? 4.679 51.945 28.129 1.00 92.38 481 ILE A CA 1
ATOM 3871 C C . ILE A 1 481 ? 3.680 53.047 28.495 1.00 92.38 481 ILE A C 1
ATOM 3873 O O . ILE A 1 481 ? 3.814 53.653 29.555 1.00 92.38 481 ILE A O 1
ATOM 3877 N N . VAL A 1 482 ? 2.666 53.302 27.664 1.00 94.06 482 VAL A N 1
ATOM 3878 C CA . VAL A 1 482 ? 1.642 54.322 27.952 1.00 94.06 482 VAL A CA 1
ATOM 3879 C C . VAL A 1 482 ? 0.871 53.978 29.227 1.00 94.06 482 VAL A C 1
ATOM 3881 O O . VAL A 1 482 ? 0.727 54.835 30.095 1.00 94.06 482 VAL A O 1
ATOM 3884 N N . ILE A 1 483 ? 0.441 52.723 29.391 1.00 92.75 483 ILE A N 1
ATOM 3885 C CA . ILE A 1 483 ? -0.230 52.250 30.612 1.00 92.75 483 ILE A CA 1
ATOM 3886 C C . ILE A 1 483 ? 0.685 52.425 31.827 1.00 92.75 483 ILE A C 1
ATOM 3888 O O . ILE A 1 483 ? 0.244 52.934 32.855 1.00 92.75 483 ILE A O 1
ATOM 3892 N N . PHE A 1 484 ? 1.964 52.062 31.710 1.00 92.94 484 PHE A N 1
ATOM 3893 C CA . PHE A 1 484 ? 2.942 52.237 32.781 1.00 92.94 484 PHE A CA 1
ATOM 3894 C C . PHE A 1 484 ? 3.124 53.713 33.168 1.00 92.94 484 PHE A C 1
ATOM 3896 O O . PHE A 1 484 ? 3.158 54.036 34.354 1.00 92.94 484 PHE A O 1
ATOM 3903 N N . LEU A 1 485 ? 3.187 54.622 32.190 1.00 93.12 485 LEU A N 1
ATOM 3904 C CA . LEU A 1 485 ? 3.287 56.064 32.433 1.00 93.12 485 LEU A CA 1
ATOM 3905 C C . LEU A 1 485 ? 2.019 56.633 33.087 1.00 93.12 485 LEU A C 1
ATOM 3907 O O . LEU A 1 485 ? 2.131 57.433 34.016 1.00 93.12 485 LEU A O 1
ATOM 3911 N N . ILE A 1 486 ? 0.830 56.189 32.665 1.00 92.19 486 ILE A N 1
ATOM 3912 C CA . ILE A 1 486 ? -0.448 56.573 33.286 1.00 92.19 486 ILE A CA 1
ATOM 3913 C C . ILE A 1 486 ? -0.499 56.085 34.737 1.00 92.19 486 ILE A C 1
ATOM 3915 O O . ILE A 1 486 ? -0.780 56.874 35.637 1.00 92.19 486 ILE A O 1
ATOM 3919 N N . LEU A 1 487 ? -0.177 54.810 34.987 1.00 90.94 487 LEU A N 1
ATOM 3920 C CA . LEU A 1 487 ? -0.133 54.248 36.339 1.00 90.94 487 LEU A CA 1
ATOM 3921 C C . LEU A 1 487 ? 0.862 55.009 37.219 1.00 90.94 487 LEU A C 1
ATOM 3923 O O . LEU A 1 487 ? 0.529 55.362 38.347 1.00 90.94 487 LEU A O 1
ATOM 3927 N N . LYS A 1 488 ? 2.049 55.331 36.694 1.00 92.31 488 LYS A N 1
ATOM 3928 C CA . LYS A 1 488 ? 3.044 56.134 37.411 1.00 92.31 488 LYS A CA 1
ATOM 3929 C C . LYS A 1 488 ? 2.509 57.523 37.769 1.00 92.31 488 LYS A C 1
ATOM 3931 O O . LYS A 1 488 ? 2.708 57.950 38.899 1.00 92.31 488 LYS A O 1
ATOM 3936 N N . SER A 1 489 ? 1.819 58.204 36.850 1.00 91.19 489 SER A N 1
ATOM 3937 C CA . SER A 1 489 ? 1.208 59.515 37.118 1.00 91.19 489 SER A CA 1
ATOM 3938 C C . SER A 1 489 ? 0.148 59.431 38.218 1.00 91.19 489 SER A C 1
ATOM 3940 O O . SER A 1 489 ? 0.177 60.223 39.149 1.00 91.19 489 SER A O 1
ATOM 3942 N N . VAL A 1 490 ? -0.746 58.439 38.153 1.00 93.06 490 VAL A N 1
ATOM 3943 C CA . VAL A 1 490 ? -1.828 58.263 39.139 1.00 93.06 490 VAL A CA 1
ATOM 3944 C C . VAL A 1 490 ? -1.287 57.920 40.530 1.00 93.06 490 VAL A C 1
ATOM 3946 O O . VAL A 1 490 ? -1.836 58.370 41.534 1.00 93.06 490 VAL A O 1
ATOM 3949 N N . TYR A 1 491 ? -0.221 57.119 40.608 1.00 87.62 491 TYR A N 1
ATOM 3950 C CA . TYR A 1 491 ? 0.396 56.758 41.885 1.00 87.62 491 TYR A CA 1
ATOM 3951 C C . TYR A 1 491 ? 1.296 57.858 42.454 1.00 87.62 491 TYR A C 1
ATOM 3953 O O . TYR A 1 491 ? 1.398 57.963 43.672 1.00 87.62 491 TYR A O 1
ATOM 3961 N N . SER A 1 492 ? 1.913 58.687 41.606 1.00 86.88 492 SER A N 1
ATOM 3962 C CA . SER A 1 492 ? 2.777 59.783 42.057 1.00 86.88 492 SER A CA 1
ATOM 3963 C C . SER A 1 492 ? 2.014 60.917 42.745 1.00 86.88 492 SER A C 1
ATOM 3965 O O . SER A 1 492 ? 2.632 61.629 43.521 1.00 86.88 492 SER A O 1
ATOM 3967 N N . ASP A 1 493 ? 0.710 61.075 42.496 1.00 79.19 493 ASP A N 1
ATOM 3968 C CA . ASP A 1 493 ? -0.128 62.086 43.165 1.00 79.19 493 ASP A CA 1
ATOM 3969 C C . ASP A 1 493 ? -0.706 61.602 44.512 1.00 79.19 493 ASP A C 1
ATOM 3971 O O . ASP A 1 493 ? -1.343 62.369 45.234 1.00 79.19 493 ASP A O 1
ATOM 3975 N N . ARG A 1 494 ? -0.535 60.315 44.856 1.00 71.50 494 ARG A N 1
ATOM 3976 C CA . ARG A 1 494 ? -1.027 59.722 46.118 1.00 71.50 494 ARG A CA 1
ATOM 3977 C C . ARG A 1 494 ? 0.055 59.502 47.177 1.00 71.50 494 ARG A C 1
ATOM 3979 O O . ARG A 1 494 ? -0.283 59.059 48.275 1.00 71.50 494 ARG A O 1
ATOM 3986 N N . ILE A 1 495 ? 1.315 59.767 46.845 1.00 61.91 495 ILE A N 1
ATOM 3987 C CA . ILE A 1 495 ? 2.466 59.758 47.759 1.00 61.91 495 ILE A CA 1
ATOM 3988 C C . ILE A 1 495 ? 2.873 61.210 47.965 1.00 61.91 495 ILE A C 1
ATOM 3990 O O . ILE A 1 495 ? 3.088 61.586 49.137 1.00 61.91 495 ILE A O 1
#

Foldseek 3Di:
DDLVVDDPQLNVQLLQQLVQVLVVVLLVVVCVVCVQLNVQWDWDKDFDDCVPRNNAQPVCRVPRIGRPGTAGFQSSLLLLAEDQADLVRDGQDCPDDWDWDDLQPDTFTYNHNNCVQDVAFHWHCDPRFIFGAQSVLVVCSQPVCVVVVHPDDDSNNQWDQDPSATAGDQVLLLLQLFGADPVVSWTDHDPVLVVCCVVFNSVVSSCVSNVNDPPPPPVPPPVVVVVPDPDDDDDDDDDDDDDDDDDDDDDDDDDDDPPPDPDDDDDDPVVVVVVVVVCCVLQVDDDDPPVVVVVCVVPVPVVVVPNPDDDDDPPDPVPPPPPDPDPPPVVPVVPPDDDPVCPVVVVVVVVVVVVVCVRHVPSCSVPRDGPVNRNVVRQVSCCVSVVDNPPSTHTDGVVVVSVSSDPDCPVVVVSSVVSSVVSVVSVVVRDDPPDDPVVVPPPPPPVVVVVVVVVVVVVVVVVVVVVVVVVVVVVVVVVVVVVVVVVCVVVVVVD

Radius of gyration: 35.45 Å; chains: 1; bounding box: 67×111×104 Å

Organism: Lasius niger (NCBI:txid67767)

Sequence (495 aa):
MRIEELTPYEQEHARAYANHSLRKYLFDKYSARYPSLFANVIFETRPADTDKDFFVPKDLKDRCVVVDRLEFDETGCRTVSCFPFKEDLTGCLVNDLPRRIPIGNFLIDACQDACRHSKEFTTEYRDGRCRLLNPLKVLFAMLPETILGMKTLHYHRGLDIVDGRLRINNEYCRSYGINFDEENRDCYVTGLASFFEIILGRTIIRSINTGRYPREEVEITRSQALLMSVDGGGIVDVGGGKRRFEDDAVVGGKRMRLDDFDGKIPVSDEILIEMGQDLAVVYGVDVGLEALSKTLRKHFPRVITRLADSVVLRKSVSMLIFKSQVESVVATTRLLGMGVKGLSFATTVVGIISMFLDIFDPFEFNSVLTRRQIDKFDLDYDVYYFGNRDDYDMQMTPEQLMAVLDIDHSDEAEYLETKILEYGEALDSNIPPGRNINHLYRTVPKERSRISDAIQTAWIVFMLLCSVILIRYSIYFCLAIVIFLILKSVYSDRI